Protein AF-A0A0N4UC33-F1 (afdb_monomer_lite)

Radius of gyration: 28.71 Å; chains: 1; bounding box: 70×60×81 Å

Structure (mmCIF, N/CA/C/O backbone):
data_AF-A0A0N4UC33-F1
#
_entry.id   AF-A0A0N4UC33-F1
#
loop_
_atom_site.group_PDB
_atom_site.id
_atom_site.type_symbol
_atom_site.label_atom_id
_atom_site.label_alt_id
_atom_site.label_comp_id
_atom_site.label_asym_id
_atom_site.label_entity_id
_atom_site.label_seq_id
_atom_site.pdbx_PDB_ins_code
_atom_site.Cartn_x
_atom_site.Cartn_y
_atom_site.Cartn_z
_atom_site.occupancy
_atom_site.B_iso_or_equiv
_atom_site.auth_seq_id
_atom_site.auth_comp_id
_atom_site.auth_asym_id
_atom_site.auth_atom_id
_atom_site.pdbx_PDB_model_num
ATOM 1 N N . MET A 1 1 ? -38.942 37.266 -32.341 1.00 30.28 1 MET A N 1
ATOM 2 C CA . MET A 1 1 ? -39.216 36.198 -33.318 1.00 30.28 1 MET A CA 1
ATOM 3 C C . MET A 1 1 ? -37.871 35.672 -33.765 1.00 30.28 1 MET A C 1
ATOM 5 O O . MET A 1 1 ? -37.295 36.245 -34.665 1.00 30.28 1 MET A O 1
ATOM 9 N N . ASP A 1 2 ? -37.328 34.702 -33.040 1.00 32.00 2 ASP A N 1
ATOM 10 C CA . ASP A 1 2 ? -36.123 33.956 -33.428 1.00 32.00 2 ASP A CA 1
ATOM 11 C C . ASP A 1 2 ? -36.145 32.655 -32.617 1.00 32.00 2 ASP A C 1
ATOM 13 O O . ASP A 1 2 ? -35.351 32.406 -31.709 1.00 32.00 2 ASP A O 1
ATOM 17 N N . GLU A 1 3 ? -37.182 31.856 -32.879 1.00 35.22 3 GLU A N 1
ATOM 18 C CA . GLU A 1 3 ? -37.244 30.472 -32.428 1.00 35.22 3 GLU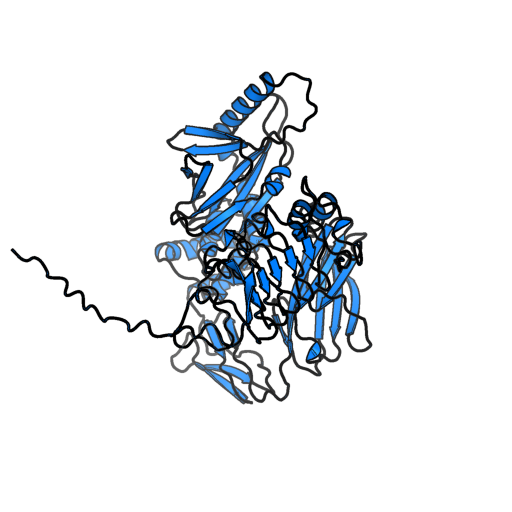 A CA 1
ATOM 19 C C . GLU A 1 3 ? -36.201 29.696 -33.229 1.00 35.22 3 GLU A C 1
ATOM 21 O O . GLU A 1 3 ? -36.374 29.398 -34.410 1.00 35.22 3 GLU A O 1
ATOM 26 N N . ARG A 1 4 ? -35.067 29.422 -32.580 1.00 33.91 4 ARG A N 1
ATOM 27 C CA . ARG A 1 4 ? -34.021 28.541 -33.091 1.00 33.91 4 ARG A CA 1
ATOM 28 C C . ARG A 1 4 ? -34.604 27.140 -33.234 1.00 33.91 4 ARG A C 1
ATOM 30 O O . ARG A 1 4 ? -34.630 26.365 -32.282 1.00 33.91 4 ARG A O 1
ATOM 37 N N . ILE A 1 5 ? -35.076 26.858 -34.442 1.00 31.56 5 ILE A N 1
ATOM 38 C CA . ILE A 1 5 ? -35.454 25.542 -34.944 1.00 31.56 5 ILE A CA 1
ATOM 39 C C . ILE A 1 5 ? -34.253 24.619 -34.731 1.00 31.56 5 ILE A C 1
ATOM 41 O O . ILE A 1 5 ? -33.260 24.658 -35.458 1.00 31.56 5 ILE A O 1
ATOM 45 N N . CYS A 1 6 ? -34.329 23.826 -33.667 1.00 27.86 6 CYS A N 1
ATOM 46 C CA . CYS A 1 6 ? -33.411 22.740 -33.395 1.00 27.86 6 CYS A CA 1
ATOM 47 C C . CYS A 1 6 ? -33.717 21.669 -34.444 1.00 27.86 6 CYS A C 1
ATOM 49 O O . CYS A 1 6 ? -34.699 20.937 -34.329 1.00 27.86 6 CYS A O 1
ATOM 51 N N . ILE A 1 7 ? -32.931 21.650 -35.520 1.00 28.36 7 ILE A N 1
ATOM 52 C CA . ILE A 1 7 ? -32.967 20.606 -36.541 1.00 28.36 7 ILE A CA 1
ATOM 53 C C . ILE A 1 7 ? -32.505 19.324 -35.845 1.00 28.36 7 ILE A C 1
ATOM 55 O O . ILE A 1 7 ? -31.316 19.022 -35.768 1.00 28.36 7 ILE A O 1
ATOM 59 N N . ILE A 1 8 ? -33.469 18.604 -35.274 1.00 28.91 8 ILE A N 1
ATOM 60 C CA . ILE A 1 8 ? -33.312 17.239 -34.792 1.00 28.91 8 ILE A CA 1
ATOM 61 C C . ILE A 1 8 ? -33.104 16.403 -36.050 1.00 28.91 8 ILE A C 1
ATOM 63 O O . ILE A 1 8 ? -34.045 15.951 -36.700 1.00 28.91 8 ILE A O 1
ATOM 67 N N . ILE A 1 9 ? -31.837 16.271 -36.429 1.00 28.67 9 ILE A N 1
ATOM 68 C CA . ILE A 1 9 ? -31.364 15.300 -37.401 1.00 28.67 9 ILE A CA 1
ATOM 69 C C . ILE A 1 9 ? -31.627 13.928 -36.770 1.00 28.67 9 ILE A C 1
ATOM 71 O O . ILE A 1 9 ? -30.809 13.369 -36.043 1.00 28.67 9 ILE A O 1
ATOM 75 N N . LEU A 1 10 ? -32.843 13.431 -37.009 1.00 26.27 10 LEU A N 1
ATOM 76 C CA . LEU A 1 10 ? -33.270 12.047 -36.864 1.00 26.27 10 LEU A CA 1
ATOM 77 C C . LEU A 1 10 ? -32.442 11.203 -37.842 1.00 26.27 10 LEU A C 1
ATOM 79 O O . LEU A 1 10 ? -32.924 10.764 -38.884 1.00 26.27 10 LEU A O 1
ATOM 83 N N . VAL A 1 11 ? -31.166 10.985 -37.518 1.00 28.31 11 VAL A N 1
ATOM 84 C CA . VAL A 1 11 ? -30.441 9.820 -38.024 1.00 28.31 11 VAL A CA 1
ATOM 85 C C . VAL A 1 11 ? -31.115 8.638 -37.352 1.00 28.31 11 VAL A C 1
ATOM 87 O O . VAL A 1 11 ? -30.827 8.289 -36.209 1.00 28.31 11 VAL A O 1
ATOM 90 N N . MET A 1 12 ? -32.103 8.105 -38.066 1.00 26.09 12 MET A N 1
ATOM 91 C CA . MET A 1 12 ? -32.690 6.795 -37.853 1.00 26.09 12 MET A CA 1
ATOM 92 C C . MET A 1 12 ? -31.531 5.803 -37.815 1.00 26.09 12 MET A C 1
ATOM 94 O O . MET A 1 12 ? -31.059 5.335 -38.851 1.00 26.09 12 MET A O 1
ATOM 98 N N . PHE A 1 13 ? -31.027 5.542 -36.609 1.00 28.25 13 PHE A N 1
ATOM 99 C CA . PHE A 1 13 ? -30.224 4.369 -36.334 1.00 28.25 13 PHE A CA 1
ATOM 100 C C . PHE A 1 13 ? -31.065 3.193 -36.816 1.00 28.25 13 PHE A C 1
ATOM 102 O O . PHE A 1 13 ? -32.099 2.875 -36.233 1.00 28.25 13 PHE A O 1
ATOM 109 N N . ASN A 1 14 ? -30.650 2.587 -37.924 1.00 24.41 14 ASN A N 1
ATOM 110 C CA . ASN A 1 14 ? -31.072 1.245 -38.269 1.00 24.41 14 ASN A CA 1
ATOM 111 C C . ASN A 1 14 ? -30.587 0.356 -37.122 1.00 24.41 14 ASN A C 1
ATOM 113 O O . ASN A 1 14 ? -29.428 -0.053 -37.088 1.00 24.41 14 ASN A O 1
ATOM 117 N N . ILE A 1 15 ? -31.471 0.112 -36.151 1.00 28.73 15 ILE A N 1
ATOM 118 C CA . ILE A 1 15 ? -31.302 -0.846 -35.054 1.00 28.73 15 ILE A CA 1
ATOM 119 C C . ILE A 1 15 ? -31.438 -2.256 -35.651 1.00 28.73 15 ILE A C 1
ATOM 121 O O . ILE A 1 15 ? -32.312 -3.037 -35.291 1.00 28.73 15 ILE A O 1
ATOM 125 N N . THR A 1 16 ? -30.603 -2.578 -36.634 1.00 25.62 16 THR A N 1
ATOM 126 C CA . THR A 1 16 ? -30.449 -3.938 -37.138 1.00 25.62 16 THR A CA 1
ATOM 127 C C . THR A 1 16 ? -29.181 -4.506 -36.525 1.00 25.62 16 THR A C 1
ATOM 129 O O . THR A 1 16 ? -28.085 -4.336 -37.049 1.00 25.62 16 THR A O 1
ATOM 132 N N . ASN A 1 17 ? -29.372 -5.179 -35.391 1.00 29.14 17 ASN A N 1
ATOM 133 C CA . ASN A 1 17 ? -28.536 -6.270 -34.894 1.00 29.14 17 ASN A CA 1
ATOM 134 C C . ASN A 1 17 ? -27.050 -5.991 -34.614 1.00 29.14 17 ASN A C 1
ATOM 136 O O . ASN A 1 17 ? -26.220 -6.874 -34.808 1.00 29.14 17 ASN A O 1
ATOM 140 N N . THR A 1 18 ? -26.698 -4.852 -34.016 1.00 28.92 18 THR A N 1
ATOM 141 C CA . THR A 1 18 ? -25.439 -4.759 -33.249 1.00 28.92 18 THR A CA 1
ATOM 142 C C . THR A 1 18 ? -25.619 -5.329 -31.836 1.00 28.92 18 THR A C 1
ATOM 144 O O . THR A 1 18 ? -25.243 -4.700 -30.852 1.00 28.92 18 THR A O 1
ATOM 147 N N . LEU A 1 19 ? -26.192 -6.531 -31.725 1.00 34.53 19 LEU A N 1
ATOM 148 C CA . LEU A 1 19 ? -25.984 -7.420 -30.579 1.00 34.53 19 LEU A CA 1
ATOM 149 C C . LEU A 1 19 ? -24.671 -8.177 -30.830 1.00 34.53 19 LEU A C 1
ATOM 151 O O . LEU A 1 19 ? -24.637 -9.396 -30.907 1.00 34.53 19 LEU A O 1
ATOM 155 N N . ASN A 1 20 ? -23.569 -7.437 -30.976 1.00 32.91 20 ASN A N 1
ATOM 156 C CA . ASN A 1 20 ? -22.247 -7.985 -30.677 1.00 32.91 20 ASN A CA 1
ATOM 157 C C . ASN A 1 20 ? -22.076 -7.917 -29.152 1.00 32.91 20 ASN A C 1
ATOM 159 O O . ASN A 1 20 ? -21.156 -7.271 -28.650 1.00 32.91 20 ASN A O 1
ATOM 163 N N . GLU A 1 21 ? -23.003 -8.542 -28.412 1.00 42.28 21 GLU A N 1
ATOM 164 C CA . GLU A 1 21 ? -22.701 -9.002 -27.058 1.00 42.28 21 GLU A CA 1
ATOM 165 C C . GLU A 1 21 ? -21.377 -9.747 -27.173 1.00 42.28 21 GLU A C 1
ATOM 167 O O . GLU A 1 21 ? -21.220 -10.574 -28.072 1.00 42.28 21 GLU A O 1
ATOM 172 N N . TYR A 1 22 ? -20.393 -9.347 -26.367 1.00 50.06 22 TYR A N 1
ATOM 173 C CA . TYR A 1 22 ? -19.052 -9.919 -26.338 1.00 50.06 22 TYR A CA 1
ATOM 174 C C . TYR A 1 22 ? -19.101 -11.415 -26.683 1.00 50.06 22 TYR A C 1
ATOM 176 O O . TYR A 1 22 ? -19.505 -12.217 -25.846 1.00 50.06 22 TYR A O 1
ATOM 184 N N . LEU A 1 23 ? -18.650 -11.795 -27.890 1.00 57.91 23 LEU A N 1
ATOM 185 C CA . LEU A 1 23 ? -18.674 -13.174 -28.424 1.00 57.91 23 LEU A CA 1
ATOM 186 C C . LEU A 1 23 ? -17.891 -14.192 -27.555 1.00 57.91 23 LEU A C 1
ATOM 188 O O . LEU A 1 23 ? -17.724 -15.349 -27.924 1.00 57.91 23 LEU A O 1
ATOM 192 N N . ARG A 1 24 ? -17.338 -13.720 -26.437 1.00 75.38 24 ARG A N 1
ATOM 193 C CA . ARG A 1 24 ? -16.495 -14.410 -25.470 1.00 75.38 24 ARG A CA 1
ATOM 194 C C . ARG A 1 24 ? -17.240 -14.856 -24.218 1.00 75.38 24 ARG A C 1
ATOM 196 O O . ARG A 1 24 ? -16.780 -15.789 -23.575 1.00 75.38 24 ARG A O 1
ATOM 203 N N . CYS A 1 25 ? -18.334 -14.190 -23.852 1.00 85.94 25 CYS A N 1
ATOM 204 C CA . CYS A 1 25 ? -19.088 -14.547 -22.658 1.00 85.94 25 CYS A CA 1
ATOM 205 C C . CYS A 1 25 ? -20.332 -15.344 -23.041 1.00 85.94 25 CYS A C 1
ATOM 207 O O . CYS A 1 25 ? -21.045 -14.982 -23.975 1.00 85.94 25 CYS A O 1
ATOM 209 N N . LEU A 1 26 ? -20.596 -16.422 -22.312 1.00 88.56 26 LEU A N 1
ATOM 210 C CA . LEU A 1 26 ? -21.802 -17.222 -22.474 1.00 88.56 26 LEU A CA 1
ATOM 211 C C . LEU A 1 26 ? -22.915 -16.611 -21.623 1.00 88.56 26 LEU A C 1
ATOM 213 O O . LEU A 1 26 ? -22.713 -16.341 -20.439 1.00 88.56 26 LEU A O 1
ATOM 217 N N . SER A 1 27 ? -24.087 -16.398 -22.216 1.00 87.88 27 SER A N 1
ATOM 218 C CA . SER A 1 27 ? -25.278 -15.915 -21.518 1.00 87.88 27 SER A CA 1
ATOM 219 C C . SER A 1 27 ? -26.363 -16.992 -21.518 1.00 87.88 27 SER A C 1
ATOM 221 O O . SER A 1 27 ? -26.687 -17.568 -22.553 1.00 87.88 27 SER A O 1
ATOM 223 N N . ASN A 1 28 ? -26.928 -17.270 -20.342 1.00 87.88 28 ASN A N 1
ATOM 224 C CA . ASN A 1 28 ? -28.058 -18.181 -20.165 1.00 87.88 28 ASN A CA 1
ATOM 225 C C . ASN A 1 28 ? -29.172 -17.474 -19.388 1.00 87.88 28 ASN A C 1
ATOM 227 O O . ASN A 1 28 ? -28.918 -16.872 -18.346 1.00 87.88 28 ASN A O 1
ATOM 231 N N . LEU A 1 29 ? -30.408 -17.561 -19.878 1.00 87.56 29 LEU A N 1
ATOM 232 C CA . LEU A 1 29 ? -31.595 -17.043 -19.196 1.00 87.56 29 LEU A CA 1
ATOM 233 C C . LEU A 1 29 ? -32.201 -18.133 -18.311 1.00 87.56 29 LEU A C 1
ATOM 235 O O . LEU A 1 29 ? -32.349 -19.270 -18.755 1.00 87.56 29 LEU A O 1
ATOM 239 N N . ASN A 1 30 ? -32.566 -17.785 -17.080 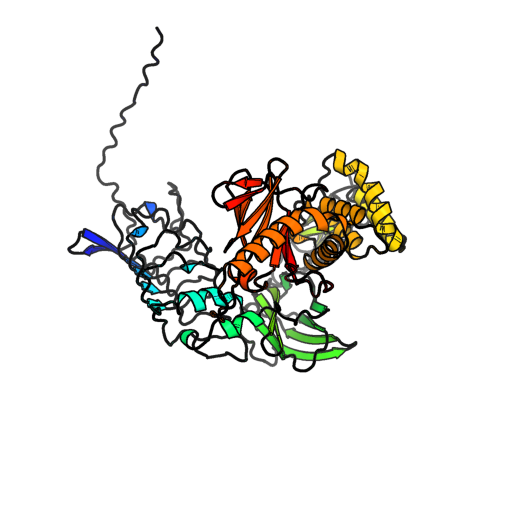1.00 83.69 30 ASN A N 1
ATOM 240 C CA . ASN A 1 30 ? -33.381 -18.656 -16.237 1.00 83.69 30 ASN A CA 1
ATOM 241 C C . ASN A 1 30 ? -34.886 -18.438 -16.483 1.00 83.69 30 ASN A C 1
ATOM 243 O O . ASN A 1 30 ? -35.282 -17.483 -17.153 1.00 83.69 30 ASN A O 1
ATOM 247 N N . ASP A 1 31 ? -35.730 -19.303 -15.909 1.00 82.06 31 ASP A N 1
ATOM 248 C CA . ASP A 1 31 ? -37.196 -19.266 -16.081 1.00 82.06 31 ASP A CA 1
ATOM 249 C C . ASP A 1 31 ? -37.837 -17.935 -15.640 1.00 82.06 31 ASP A C 1
ATOM 251 O O . ASP A 1 31 ? -38.908 -17.564 -16.118 1.00 82.06 31 ASP A O 1
ATOM 255 N N . ASN A 1 32 ? -37.162 -17.184 -14.763 1.00 84.19 32 ASN A N 1
ATOM 256 C CA . ASN A 1 32 ? -37.605 -15.879 -14.268 1.00 84.19 32 ASN A CA 1
ATOM 257 C C . ASN A 1 32 ? -37.126 -14.704 -15.145 1.00 84.19 32 ASN A C 1
ATOM 259 O O . ASN A 1 32 ? -37.418 -13.549 -14.837 1.00 84.19 32 ASN A O 1
ATOM 263 N N . GLY A 1 33 ? -36.383 -14.974 -16.224 1.00 83.81 33 GLY A N 1
ATOM 264 C CA . GLY A 1 33 ? -35.857 -13.963 -17.143 1.00 83.81 33 GLY A CA 1
ATOM 265 C C . GLY A 1 33 ? -34.578 -13.262 -16.672 1.00 83.81 33 GLY A C 1
ATOM 266 O O . GLY A 1 33 ? -34.175 -12.271 -17.284 1.00 83.81 33 GLY A O 1
ATOM 267 N N . TYR A 1 34 ? -33.925 -13.749 -15.614 1.00 88.81 34 TYR A N 1
ATOM 268 C CA . TYR A 1 34 ? -32.613 -13.251 -15.199 1.00 88.81 34 TYR A CA 1
ATOM 269 C C . TYR A 1 34 ? -31.482 -13.948 -15.954 1.00 88.81 34 TYR A C 1
ATOM 271 O O . TYR A 1 34 ? -31.596 -15.110 -16.347 1.00 88.81 34 TYR A O 1
ATOM 279 N N . ILE A 1 35 ? -30.371 -13.233 -16.130 1.00 90.25 35 ILE A N 1
ATOM 280 C CA . ILE A 1 35 ? -29.232 -13.687 -16.927 1.00 90.25 35 ILE A CA 1
ATOM 281 C C . ILE A 1 35 ? -28.116 -14.204 -16.018 1.00 90.25 35 ILE A C 1
ATOM 283 O O . ILE A 1 35 ? -27.661 -13.513 -15.103 1.00 90.25 35 ILE A O 1
ATOM 287 N N . HIS A 1 36 ? -27.645 -15.407 -16.321 1.00 92.69 36 HIS A N 1
ATOM 288 C CA . HIS A 1 36 ? -26.373 -15.949 -15.865 1.00 92.69 36 HIS A CA 1
ATOM 289 C C . HIS A 1 36 ? -25.322 -15.670 -16.939 1.00 92.69 36 HIS A C 1
ATOM 291 O O . HIS A 1 36 ? -25.512 -16.051 -18.096 1.00 92.69 36 HIS A O 1
ATOM 297 N N . ILE A 1 37 ? -24.236 -14.993 -16.569 1.00 93.19 37 ILE A N 1
ATOM 298 C CA . ILE A 1 37 ? -23.163 -14.613 -17.491 1.00 93.19 37 ILE A CA 1
ATOM 299 C C . ILE A 1 37 ? -21.878 -15.300 -17.072 1.00 93.19 37 ILE A C 1
ATOM 301 O O . ILE A 1 37 ? -21.381 -15.080 -15.968 1.00 93.19 37 ILE A O 1
ATOM 305 N N . ASP A 1 38 ? -21.325 -16.092 -17.981 1.00 94.38 38 ASP A N 1
ATOM 306 C CA . ASP A 1 38 ? -20.030 -16.727 -17.821 1.00 94.38 38 ASP A CA 1
ATOM 307 C C . ASP A 1 38 ? -19.000 -16.100 -18.758 1.00 94.38 38 ASP A C 1
ATOM 309 O O . ASP A 1 38 ? -19.014 -16.300 -19.971 1.00 94.38 38 ASP A O 1
ATOM 313 N N . CYS A 1 39 ? -18.105 -15.324 -18.164 1.00 94.19 39 CYS A N 1
ATOM 314 C CA . CYS A 1 39 ? -16.963 -14.683 -18.797 1.00 94.19 39 CYS A CA 1
ATOM 315 C C . CYS A 1 39 ? -15.642 -15.298 -18.301 1.00 94.19 39 CYS A C 1
ATOM 317 O O . CYS A 1 39 ? -14.603 -14.625 -18.293 1.00 94.19 39 CYS A O 1
ATOM 319 N N . SER A 1 40 ? -15.664 -16.548 -17.836 1.00 95.06 40 SER A N 1
ATOM 320 C CA . SER A 1 40 ? -14.467 -17.211 -17.337 1.00 95.06 40 SER A CA 1
ATOM 321 C C . SER A 1 40 ? -13.468 -17.531 -18.451 1.00 95.06 40 SER A C 1
ATOM 323 O O . SER A 1 40 ? -13.838 -17.760 -19.607 1.00 95.06 40 SER A O 1
ATOM 325 N N . ASN A 1 41 ? -12.175 -17.532 -18.110 1.00 94.12 41 ASN A N 1
ATOM 326 C CA . ASN A 1 41 ? -11.085 -17.909 -19.021 1.00 94.12 41 ASN A CA 1
ATOM 327 C C . ASN A 1 41 ? -11.008 -17.083 -20.326 1.00 94.12 41 ASN A C 1
ATOM 329 O O . ASN A 1 41 ? -10.635 -17.591 -21.384 1.00 94.12 41 ASN A O 1
ATOM 333 N N . GLN A 1 42 ? -11.339 -15.789 -20.258 1.00 91.62 42 GLN A N 1
ATOM 334 C CA . GLN A 1 42 ? -11.340 -14.880 -21.415 1.00 91.62 42 GLN A CA 1
ATOM 335 C C . GLN A 1 42 ? -10.118 -13.950 -21.479 1.00 91.62 42 GLN A C 1
ATOM 337 O O . GLN A 1 42 ? -10.014 -13.128 -22.398 1.00 91.62 42 GLN A O 1
ATOM 342 N N . ARG A 1 43 ? -9.173 -14.102 -20.537 1.00 90.12 43 ARG A N 1
ATOM 343 C CA . ARG A 1 43 ? -7.948 -13.291 -20.392 1.00 90.12 43 ARG A CA 1
ATOM 344 C C . ARG A 1 43 ? -8.224 -11.799 -20.190 1.00 90.12 43 ARG A C 1
ATOM 346 O O . ARG A 1 43 ? -7.478 -10.944 -20.675 1.00 90.12 43 ARG A O 1
ATOM 353 N N . PHE A 1 44 ? -9.310 -11.471 -19.492 1.00 92.06 44 PHE A N 1
ATOM 354 C CA . PHE A 1 44 ? -9.573 -10.090 -19.101 1.00 92.06 44 PHE A CA 1
ATOM 355 C C . PHE A 1 44 ? -8.564 -9.624 -18.048 1.00 92.06 44 PHE A C 1
ATOM 357 O O . PHE A 1 44 ? -8.250 -10.360 -17.121 1.00 92.06 44 PHE A O 1
ATOM 364 N N . LYS A 1 45 ? -8.062 -8.396 -18.184 1.00 88.50 45 LYS A N 1
ATOM 365 C CA . LYS A 1 45 ? -7.049 -7.791 -17.303 1.00 88.50 45 LYS A CA 1
ATOM 366 C C . LYS A 1 45 ? -7.612 -6.689 -16.415 1.00 88.50 45 LYS A C 1
ATOM 368 O O . LYS A 1 45 ? -7.071 -6.430 -15.342 1.00 88.50 45 LYS A O 1
ATOM 373 N N . GLN A 1 46 ? -8.687 -6.034 -16.851 1.00 85.25 46 GLN A N 1
ATOM 374 C CA . GLN A 1 46 ? -9.328 -4.953 -16.105 1.00 85.25 46 GLN A CA 1
ATOM 375 C C . GLN A 1 46 ? -10.821 -4.849 -16.407 1.00 85.25 46 GLN A C 1
ATOM 377 O O . GLN A 1 46 ? -11.280 -5.255 -17.474 1.00 85.25 46 GLN A O 1
ATOM 382 N N . ILE A 1 47 ? -11.568 -4.279 -15.463 1.00 85.75 47 ILE A N 1
ATOM 383 C CA . ILE A 1 47 ? -12.982 -3.954 -15.630 1.00 85.75 47 ILE A CA 1
ATOM 384 C C . ILE A 1 47 ? -13.081 -2.464 -15.957 1.00 85.75 47 ILE A C 1
ATOM 386 O O . ILE A 1 47 ? -12.737 -1.620 -15.128 1.00 85.75 47 ILE A O 1
ATOM 390 N N . SER A 1 48 ? -13.521 -2.137 -17.171 1.00 78.56 48 SER A N 1
ATOM 391 C CA . SER A 1 48 ? -13.709 -0.757 -17.610 1.00 78.56 48 SER A CA 1
ATOM 392 C C . SER A 1 48 ? -15.162 -0.340 -17.425 1.00 78.56 48 SER A C 1
ATOM 394 O O . SER A 1 48 ? -16.071 -0.914 -18.019 1.00 78.56 48 SER A O 1
ATOM 396 N N . SER A 1 49 ? -15.381 0.721 -16.650 1.00 68.50 49 SER A N 1
ATOM 397 C CA . SER A 1 49 ? -16.697 1.348 -16.502 1.00 68.50 49 SER A CA 1
ATOM 398 C C . SER A 1 49 ? -17.079 2.231 -17.699 1.00 68.50 49 SER A C 1
ATOM 400 O O . SER A 1 49 ? -18.170 2.792 -17.725 1.00 68.50 49 SER A O 1
ATOM 402 N N . VAL A 1 50 ? -16.171 2.451 -18.657 1.00 64.69 50 VAL A N 1
ATOM 403 C CA . VAL A 1 50 ? -16.395 3.355 -19.793 1.00 64.69 50 VAL A CA 1
ATOM 404 C C . VAL A 1 50 ? -16.213 2.587 -21.090 1.00 64.69 50 VAL A C 1
ATOM 406 O O . VAL A 1 50 ? -15.128 2.074 -21.369 1.00 64.69 50 VAL A O 1
ATOM 409 N N . ALA A 1 51 ? -17.263 2.560 -21.912 1.00 57.75 51 ALA A N 1
ATOM 410 C CA . ALA A 1 51 ? -17.148 2.039 -23.263 1.00 57.75 51 ALA A CA 1
ATOM 411 C C . ALA A 1 51 ? -16.306 2.960 -24.144 1.00 57.75 51 ALA A C 1
ATOM 413 O O . ALA A 1 51 ? -16.538 4.167 -24.206 1.00 57.75 51 ALA A O 1
ATOM 414 N N . ARG A 1 52 ? -15.330 2.375 -24.839 1.00 57.25 52 ARG A N 1
ATOM 415 C CA . ARG A 1 52 ? -14.522 3.039 -25.865 1.00 57.25 52 ARG A CA 1
ATOM 416 C C . ARG A 1 52 ? -14.694 2.265 -27.167 1.00 57.25 52 ARG A C 1
ATOM 418 O O . ARG A 1 52 ? -14.682 1.040 -27.131 1.00 57.25 52 ARG A O 1
ATOM 425 N N . LEU A 1 53 ? -14.849 2.967 -28.294 1.00 54.62 53 LEU A N 1
ATOM 426 C CA . LEU A 1 53 ? -14.957 2.319 -29.611 1.00 54.62 53 LEU A CA 1
ATOM 427 C C . LEU A 1 53 ? -13.730 1.442 -29.919 1.00 54.62 53 LEU A C 1
ATOM 429 O O . LEU A 1 53 ? -13.891 0.364 -30.477 1.00 54.62 53 LEU A O 1
ATOM 433 N N . ASP A 1 54 ? -12.549 1.859 -29.455 1.00 58.34 54 ASP A N 1
ATOM 434 C CA . ASP A 1 54 ? -11.286 1.120 -29.575 1.00 58.34 54 ASP A CA 1
ATOM 435 C C . ASP A 1 54 ? -10.851 0.511 -28.229 1.00 58.34 54 ASP A C 1
ATOM 437 O O . ASP A 1 54 ? -9.672 0.547 -27.862 1.00 58.34 54 ASP A O 1
ATOM 441 N N . ALA A 1 55 ? -11.806 0.032 -27.423 1.00 56.19 55 ALA A N 1
ATOM 442 C CA . ALA A 1 55 ? -11.475 -0.595 -26.147 1.00 56.19 55 ALA A CA 1
ATOM 443 C C . ALA A 1 55 ? -10.527 -1.794 -26.370 1.00 56.19 55 ALA A C 1
ATOM 445 O O . ALA A 1 55 ? -10.769 -2.614 -27.262 1.00 56.19 55 ALA A O 1
ATOM 446 N N . PRO A 1 56 ? -9.446 -1.924 -25.578 1.00 62.56 56 PRO A N 1
ATOM 447 C CA . PRO A 1 56 ? -8.557 -3.073 -25.656 1.00 62.56 56 PRO A CA 1
ATOM 448 C C . PRO A 1 56 ? -9.332 -4.383 -25.479 1.00 62.56 56 PRO A C 1
ATOM 450 O O . PRO A 1 56 ? -10.192 -4.497 -24.612 1.00 62.56 56 PRO A O 1
ATOM 453 N N . THR A 1 57 ? -8.952 -5.426 -26.217 1.00 69.88 57 THR A N 1
ATOM 454 C CA . THR A 1 57 ? -9.577 -6.766 -26.158 1.00 69.88 57 THR A CA 1
ATOM 455 C C . THR A 1 57 ? -9.418 -7.500 -24.816 1.00 69.88 57 THR A C 1
ATOM 457 O O . THR A 1 57 ? -9.773 -8.676 -24.714 1.00 69.88 57 THR A O 1
ATOM 460 N N . TYR A 1 58 ? -8.806 -6.850 -23.827 1.00 82.31 58 TYR A N 1
ATOM 461 C CA . TYR A 1 58 ? -8.536 -7.361 -22.484 1.00 82.31 58 TYR A CA 1
ATOM 462 C C . TYR A 1 58 ? -9.406 -6.670 -21.422 1.00 82.31 58 TYR A C 1
ATOM 464 O O . TYR A 1 58 ? -9.257 -6.966 -20.238 1.00 82.31 58 TYR A O 1
ATOM 472 N N . ASP A 1 59 ? -10.307 -5.772 -21.821 1.00 84.44 59 ASP A N 1
ATOM 473 C CA . ASP A 1 59 ? -11.176 -5.039 -20.907 1.00 84.44 59 ASP A CA 1
ATOM 474 C C . ASP A 1 59 ? -12.540 -5.727 -20.828 1.00 84.44 59 ASP A C 1
ATOM 476 O O . ASP A 1 59 ? -13.217 -5.905 -21.836 1.00 84.44 59 ASP A O 1
ATOM 480 N N . PHE A 1 60 ? -12.971 -6.092 -19.624 1.00 87.06 60 PHE A N 1
ATOM 481 C CA . PHE A 1 60 ? -14.360 -6.471 -19.390 1.00 87.06 60 PHE A CA 1
ATOM 482 C C . PHE A 1 60 ? -15.199 -5.202 -19.220 1.00 87.06 60 PHE A C 1
ATOM 484 O O . PHE A 1 60 ? -14.825 -4.305 -18.463 1.00 87.06 60 PHE A O 1
ATOM 491 N N . MET A 1 61 ? -16.326 -5.115 -19.924 1.00 85.75 61 MET A N 1
ATOM 492 C CA . MET A 1 61 ? -17.163 -3.914 -19.985 1.00 85.75 61 MET A CA 1
ATOM 493 C C . MET A 1 61 ? -18.600 -4.236 -19.551 1.00 85.75 61 MET A C 1
ATOM 495 O O . MET A 1 61 ? -19.420 -4.623 -20.390 1.00 85.75 61 MET A O 1
ATOM 499 N N . PRO A 1 62 ? -18.931 -4.076 -18.256 1.00 84.88 62 PRO A N 1
ATOM 500 C CA . PRO A 1 62 ? -20.227 -4.479 -17.713 1.00 84.88 62 PRO A CA 1
ATOM 501 C C . PRO A 1 62 ? -21.414 -3.742 -18.346 1.00 84.88 62 PRO A C 1
ATOM 503 O O . PRO A 1 62 ? -22.487 -4.317 -18.491 1.00 84.88 62 PRO A O 1
ATOM 506 N N . ASN A 1 63 ? -21.213 -2.498 -18.790 1.00 80.31 63 ASN A N 1
ATOM 507 C CA . ASN A 1 63 ? -22.241 -1.673 -19.431 1.00 80.31 63 ASN A CA 1
ATOM 508 C C . ASN A 1 63 ? -22.735 -2.198 -20.789 1.00 80.31 63 ASN A C 1
ATOM 510 O O . ASN A 1 63 ? -23.724 -1.693 -21.314 1.00 80.31 63 ASN A O 1
ATOM 514 N N . THR A 1 64 ? -22.038 -3.170 -21.382 1.00 77.44 64 THR A N 1
ATOM 515 C CA . THR A 1 64 ? -22.459 -3.811 -22.638 1.00 77.44 64 THR A CA 1
ATOM 516 C C . THR A 1 64 ? -23.512 -4.895 -22.424 1.00 77.44 64 THR A C 1
ATOM 518 O O . THR A 1 64 ? -24.164 -5.313 -23.379 1.00 77.44 64 THR A O 1
ATOM 521 N N . ILE A 1 65 ? -23.713 -5.328 -21.179 1.00 82.00 65 ILE A N 1
ATOM 522 C CA . ILE A 1 65 ? -24.703 -6.335 -20.824 1.00 82.00 65 ILE A CA 1
ATOM 523 C C . ILE A 1 65 ? -26.072 -5.661 -20.743 1.00 82.00 65 ILE A C 1
ATOM 525 O O . ILE A 1 65 ? -26.332 -4.831 -19.872 1.00 82.00 65 ILE A O 1
ATOM 529 N N . SER A 1 66 ? -26.958 -6.020 -21.669 1.00 77.38 66 SER A N 1
ATOM 530 C CA . SER A 1 66 ? -28.246 -5.344 -21.833 1.00 77.38 66 SER A CA 1
ATOM 531 C C . SER A 1 66 ? -29.318 -5.775 -20.821 1.00 77.38 66 SER A C 1
ATOM 533 O O . SER A 1 66 ? -30.331 -5.083 -20.683 1.00 77.38 66 SER A O 1
ATOM 535 N N . GLY A 1 67 ? -29.115 -6.873 -20.088 1.00 83.25 67 GLY A N 1
ATOM 536 C CA . GLY A 1 67 ? -30.121 -7.452 -19.197 1.00 83.25 67 GLY A CA 1
ATOM 537 C C . GLY A 1 67 ? -29.740 -7.528 -17.721 1.00 83.25 67 GLY A C 1
ATOM 538 O O . GLY A 1 67 ? -28.683 -7.079 -17.288 1.00 83.25 67 GLY A O 1
ATOM 539 N N . ASN A 1 68 ? -30.666 -8.095 -16.955 1.00 89.25 68 ASN A N 1
ATOM 540 C CA . ASN A 1 68 ? -30.633 -8.166 -15.502 1.00 89.25 68 ASN A CA 1
ATOM 541 C C . ASN A 1 68 ? -29.813 -9.381 -15.046 1.00 89.25 68 ASN A C 1
ATOM 543 O O . ASN A 1 68 ? -30.284 -10.518 -15.128 1.00 89.25 68 ASN A O 1
ATOM 547 N N . VAL A 1 69 ? -28.583 -9.142 -14.595 1.00 92.19 69 VAL A N 1
ATOM 548 C CA . VAL A 1 69 ? -27.628 -10.201 -14.241 1.00 92.19 69 VAL A CA 1
ATOM 549 C C . VAL A 1 69 ? -27.854 -10.672 -12.810 1.00 92.19 69 VAL A C 1
ATOM 551 O O . VAL A 1 69 ? -27.717 -9.886 -11.879 1.00 92.19 69 VAL A O 1
ATOM 554 N N . ILE A 1 70 ? -28.151 -11.960 -12.631 1.00 95.38 70 ILE A N 1
ATOM 555 C CA . ILE A 1 70 ? -28.292 -12.585 -11.303 1.00 95.38 70 ILE A CA 1
ATOM 556 C C . ILE A 1 70 ? -27.019 -13.318 -10.874 1.00 95.38 70 ILE A C 1
ATOM 558 O O . ILE A 1 70 ? -26.707 -13.397 -9.688 1.00 95.38 70 ILE A O 1
ATOM 562 N N . SER A 1 71 ? -26.243 -13.815 -11.839 1.00 96.69 71 SER A N 1
ATOM 563 C CA . SER A 1 71 ? -24.979 -14.507 -11.596 1.00 96.69 71 SER A CA 1
ATOM 564 C C . SER A 1 71 ? -23.940 -14.082 -12.623 1.00 96.69 71 SER A C 1
ATOM 566 O O . SER A 1 71 ? -24.209 -14.100 -13.826 1.00 96.69 71 SER A O 1
ATOM 568 N N . LEU A 1 72 ? -22.761 -13.702 -12.137 1.00 96.31 72 LEU A N 1
ATOM 569 C CA . LEU A 1 72 ? -21.643 -13.245 -12.948 1.00 96.31 72 LEU A CA 1
ATOM 570 C C . LEU A 1 72 ? -20.383 -14.041 -12.597 1.00 96.31 72 LEU A C 1
ATOM 572 O O . LEU A 1 72 ? -19.820 -13.893 -11.512 1.00 96.31 72 LEU A O 1
ATOM 576 N N . ASN A 1 73 ? -19.923 -14.863 -13.537 1.00 97.19 73 ASN A N 1
ATOM 577 C CA . ASN A 1 73 ? -18.675 -15.603 -13.426 1.00 97.19 73 ASN A CA 1
ATOM 578 C C . ASN A 1 73 ? -17.570 -14.887 -14.212 1.00 97.19 73 ASN A C 1
ATOM 580 O O . ASN A 1 73 ? -17.608 -14.784 -15.436 1.00 97.19 73 ASN A O 1
ATOM 584 N N . LEU A 1 74 ? -16.574 -14.394 -13.485 1.00 97.06 74 LEU A N 1
ATOM 585 C CA . LEU A 1 74 ? -15.378 -13.721 -13.987 1.00 97.06 74 LEU A CA 1
ATOM 586 C C . LEU A 1 74 ? -14.103 -14.491 -13.599 1.00 97.06 74 LEU A C 1
ATOM 588 O O . LEU A 1 74 ? -13.003 -13.925 -13.606 1.00 97.06 74 LEU A O 1
ATOM 592 N N . SER A 1 75 ? -14.233 -15.776 -13.262 1.00 97.81 75 SER A N 1
ATOM 593 C CA . SER A 1 75 ? -13.117 -16.603 -12.804 1.00 97.81 75 SER A CA 1
ATOM 594 C C . SER A 1 75 ? -12.098 -16.918 -13.906 1.00 97.81 75 SER A C 1
ATOM 596 O O . SER A 1 75 ? -12.363 -16.756 -15.098 1.00 97.81 75 SER A O 1
ATOM 598 N N . ALA A 1 76 ? -10.897 -17.350 -13.515 1.00 97.31 76 ALA A N 1
ATOM 599 C CA . ALA A 1 76 ? -9.824 -17.733 -14.442 1.00 97.31 76 ALA A CA 1
ATOM 600 C C . ALA A 1 76 ? -9.447 -16.631 -15.458 1.00 97.31 76 ALA A C 1
ATOM 602 O O . ALA A 1 76 ? -9.136 -16.912 -16.615 1.00 97.31 76 ALA A O 1
ATOM 603 N N . ASN A 1 77 ? -9.497 -15.365 -15.043 1.00 95.69 77 ASN A N 1
ATOM 604 C CA . ASN A 1 77 ? -9.031 -14.227 -15.833 1.00 95.69 77 ASN A CA 1
ATOM 605 C C . ASN A 1 77 ? -7.694 -13.701 -15.268 1.00 95.69 77 ASN A C 1
ATOM 607 O O . ASN A 1 77 ? -7.028 -14.349 -14.465 1.00 95.69 77 ASN A O 1
ATOM 611 N N . GLU A 1 78 ? -7.254 -12.533 -15.723 1.00 94.44 78 GLU A N 1
ATOM 612 C CA . GLU A 1 78 ? -5.983 -11.909 -15.344 1.00 94.44 78 GLU A CA 1
ATOM 613 C C . GLU A 1 78 ? -6.206 -10.603 -14.557 1.00 94.44 78 GLU A C 1
ATOM 615 O O . GLU A 1 78 ? -5.345 -9.718 -14.563 1.00 94.44 78 GLU A O 1
ATOM 620 N N . PHE A 1 79 ? -7.355 -10.448 -13.885 1.00 94.00 79 PHE A N 1
ATOM 621 C CA . PHE A 1 79 ? -7.642 -9.240 -13.108 1.00 94.00 79 PHE A CA 1
ATOM 622 C C . PHE A 1 79 ? -6.644 -9.080 -11.962 1.00 94.00 79 PHE A C 1
ATOM 624 O O . PHE A 1 79 ? -6.363 -10.033 -11.240 1.00 94.00 79 PHE A O 1
ATOM 631 N N . THR A 1 80 ? -6.142 -7.861 -11.760 1.00 84.00 80 THR A N 1
ATOM 632 C CA . THR A 1 80 ? -5.178 -7.546 -10.689 1.00 84.00 80 THR A CA 1
ATOM 633 C C . THR A 1 80 ? -5.760 -6.668 -9.580 1.00 84.00 80 THR A C 1
ATOM 635 O O . THR A 1 80 ? -5.360 -6.785 -8.419 1.00 84.00 80 THR A O 1
ATOM 638 N N . VAL A 1 81 ? -6.739 -5.822 -9.915 1.00 81.31 81 VAL A N 1
ATOM 639 C CA . VAL A 1 81 ? -7.399 -4.884 -8.998 1.00 81.31 81 VAL A CA 1
ATOM 640 C C . VAL A 1 81 ? -8.889 -4.793 -9.325 1.00 81.31 81 VAL A C 1
ATOM 642 O O . VAL A 1 81 ? -9.262 -4.771 -10.497 1.00 81.31 81 VAL A O 1
ATOM 645 N N . ILE A 1 82 ? -9.734 -4.669 -8.296 1.00 86.69 82 ILE A N 1
ATOM 646 C CA . ILE A 1 82 ? -11.138 -4.254 -8.446 1.00 86.69 82 ILE A CA 1
ATOM 647 C C . ILE A 1 82 ? -11.288 -2.802 -7.979 1.00 86.69 82 ILE A C 1
ATOM 649 O O . ILE A 1 82 ? -10.941 -2.456 -6.848 1.00 86.69 82 ILE A O 1
ATOM 653 N N . ASN A 1 83 ? -11.810 -1.949 -8.858 1.00 79.06 83 ASN A N 1
ATOM 654 C CA . ASN A 1 83 ? -12.045 -0.526 -8.611 1.00 79.06 83 ASN A CA 1
ATOM 655 C C . ASN A 1 83 ? -13.462 -0.254 -8.084 1.00 79.06 83 ASN A C 1
ATOM 657 O O . ASN A 1 83 ? -14.371 -1.066 -8.264 1.00 79.06 83 ASN A O 1
ATOM 661 N N . SER A 1 84 ? -13.673 0.936 -7.510 1.00 75.06 84 SER A N 1
ATOM 662 C CA . SER A 1 84 ? -14.946 1.358 -6.899 1.00 75.06 84 SER A CA 1
ATOM 663 C C . SER A 1 84 ? -16.149 1.337 -7.842 1.00 75.06 84 SER A C 1
ATOM 665 O O . SER A 1 84 ? -17.276 1.263 -7.384 1.00 75.06 84 SER A O 1
ATOM 667 N N . ASN A 1 85 ? -15.920 1.442 -9.149 1.00 73.88 85 ASN A N 1
ATOM 668 C CA . ASN A 1 85 ? -16.950 1.524 -10.183 1.00 73.88 85 ASN A CA 1
ATOM 669 C C . ASN A 1 85 ? -16.981 0.288 -11.095 1.00 73.88 85 ASN A C 1
ATOM 671 O O . ASN A 1 85 ? -17.613 0.332 -12.150 1.00 73.88 85 ASN A O 1
ATOM 675 N N . SER A 1 86 ? -16.301 -0.799 -10.711 1.00 79.38 86 SER A N 1
ATOM 676 C CA . SER A 1 86 ? -16.167 -1.994 -11.557 1.00 79.38 86 SER A CA 1
ATOM 677 C C . SER A 1 86 ? -17.523 -2.594 -11.915 1.00 79.38 86 SER A C 1
ATOM 679 O O . SER A 1 86 ? -17.741 -2.956 -13.061 1.00 79.38 86 SER A O 1
ATOM 681 N N . PHE A 1 87 ? -18.458 -2.650 -10.964 1.00 87.75 87 PHE A N 1
ATOM 682 C CA . PHE A 1 87 ? -19.786 -3.241 -11.176 1.00 87.75 87 PHE A CA 1
ATOM 683 C C . PHE A 1 87 ? -20.913 -2.207 -11.235 1.00 87.75 87 PHE A C 1
ATOM 685 O O . PHE A 1 87 ? -22.024 -2.546 -11.624 1.00 87.75 87 PHE A O 1
ATOM 692 N N . ALA A 1 88 ? -20.617 -0.935 -10.951 1.00 81.38 88 ALA A N 1
ATOM 693 C CA . ALA A 1 88 ? -21.595 0.157 -10.917 1.00 81.38 88 ALA A CA 1
ATOM 694 C C . ALA A 1 88 ? -22.286 0.419 -12.269 1.00 81.38 88 ALA A C 1
ATOM 696 O O . ALA A 1 88 ? -23.288 1.122 -12.335 1.00 81.38 88 ALA A O 1
ATOM 697 N N . THR A 1 89 ? -21.726 -0.110 -13.362 1.00 80.75 89 THR A N 1
ATOM 698 C CA . THR A 1 89 ? -22.257 0.069 -14.723 1.00 80.75 89 THR A CA 1
ATOM 699 C C . THR A 1 89 ? -23.040 -1.128 -15.248 1.00 80.75 89 THR A C 1
ATOM 701 O O . THR A 1 89 ? -23.523 -1.076 -16.378 1.00 80.75 89 THR A O 1
ATOM 704 N N . LEU A 1 90 ? -23.190 -2.191 -14.448 1.00 85.88 90 LEU A N 1
ATOM 705 C CA . LEU A 1 90 ? -24.175 -3.230 -14.736 1.00 85.88 90 LEU A CA 1
ATOM 706 C C . LEU A 1 90 ? -25.576 -2.613 -14.745 1.00 85.88 90 LEU A C 1
ATOM 708 O O . LEU A 1 90 ? -25.851 -1.630 -14.058 1.00 85.88 90 LEU A O 1
ATOM 712 N N . ARG A 1 91 ? -26.483 -3.200 -15.521 1.00 84.88 91 ARG A N 1
ATOM 713 C CA . ARG A 1 91 ? -27.894 -2.836 -15.457 1.00 84.88 91 ARG A CA 1
ATOM 714 C C . ARG A 1 91 ? -28.487 -3.450 -14.188 1.00 84.88 91 ARG A C 1
ATOM 716 O O . ARG A 1 91 ? -28.551 -4.670 -14.086 1.00 84.88 91 ARG A O 1
ATOM 723 N N . HIS A 1 92 ? -28.906 -2.601 -13.250 1.00 88.56 92 HIS A N 1
ATOM 724 C CA . HIS A 1 92 ? -29.419 -3.007 -11.936 1.00 88.56 92 HIS A CA 1
ATOM 725 C C . HIS A 1 92 ? -28.419 -3.859 -11.122 1.00 88.56 92 HIS A C 1
ATOM 727 O O . HIS A 1 92 ? -28.722 -5.008 -10.809 1.00 88.56 92 HIS A O 1
ATOM 733 N N . PRO A 1 93 ? -27.217 -3.346 -10.785 1.00 91.06 93 PRO A N 1
ATOM 734 C CA . PRO A 1 93 ? -26.207 -4.101 -10.028 1.00 91.06 93 PRO A CA 1
ATOM 735 C C . PRO A 1 93 ? -26.731 -4.637 -8.688 1.00 91.06 93 PRO A C 1
ATOM 737 O O . PRO A 1 93 ? -26.250 -5.660 -8.202 1.00 91.06 93 PRO A O 1
ATOM 740 N N . GLU A 1 94 ? -27.749 -3.985 -8.123 1.00 92.38 94 GLU A N 1
ATOM 741 C CA . GLU A 1 94 ? -28.384 -4.350 -6.867 1.00 92.38 94 GLU A CA 1
ATOM 742 C C . GLU A 1 94 ? -29.020 -5.736 -6.880 1.00 92.38 94 GLU A C 1
ATOM 744 O O . GLU A 1 94 ? -29.185 -6.305 -5.809 1.00 92.38 94 GLU A O 1
ATOM 749 N N . ILE A 1 95 ? -29.371 -6.302 -8.041 1.00 93.06 95 ILE A N 1
ATOM 750 C CA . ILE A 1 95 ? -30.027 -7.619 -8.140 1.00 93.06 95 ILE A CA 1
ATOM 751 C C . ILE A 1 95 ? -29.045 -8.794 -8.214 1.00 93.06 95 ILE A C 1
ATOM 753 O O . ILE A 1 95 ? -29.487 -9.937 -8.180 1.00 93.06 95 ILE A O 1
ATOM 757 N N . LEU A 1 96 ? -27.743 -8.535 -8.363 1.00 96.38 96 LEU A N 1
ATOM 758 C CA . LEU A 1 96 ? -26.746 -9.590 -8.519 1.00 96.38 96 LEU A CA 1
ATOM 759 C C . LEU A 1 96 ? -26.668 -10.433 -7.237 1.00 96.38 96 LEU A C 1
ATOM 761 O O . LEU A 1 96 ? -26.398 -9.896 -6.167 1.00 96.38 96 LEU A O 1
ATOM 765 N N . GLU A 1 97 ? -26.851 -11.750 -7.350 1.00 97.62 97 GLU A N 1
ATOM 766 C CA . GLU A 1 97 ? -26.856 -12.688 -6.215 1.00 97.62 97 GLU A CA 1
ATOM 767 C C . GLU A 1 97 ? -25.564 -13.509 -6.119 1.00 97.62 97 GLU A C 1
ATOM 769 O O . GLU A 1 97 ? -25.163 -13.927 -5.033 1.00 97.62 97 GLU A O 1
ATOM 774 N N . SER A 1 98 ? -24.875 -13.736 -7.238 1.00 98.06 98 SER A N 1
ATOM 775 C CA . SER A 1 98 ? -23.665 -14.558 -7.284 1.00 98.06 98 SER A CA 1
ATOM 776 C C . SER A 1 98 ? -22.562 -13.892 -8.101 1.00 98.06 98 SER A C 1
ATOM 778 O O . SER A 1 98 ? -22.773 -13.513 -9.254 1.00 98.06 98 SER A O 1
ATOM 780 N N . LEU A 1 99 ? -21.376 -13.769 -7.503 1.00 98.19 99 LEU A N 1
ATOM 781 C CA . LEU A 1 99 ? -20.184 -13.220 -8.143 1.00 98.19 99 LEU A CA 1
ATOM 782 C C . LEU A 1 99 ? -18.986 -14.143 -7.908 1.00 98.19 99 LEU A C 1
ATOM 784 O O . LEU A 1 99 ? -18.566 -14.358 -6.767 1.00 98.19 99 LEU A O 1
ATOM 788 N N . ASP A 1 100 ? -18.408 -14.644 -8.997 1.00 98.38 100 ASP A N 1
ATOM 789 C CA . ASP A 1 100 ? -17.179 -15.433 -8.961 1.00 98.38 100 ASP A CA 1
ATOM 790 C C . ASP A 1 100 ? -16.012 -14.650 -9.573 1.00 98.38 100 ASP A C 1
ATOM 792 O O . ASP A 1 100 ? -16.026 -14.296 -10.749 1.00 98.38 100 ASP A O 1
ATOM 796 N N . LEU A 1 101 ? -14.997 -14.373 -8.758 1.00 98.12 101 LEU A N 1
ATOM 797 C CA . LEU A 1 101 ? -13.744 -13.712 -9.128 1.00 98.12 101 LEU A CA 1
ATOM 798 C C . LEU A 1 101 ? -12.532 -14.615 -8.836 1.00 98.12 101 LEU A C 1
ATOM 800 O O . LEU A 1 101 ? -11.396 -14.139 -8.738 1.00 98.12 101 LEU A O 1
ATOM 804 N N . SER A 1 102 ? -12.753 -15.916 -8.661 1.00 97.81 102 SER A N 1
ATOM 805 C CA . SER A 1 102 ? -11.703 -16.864 -8.305 1.00 97.81 102 SER A CA 1
ATOM 806 C C . SER A 1 102 ? -10.675 -17.073 -9.417 1.00 97.81 102 SER A C 1
ATOM 808 O O . SER A 1 102 ? -10.931 -16.803 -10.592 1.00 97.81 102 SER A O 1
ATOM 810 N N . SER A 1 103 ? -9.482 -17.541 -9.045 1.00 97.38 103 SER A N 1
ATOM 811 C CA . SER A 1 103 ? -8.393 -17.850 -9.983 1.00 97.38 103 SER A CA 1
ATOM 812 C C . SER A 1 103 ? -8.016 -16.659 -10.871 1.00 97.38 103 SER A C 1
ATOM 814 O O . SER A 1 103 ? -7.844 -16.799 -12.078 1.00 97.38 103 SER A O 1
ATOM 816 N N . ASN A 1 104 ? -7.908 -15.481 -10.260 1.00 95.69 104 ASN A N 1
ATOM 817 C CA . ASN A 1 104 ? -7.390 -14.264 -10.878 1.00 95.69 104 ASN A CA 1
ATOM 818 C C . ASN A 1 104 ? -6.047 -13.881 -10.222 1.00 95.69 104 ASN A C 1
ATOM 820 O O . ASN A 1 104 ? -5.500 -14.614 -9.401 1.00 95.69 104 ASN A O 1
ATOM 824 N N . ASN A 1 105 ? -5.504 -12.713 -10.569 1.00 90.75 105 ASN A N 1
ATOM 825 C CA . ASN A 1 105 ? -4.285 -12.161 -9.969 1.00 90.75 105 ASN A CA 1
ATOM 826 C C . ASN A 1 105 ? -4.595 -11.028 -8.971 1.00 90.75 105 ASN A C 1
ATOM 828 O O . ASN A 1 105 ? -3.804 -10.087 -8.817 1.00 90.75 105 ASN A O 1
ATOM 832 N N . LEU A 1 106 ? -5.768 -11.066 -8.327 1.00 90.19 106 LEU A N 1
ATOM 833 C CA . LEU A 1 106 ? -6.239 -9.959 -7.502 1.00 90.19 106 LEU A CA 1
ATOM 834 C C . LEU A 1 106 ? -5.422 -9.851 -6.216 1.00 90.19 106 LEU A C 1
ATOM 836 O O . LEU A 1 106 ? -5.329 -10.805 -5.454 1.00 90.19 106 LEU A O 1
ATOM 840 N N . HIS A 1 107 ? -4.882 -8.669 -5.941 1.00 79.94 107 HIS A N 1
ATOM 841 C CA . HIS A 1 107 ? -4.178 -8.364 -4.686 1.00 79.94 107 HIS A CA 1
ATOM 842 C C . HIS A 1 107 ? -4.753 -7.127 -3.985 1.00 79.94 107 HIS A C 1
ATOM 844 O O . HIS A 1 107 ? -4.395 -6.816 -2.852 1.00 79.94 107 HIS A O 1
ATOM 850 N N . THR A 1 108 ? -5.647 -6.381 -4.641 1.00 76.69 108 THR A N 1
ATOM 851 C CA . THR A 1 108 ? -6.277 -5.183 -4.073 1.00 76.69 108 THR A CA 1
ATOM 852 C C . THR A 1 108 ? -7.729 -5.056 -4.527 1.00 76.69 108 THR A C 1
ATOM 854 O O . THR A 1 108 ? -8.046 -5.187 -5.708 1.00 76.69 108 THR A O 1
ATOM 857 N N . ILE A 1 109 ? -8.619 -4.763 -3.578 1.00 82.75 109 ILE A N 1
ATOM 858 C CA . ILE A 1 109 ? -10.014 -4.380 -3.823 1.00 82.75 109 ILE A CA 1
ATOM 859 C C . ILE A 1 109 ? -10.218 -2.984 -3.242 1.00 82.75 109 ILE A C 1
ATOM 861 O O . ILE A 1 109 ? -9.862 -2.720 -2.093 1.00 82.75 109 ILE A O 1
ATOM 865 N N . ASN A 1 110 ? -10.811 -2.080 -4.018 1.00 82.00 110 ASN A N 1
ATOM 866 C CA . ASN A 1 110 ? -11.229 -0.784 -3.508 1.00 82.00 110 ASN A CA 1
ATOM 867 C C . ASN A 1 110 ? -12.397 -0.958 -2.521 1.00 82.00 110 ASN A C 1
ATOM 869 O O . ASN A 1 110 ? -13.325 -1.722 -2.779 1.00 82.00 110 ASN A O 1
ATOM 873 N N . ARG A 1 111 ? -12.399 -0.193 -1.426 1.00 81.56 111 ARG A N 1
ATOM 874 C CA . ARG A 1 111 ? -13.443 -0.227 -0.388 1.00 81.56 111 ARG A CA 1
ATOM 875 C C . ARG A 1 111 ? -14.878 -0.111 -0.924 1.00 81.56 111 ARG A C 1
ATOM 877 O O . ARG A 1 111 ? -15.791 -0.636 -0.300 1.00 81.56 111 ARG A O 1
ATOM 884 N N . LEU A 1 112 ? -15.090 0.613 -2.022 1.00 80.31 112 LEU A N 1
ATOM 885 C CA . LEU A 1 112 ? -16.420 0.853 -2.592 1.00 80.31 112 LEU A CA 1
ATOM 886 C C . LEU A 1 112 ? -16.773 -0.104 -3.739 1.00 80.31 112 LEU A C 1
ATOM 888 O O . LEU A 1 112 ? -17.812 0.061 -4.356 1.00 80.31 112 LEU A O 1
ATOM 892 N N . SER A 1 113 ? -15.939 -1.106 -4.028 1.00 79.25 113 SER A N 1
ATOM 893 C CA . SER A 1 113 ? -16.110 -1.977 -5.204 1.00 79.25 113 SER A CA 1
ATOM 894 C C . SER A 1 113 ? -17.429 -2.746 -5.238 1.00 79.25 113 SER A C 1
ATOM 896 O O . SER A 1 113 ? -17.922 -3.046 -6.319 1.00 79.25 113 SER A O 1
ATOM 898 N N . PHE A 1 114 ? -17.980 -3.080 -4.070 1.00 90.31 114 PHE A N 1
ATOM 899 C CA . PHE A 1 114 ? -19.206 -3.870 -3.931 1.00 90.31 114 PHE A CA 1
ATOM 900 C C . PHE A 1 114 ? -20.361 -3.063 -3.325 1.00 90.31 114 PHE A C 1
ATOM 902 O O . PHE A 1 114 ? -21.313 -3.642 -2.802 1.00 90.31 114 PHE A O 1
ATOM 909 N N . VAL A 1 115 ? -20.260 -1.728 -3.326 1.00 85.94 115 VAL A N 1
ATOM 910 C CA . VAL A 1 115 ? -21.227 -0.861 -2.633 1.00 85.94 115 VAL A CA 1
ATOM 911 C C . VAL A 1 115 ? -22.650 -1.039 -3.168 1.00 85.94 115 VAL A C 1
ATOM 913 O O . VAL A 1 115 ? -23.579 -1.050 -2.370 1.00 85.94 115 VAL A O 1
ATOM 916 N N . ASP A 1 116 ? -22.787 -1.286 -4.472 1.00 86.25 116 ASP A N 1
ATOM 917 C CA . ASP A 1 116 ? -24.077 -1.412 -5.157 1.00 86.25 116 ASP A CA 1
ATOM 918 C C . ASP A 1 116 ? -24.618 -2.857 -5.211 1.00 86.25 116 ASP A C 1
ATOM 920 O O . ASP A 1 116 ? -25.706 -3.079 -5.724 1.00 86.25 116 ASP A O 1
ATOM 924 N N . LEU A 1 117 ? -23.887 -3.861 -4.704 1.00 94.00 117 LEU A N 1
ATOM 925 C CA . LEU A 1 117 ? -24.252 -5.287 -4.814 1.00 94.00 117 LEU A CA 1
ATOM 926 C C . LEU A 1 117 ? -25.068 -5.774 -3.602 1.00 94.00 117 LEU A C 1
ATOM 928 O O . LEU A 1 117 ? -24.704 -6.738 -2.929 1.00 94.00 117 LEU A O 1
ATOM 932 N N . GLU A 1 118 ? -26.151 -5.074 -3.269 1.00 92.62 118 GLU A N 1
ATOM 933 C CA . GLU A 1 118 ? -26.879 -5.273 -2.005 1.00 92.62 118 GLU A CA 1
ATOM 934 C C . GLU A 1 118 ? -27.516 -6.667 -1.848 1.00 92.62 118 GLU A C 1
ATOM 936 O O . GLU A 1 118 ? -27.621 -7.167 -0.721 1.00 92.62 118 GLU A O 1
ATOM 941 N N . ASN A 1 119 ? -27.921 -7.304 -2.956 1.00 96.44 119 ASN A N 1
ATOM 942 C CA . ASN A 1 119 ? -28.515 -8.645 -2.947 1.00 96.44 119 ASN A CA 1
ATOM 943 C C . ASN A 1 119 ? -27.509 -9.792 -3.116 1.00 96.44 119 ASN A C 1
ATOM 945 O O . ASN A 1 119 ? -27.935 -10.940 -3.213 1.00 96.44 119 ASN A O 1
ATOM 949 N N . LEU A 1 120 ? -26.200 -9.522 -3.102 1.00 97.81 120 LEU A N 1
ATOM 950 C CA . LEU A 1 120 ? -25.198 -10.570 -3.283 1.00 97.81 120 LEU A CA 1
ATOM 951 C C . LEU A 1 120 ? -25.268 -11.598 -2.145 1.00 97.81 120 LEU A C 1
ATOM 953 O O . LEU A 1 120 ? -25.121 -11.245 -0.976 1.00 97.81 120 LEU A O 1
ATOM 957 N N . GLU A 1 121 ? -25.449 -12.870 -2.494 1.00 97.81 121 GLU A N 1
ATOM 958 C CA . GLU A 1 121 ? -25.537 -14.004 -1.571 1.00 97.81 121 GLU A CA 1
ATOM 959 C C . GLU A 1 121 ? -24.260 -14.856 -1.567 1.00 97.81 121 GLU A C 1
ATOM 961 O O . GLU A 1 121 ? -23.854 -15.351 -0.510 1.00 97.81 121 GLU A O 1
ATOM 966 N N . PHE A 1 122 ? -23.602 -14.986 -2.724 1.00 97.94 122 PHE A N 1
ATOM 967 C CA . PHE A 1 122 ? -22.409 -15.811 -2.918 1.00 97.94 122 PHE A CA 1
ATOM 968 C C . PHE A 1 122 ? -21.265 -14.995 -3.517 1.00 97.94 122 PHE A C 1
ATOM 970 O O . PHE A 1 122 ? -21.396 -14.429 -4.604 1.00 97.94 122 PHE A O 1
ATOM 977 N N . LEU A 1 123 ? -20.120 -14.986 -2.830 1.00 97.94 123 LEU A N 1
ATOM 978 C CA . LEU A 1 123 ? -18.899 -14.339 -3.307 1.00 97.94 123 LEU A CA 1
ATOM 979 C C . LEU A 1 123 ? -17.710 -15.302 -3.251 1.00 97.94 123 LEU A C 1
ATOM 981 O O . LEU A 1 123 ? -17.290 -15.734 -2.175 1.00 97.94 123 LEU A O 1
ATOM 985 N N . ASN A 1 124 ? -17.134 -15.607 -4.412 1.00 97.81 124 ASN A N 1
ATOM 986 C CA . ASN A 1 124 ? -15.950 -16.454 -4.520 1.00 97.81 124 ASN A CA 1
ATOM 987 C C . ASN A 1 124 ? -14.714 -15.620 -4.894 1.00 97.81 124 ASN A C 1
ATOM 989 O O . ASN A 1 124 ? -14.641 -15.042 -5.976 1.00 97.81 124 ASN A O 1
ATOM 993 N N . LEU A 1 125 ? -13.736 -15.565 -3.988 1.00 97.12 125 LEU A N 1
ATOM 994 C CA . LEU A 1 125 ? -12.452 -14.869 -4.143 1.00 97.12 125 LEU A CA 1
ATOM 995 C C . LEU A 1 125 ? -11.262 -15.839 -4.060 1.00 97.12 125 LEU A C 1
ATOM 997 O O . LEU A 1 125 ? -10.124 -15.408 -3.858 1.00 97.12 125 LEU A O 1
ATOM 1001 N N . ASN A 1 126 ? -11.503 -17.146 -4.193 1.00 96.62 126 ASN A N 1
ATOM 1002 C CA . ASN A 1 126 ? -10.467 -18.169 -4.061 1.00 96.62 126 ASN A CA 1
ATOM 1003 C C . ASN A 1 126 ? -9.317 -17.981 -5.054 1.00 96.62 126 ASN A C 1
ATOM 1005 O O . ASN A 1 126 ? -9.526 -17.483 -6.156 1.00 96.62 126 ASN A O 1
ATOM 1009 N N . HIS A 1 127 ? -8.125 -18.467 -4.703 1.00 94.44 127 HIS A N 1
ATOM 1010 C CA . HIS A 1 127 ? -6.962 -18.481 -5.603 1.00 94.44 127 HIS A CA 1
ATOM 1011 C C . HIS A 1 127 ? -6.642 -17.089 -6.164 1.00 94.44 127 HIS A C 1
ATOM 1013 O O . HIS A 1 127 ? -6.565 -16.889 -7.373 1.00 94.44 127 HIS A O 1
ATOM 1019 N N . ASN A 1 128 ? -6.503 -16.129 -5.256 1.00 92.31 128 ASN A N 1
ATOM 1020 C CA . ASN A 1 128 ? -6.026 -14.778 -5.522 1.00 92.31 128 ASN A CA 1
ATOM 1021 C C . ASN A 1 128 ? -4.859 -14.478 -4.556 1.00 92.31 128 ASN A C 1
ATOM 1023 O O . ASN A 1 128 ? -4.375 -15.359 -3.843 1.00 92.31 128 ASN A O 1
ATOM 1027 N N . TYR A 1 129 ? -4.391 -13.236 -4.518 1.00 84.38 129 TYR A N 1
ATOM 1028 C CA . TYR A 1 129 ? -3.245 -12.789 -3.724 1.00 84.38 129 TYR A CA 1
ATOM 1029 C C . TYR A 1 129 ? -3.646 -11.770 -2.644 1.00 84.38 129 TYR A C 1
ATOM 1031 O O . TYR A 1 129 ? -2.887 -10.851 -2.339 1.00 84.38 129 TYR A O 1
ATOM 1039 N N . PHE A 1 130 ? -4.847 -11.884 -2.065 1.00 87.62 130 PHE A N 1
ATOM 1040 C CA . PHE A 1 130 ? -5.262 -10.975 -0.993 1.00 87.62 130 PHE A CA 1
ATOM 1041 C C . PHE A 1 130 ? -4.498 -11.243 0.302 1.00 87.62 130 PHE A C 1
ATOM 1043 O O . PHE A 1 130 ? -4.441 -12.382 0.769 1.00 87.62 130 PHE A O 1
ATOM 1050 N N . SER A 1 131 ? -3.983 -10.176 0.916 1.00 79.88 131 SER A N 1
ATOM 1051 C CA . SER A 1 131 ? -3.393 -10.213 2.257 1.00 79.88 131 SER A CA 1
ATOM 1052 C C . SER A 1 131 ? -4.283 -9.580 3.327 1.00 79.88 131 SER A C 1
ATOM 1054 O O . SER A 1 131 ? -4.323 -10.052 4.462 1.00 79.88 131 SER A O 1
ATOM 1056 N N . SER A 1 132 ? -5.065 -8.560 2.980 1.00 81.44 132 SER A N 1
ATOM 1057 C CA . SER A 1 132 ? -6.123 -7.998 3.823 1.00 81.44 132 SER A CA 1
ATOM 1058 C C . SER A 1 132 ? -7.179 -7.297 2.962 1.00 81.44 132 SER A C 1
ATOM 1060 O O . SER A 1 132 ? -7.065 -7.244 1.736 1.00 81.44 132 SER A O 1
ATOM 1062 N N . PHE A 1 133 ? -8.220 -6.755 3.597 1.00 85.12 133 PHE A N 1
ATOM 1063 C CA . PHE A 1 133 ? -9.247 -5.959 2.926 1.00 85.12 133 PHE A CA 1
ATOM 1064 C C . PHE A 1 133 ? -9.360 -4.589 3.592 1.00 85.12 133 PHE A C 1
ATOM 1066 O O . PHE A 1 133 ? -9.275 -4.509 4.820 1.00 85.12 133 PHE A O 1
ATOM 1073 N N . PRO A 1 134 ? -9.602 -3.507 2.832 1.00 78.94 134 PRO A N 1
ATOM 1074 C CA . PRO A 1 134 ? -9.941 -2.227 3.435 1.00 78.94 134 PRO A CA 1
ATOM 1075 C C . PRO A 1 134 ? -11.183 -2.339 4.328 1.00 78.94 134 PRO A C 1
ATOM 1077 O O . PRO A 1 134 ? -12.128 -3.069 4.010 1.00 78.94 134 PRO A O 1
ATOM 1080 N N . ASP A 1 135 ? -11.216 -1.561 5.410 1.00 78.56 135 ASP A N 1
ATOM 1081 C CA . ASP A 1 135 ? -12.378 -1.488 6.296 1.00 78.56 135 ASP A CA 1
ATOM 1082 C C . ASP A 1 135 ? -13.665 -1.241 5.492 1.00 78.56 135 ASP A C 1
ATOM 1084 O O . ASP A 1 135 ? -13.736 -0.322 4.670 1.00 78.56 135 ASP A O 1
ATOM 1088 N N . ARG A 1 136 ? -14.718 -2.005 5.798 1.00 80.75 136 ARG A N 1
ATOM 1089 C CA . ARG A 1 136 ? -16.080 -1.887 5.259 1.00 80.75 136 ARG A CA 1
ATOM 1090 C C . ARG A 1 136 ? -16.246 -2.256 3.792 1.00 80.75 136 ARG A C 1
ATOM 1092 O O . ARG A 1 136 ? -17.315 -1.986 3.248 1.00 80.75 136 ARG A O 1
ATOM 1099 N N . THR A 1 137 ? -15.255 -2.899 3.181 1.00 80.69 137 THR A N 1
ATOM 1100 C CA . THR A 1 137 ? -15.336 -3.379 1.789 1.00 80.69 137 THR A CA 1
ATOM 1101 C C . THR A 1 137 ? -16.594 -4.214 1.524 1.00 80.69 137 THR A C 1
ATOM 1103 O O . THR A 1 137 ? -17.211 -4.079 0.476 1.00 80.69 137 THR A O 1
ATOM 1106 N N . PHE A 1 138 ? -17.021 -5.016 2.503 1.00 91.62 138 PHE A N 1
ATOM 1107 C CA . PHE A 1 138 ? -18.188 -5.900 2.390 1.00 91.62 138 PHE A CA 1
ATOM 1108 C C . PHE A 1 138 ? -19.441 -5.353 3.092 1.00 91.62 138 PHE A C 1
ATOM 1110 O O . PHE A 1 138 ? -20.445 -6.043 3.211 1.00 91.62 138 PHE A O 1
ATOM 1117 N N . SER A 1 139 ? -19.400 -4.125 3.618 1.00 86.00 139 SER A N 1
ATOM 1118 C CA . SER A 1 139 ? -20.450 -3.634 4.525 1.00 86.00 139 SER A CA 1
ATOM 1119 C C . SER A 1 139 ? -21.836 -3.478 3.888 1.00 86.00 139 SER A C 1
ATOM 1121 O O . SER A 1 139 ? -22.816 -3.548 4.624 1.00 86.00 139 SER A O 1
ATOM 1123 N N . SER A 1 140 ? -21.911 -3.302 2.565 1.00 86.19 140 SER A N 1
ATOM 1124 C CA . SER A 1 140 ? -23.146 -3.240 1.767 1.00 86.19 140 SER A CA 1
ATOM 1125 C C . SER A 1 140 ? -23.775 -4.610 1.496 1.00 86.19 140 SER A C 1
ATOM 1127 O O . SER A 1 140 ? -24.959 -4.681 1.183 1.00 86.19 140 SER A O 1
ATOM 1129 N N . LEU A 1 141 ? -23.011 -5.699 1.635 1.00 93.50 141 LEU A N 1
ATOM 1130 C CA . LEU A 1 141 ? -23.437 -7.056 1.290 1.00 93.50 141 LEU A CA 1
ATOM 1131 C C . LEU A 1 141 ? -24.310 -7.650 2.405 1.00 93.50 141 LEU A C 1
ATOM 1133 O O . LEU A 1 141 ? -23.881 -8.499 3.188 1.00 93.50 141 LEU A O 1
ATOM 1137 N N . ASN A 1 142 ? -25.529 -7.133 2.537 1.00 90.56 142 ASN A N 1
ATOM 1138 C CA . ASN A 1 142 ? -26.435 -7.467 3.637 1.00 90.56 142 ASN A CA 1
ATOM 1139 C C . ASN A 1 142 ? -27.056 -8.862 3.506 1.00 90.56 142 ASN A C 1
ATOM 1141 O O . ASN A 1 142 ? -27.446 -9.437 4.520 1.00 90.56 142 ASN A O 1
ATOM 1145 N N . LYS A 1 143 ? -27.133 -9.399 2.282 1.00 95.62 143 LYS A N 1
ATOM 1146 C CA . LYS A 1 143 ? -27.676 -10.732 1.991 1.00 95.62 143 LYS A CA 1
ATOM 1147 C C . LYS A 1 143 ? -26.616 -11.819 1.819 1.00 95.62 143 LYS A C 1
ATOM 1149 O O . LYS A 1 143 ? -26.975 -12.952 1.513 1.00 95.62 143 LYS A O 1
ATOM 1154 N N . LEU A 1 144 ? -25.338 -11.504 2.038 1.00 96.69 144 LEU A N 1
ATOM 1155 C CA . LEU A 1 144 ? -24.260 -12.463 1.818 1.00 96.69 144 LEU A CA 1
ATOM 1156 C C . LEU A 1 144 ? -24.403 -13.653 2.770 1.00 96.69 144 LEU A C 1
ATOM 1158 O O . LEU A 1 144 ? -24.426 -13.477 3.987 1.00 96.69 144 LEU A O 1
ATOM 1162 N N . LYS A 1 145 ? -24.486 -14.857 2.206 1.00 96.12 145 LYS A N 1
ATOM 1163 C CA . LYS A 1 145 ? -24.616 -16.122 2.942 1.00 96.12 145 LYS A CA 1
ATOM 1164 C C . LYS A 1 145 ? -23.304 -16.887 2.962 1.00 96.12 145 LYS A C 1
ATOM 1166 O O . LYS A 1 145 ? -22.975 -17.487 3.980 1.00 96.12 145 LYS A O 1
ATOM 1171 N N . PHE A 1 146 ? -22.553 -16.829 1.864 1.00 96.12 146 PHE A N 1
ATOM 1172 C CA . PHE A 1 146 ? -21.314 -17.575 1.700 1.00 96.12 146 PHE A CA 1
ATOM 1173 C C . PHE A 1 146 ? -20.218 -16.709 1.086 1.00 96.12 146 PHE A C 1
ATOM 1175 O O . PHE A 1 146 ? -20.419 -16.031 0.072 1.00 96.12 146 PHE A O 1
ATOM 1182 N N . ILE A 1 147 ? -19.030 -16.777 1.682 1.00 95.69 147 ILE A N 1
ATOM 1183 C CA . ILE A 1 147 ? -17.819 -16.190 1.124 1.00 95.69 147 ILE A CA 1
ATOM 1184 C C . ILE A 1 147 ? -16.665 -17.186 1.177 1.00 95.69 147 ILE A C 1
ATOM 1186 O O . ILE A 1 147 ? -16.358 -17.770 2.215 1.00 95.69 147 ILE A O 1
ATOM 1190 N N . SER A 1 148 ? -15.974 -17.353 0.054 1.00 94.56 148 SER A N 1
ATOM 1191 C CA . SER A 1 148 ? -14.778 -18.190 -0.007 1.00 94.56 148 SER A CA 1
ATOM 1192 C C . SER A 1 148 ? -13.563 -17.355 -0.379 1.00 94.56 148 SER A C 1
ATOM 1194 O O . SER A 1 148 ? -13.585 -16.615 -1.361 1.00 94.56 148 SER A O 1
ATOM 1196 N N . ILE A 1 149 ? -12.510 -17.462 0.432 1.00 93.50 149 ILE A N 1
ATOM 1197 C CA . ILE A 1 149 ? -11.242 -16.726 0.281 1.00 93.50 149 ILE A CA 1
ATOM 1198 C C . ILE A 1 149 ? -10.067 -17.708 0.440 1.00 93.50 149 ILE A C 1
ATOM 1200 O O . ILE A 1 149 ? -8.972 -17.360 0.880 1.00 93.50 149 ILE A O 1
ATOM 1204 N N . ALA A 1 150 ? -10.299 -18.973 0.097 1.00 93.00 150 ALA A N 1
ATOM 1205 C CA . ALA A 1 150 ? -9.303 -20.029 0.141 1.00 93.00 150 ALA A CA 1
ATOM 1206 C C . ALA A 1 150 ? -8.130 -19.710 -0.795 1.00 93.00 150 ALA A C 1
ATOM 1208 O O . ALA A 1 150 ? -8.278 -18.991 -1.789 1.00 93.00 150 ALA A O 1
ATOM 1209 N N . SER A 1 151 ? -6.953 -20.248 -0.482 1.00 87.75 151 SER A N 1
ATOM 1210 C CA . SER A 1 151 ? -5.743 -20.068 -1.298 1.00 87.75 151 SER A CA 1
ATOM 1211 C C . SER A 1 151 ? -5.353 -18.597 -1.535 1.00 87.75 151 SER A C 1
ATOM 1213 O O . SER A 1 151 ? -4.832 -18.263 -2.594 1.00 87.75 151 SER A O 1
ATOM 1215 N N . ASN A 1 152 ? -5.617 -17.723 -0.559 1.00 89.06 152 ASN A N 1
ATOM 1216 C CA . ASN A 1 152 ? -5.106 -16.349 -0.492 1.00 89.06 152 ASN A CA 1
ATOM 1217 C C . ASN A 1 152 ? -4.015 -16.225 0.593 1.00 89.06 152 ASN A C 1
ATOM 1219 O O . ASN A 1 152 ? -3.756 -17.163 1.345 1.00 89.06 152 ASN A O 1
ATOM 1223 N N . GLN A 1 153 ? -3.378 -15.059 0.706 1.00 84.25 153 GLN A N 1
ATOM 1224 C CA . GLN A 1 153 ? -2.239 -14.798 1.599 1.00 84.25 153 GLN A CA 1
ATOM 1225 C C . GLN A 1 153 ? -2.656 -14.017 2.855 1.00 84.25 153 GLN A C 1
ATOM 1227 O O . GLN A 1 153 ? -2.014 -13.051 3.259 1.00 84.25 153 GLN A O 1
ATOM 1232 N N . MET A 1 154 ? -3.748 -14.442 3.493 1.00 87.31 154 MET A N 1
ATOM 1233 C CA . MET A 1 154 ? -4.419 -13.685 4.553 1.00 87.31 154 MET A CA 1
ATOM 1234 C C . MET A 1 154 ? -3.530 -13.406 5.781 1.00 87.31 154 MET A C 1
ATOM 1236 O O . MET A 1 154 ? -3.129 -14.315 6.518 1.00 87.31 154 MET A O 1
ATOM 1240 N N . ILE A 1 155 ? -3.288 -12.120 6.042 1.00 80.25 155 ILE A N 1
ATOM 1241 C CA . ILE A 1 155 ? -2.622 -11.589 7.232 1.00 80.25 155 ILE A CA 1
ATOM 1242 C C . ILE A 1 155 ? -3.695 -11.268 8.277 1.00 80.25 155 ILE A C 1
ATOM 1244 O O . ILE A 1 155 ? -4.447 -10.300 8.172 1.00 80.25 155 ILE A O 1
ATOM 1248 N N . CYS A 1 156 ? -3.753 -12.079 9.326 1.00 85.00 156 CYS A N 1
ATOM 1249 C CA . CYS A 1 156 ? -4.716 -11.959 10.413 1.00 85.00 156 CYS A CA 1
ATOM 1250 C C . CYS A 1 156 ? -4.206 -11.014 11.504 1.00 85.00 156 CYS A C 1
ATOM 1252 O O . CYS A 1 156 ? -3.992 -11.411 12.647 1.00 85.00 156 CYS A O 1
ATOM 1254 N N . ASP A 1 157 ? -4.003 -9.749 11.136 1.00 78.50 157 ASP A N 1
ATOM 1255 C CA . ASP A 1 157 ? -3.701 -8.648 12.051 1.00 78.50 157 ASP A CA 1
ATOM 1256 C C . ASP A 1 157 ? -4.929 -7.731 12.239 1.00 78.50 157 ASP A C 1
ATOM 1258 O O . ASP A 1 157 ? -6.064 -8.073 11.889 1.00 78.50 157 ASP A O 1
ATOM 1262 N N . CYS A 1 158 ? -4.738 -6.534 12.802 1.00 76.50 158 CYS A N 1
ATOM 1263 C CA . CYS A 1 158 ? -5.860 -5.631 13.043 1.00 76.50 158 CYS A CA 1
ATOM 1264 C C . CYS A 1 158 ? -6.585 -5.181 11.759 1.00 76.50 158 CYS A C 1
ATOM 1266 O O . CYS A 1 158 ? -7.742 -4.767 11.866 1.00 76.50 158 CYS A O 1
ATOM 1268 N N . GLN A 1 159 ? -5.953 -5.241 10.580 1.00 77.44 159 GLN A N 1
ATOM 1269 C CA . GLN A 1 159 ? -6.568 -4.862 9.304 1.00 77.44 159 GLN A CA 1
ATOM 1270 C C . GLN A 1 159 ? -7.695 -5.827 8.919 1.00 77.44 159 GLN A C 1
ATOM 1272 O O . GLN A 1 159 ? -8.630 -5.433 8.234 1.00 77.44 159 GLN A O 1
ATOM 1277 N N . LEU A 1 160 ? -7.676 -7.062 9.430 1.00 86.31 160 LEU A N 1
ATOM 1278 C CA . LEU A 1 160 ? -8.739 -8.040 9.198 1.00 86.31 160 LEU A CA 1
ATOM 1279 C C . LEU A 1 160 ? -9.931 -7.888 10.166 1.00 86.31 160 LEU A C 1
ATOM 1281 O O . LEU A 1 160 ? -10.940 -8.580 10.039 1.00 86.31 160 LEU A O 1
ATOM 1285 N N . THR A 1 161 ? -9.851 -6.981 11.148 1.00 84.06 161 THR A N 1
ATOM 1286 C CA . THR A 1 161 ? -10.869 -6.855 12.209 1.00 84.06 161 THR A CA 1
ATOM 1287 C C . THR A 1 161 ? -12.268 -6.586 11.652 1.00 84.06 161 THR A C 1
ATOM 1289 O O . THR A 1 161 ? -13.240 -7.137 12.168 1.00 84.06 161 THR A O 1
ATOM 1292 N N . ASP A 1 162 ? -12.393 -5.722 10.642 1.00 83.50 162 ASP A N 1
ATOM 1293 C CA . ASP A 1 162 ? -13.693 -5.379 10.057 1.00 83.50 162 ASP A CA 1
ATOM 1294 C C . ASP A 1 162 ? -14.297 -6.565 9.294 1.00 83.50 162 ASP A C 1
ATOM 1296 O O . ASP A 1 162 ? -15.465 -6.887 9.499 1.00 83.50 162 ASP A O 1
ATOM 1300 N N . PHE A 1 163 ? -13.474 -7.300 8.539 1.00 89.62 163 PHE A N 1
ATOM 1301 C CA . PHE A 1 163 ? -13.886 -8.539 7.880 1.00 89.62 163 PHE A CA 1
ATOM 1302 C C . PHE A 1 163 ? -14.369 -9.596 8.885 1.00 89.62 163 PHE A C 1
ATOM 1304 O O . PHE A 1 163 ? -15.455 -10.148 8.729 1.00 89.62 163 PHE A O 1
ATOM 1311 N N . LEU A 1 164 ? -13.624 -9.819 9.974 1.00 90.31 164 LEU A N 1
ATOM 1312 C CA . LEU A 1 164 ? -14.035 -10.753 11.028 1.00 90.31 164 LEU A CA 1
ATOM 1313 C C . LEU A 1 164 ? -15.351 -10.350 11.698 1.00 90.31 164 LEU A C 1
ATOM 1315 O O . LEU A 1 164 ? -16.143 -11.213 12.067 1.00 90.31 164 LEU A O 1
ATOM 1319 N N . LYS A 1 165 ? -15.589 -9.049 11.886 1.00 88.50 165 LYS A N 1
ATOM 1320 C CA . LYS A 1 165 ? -16.876 -8.551 12.388 1.00 88.50 165 LYS A CA 1
ATOM 1321 C C . LYS A 1 165 ? -17.994 -8.765 11.373 1.00 88.50 165 LYS A C 1
ATOM 1323 O O . LYS A 1 165 ? -19.112 -9.053 11.776 1.00 88.50 165 LYS A O 1
ATOM 1328 N N . PHE A 1 166 ? -17.694 -8.603 10.087 1.00 89.50 166 PHE A N 1
ATOM 1329 C CA . PHE A 1 166 ? -18.650 -8.782 9.004 1.00 89.50 166 PHE A CA 1
ATOM 1330 C C . PHE A 1 166 ? -19.129 -10.236 8.885 1.00 89.50 166 PHE A C 1
ATOM 1332 O O . PHE A 1 166 ? -20.332 -10.446 8.772 1.00 89.50 166 PHE A O 1
ATOM 1339 N N . ILE A 1 167 ? -18.233 -11.223 8.978 1.00 91.62 167 ILE A N 1
ATOM 1340 C CA . ILE A 1 167 ? -18.618 -12.646 8.908 1.00 91.62 167 ILE A CA 1
ATOM 1341 C C . ILE A 1 167 ? -19.288 -13.156 10.193 1.00 91.62 167 ILE A C 1
ATOM 1343 O O . ILE A 1 167 ? -20.095 -14.073 10.138 1.00 91.62 167 ILE A O 1
ATOM 1347 N N . ASN A 1 168 ? -18.994 -12.542 11.345 1.00 88.19 168 ASN A N 1
ATOM 1348 C CA . ASN A 1 168 ? -19.556 -12.906 12.653 1.00 88.19 168 ASN A CA 1
ATOM 1349 C C . ASN A 1 168 ? -20.689 -11.952 13.090 1.00 88.19 168 ASN A C 1
ATOM 1351 O O . ASN A 1 168 ? -20.768 -11.577 14.264 1.00 88.19 168 ASN A O 1
ATOM 1355 N N . LYS A 1 169 ? -21.526 -11.501 12.147 1.00 85.19 169 LYS A N 1
ATOM 1356 C CA . LYS A 1 169 ? -22.764 -10.749 12.434 1.00 85.19 169 LYS A CA 1
ATOM 1357 C C . LYS A 1 169 ? -23.790 -11.638 13.162 1.00 85.19 169 LYS A C 1
ATOM 1359 O O . LYS A 1 169 ? -23.532 -12.806 13.433 1.00 85.19 169 LYS A O 1
ATOM 1364 N N . GLU A 1 170 ? -24.963 -11.080 13.477 1.00 80.00 170 GLU A N 1
ATOM 1365 C CA . GLU A 1 170 ? -26.076 -11.814 14.111 1.00 80.00 170 GLU A CA 1
ATOM 1366 C C . GLU A 1 170 ? -26.455 -13.090 13.353 1.00 80.00 170 GLU A C 1
ATOM 1368 O O . GLU A 1 170 ? -26.699 -14.121 13.974 1.00 80.00 170 GLU A O 1
ATOM 1373 N N . ILE A 1 171 ? -26.449 -13.020 12.020 1.00 85.44 171 ILE A N 1
ATOM 1374 C CA . ILE A 1 171 ? -26.509 -14.179 11.133 1.00 85.44 171 ILE A CA 1
ATOM 1375 C C . ILE A 1 171 ? -25.088 -14.380 10.595 1.00 85.44 171 ILE A C 1
ATOM 1377 O O . ILE A 1 171 ? -24.632 -13.554 9.796 1.00 85.44 171 ILE A O 1
ATOM 1381 N N . PRO A 1 172 ? -24.356 -15.407 11.065 1.00 86.56 172 PRO A N 1
ATOM 1382 C CA . PRO A 1 172 ? -23.004 -15.665 10.601 1.00 86.56 172 PRO A CA 1
ATOM 1383 C C . PRO A 1 172 ? -22.985 -16.021 9.117 1.00 86.56 172 PRO A C 1
ATOM 1385 O O . PRO A 1 172 ? -23.833 -16.771 8.635 1.00 86.56 172 PRO A O 1
ATOM 1388 N N . ILE A 1 173 ? -21.987 -15.498 8.416 1.00 91.69 173 ILE A N 1
ATOM 1389 C CA . ILE A 1 173 ? -21.720 -15.817 7.015 1.00 91.69 173 ILE A CA 1
ATOM 1390 C C . ILE A 1 173 ? -20.845 -17.063 6.998 1.00 91.69 173 ILE A C 1
ATOM 1392 O O . ILE A 1 173 ? -19.843 -17.133 7.717 1.00 91.69 173 ILE A O 1
ATOM 1396 N N . GLU A 1 174 ? -21.204 -18.040 6.177 1.00 92.69 174 GLU A N 1
ATOM 1397 C CA . GLU A 1 174 ? -20.382 -19.223 5.990 1.00 92.69 174 GLU A CA 1
ATOM 1398 C C . GLU A 1 174 ? -19.084 -18.838 5.271 1.00 92.69 174 GLU A C 1
ATOM 1400 O O . GLU A 1 174 ? -19.091 -18.202 4.214 1.00 92.69 174 GLU A O 1
ATOM 1405 N N . VAL A 1 175 ? -17.956 -19.215 5.870 1.00 91.50 175 VAL A N 1
ATOM 1406 C CA . VAL A 1 175 ? -16.625 -19.014 5.299 1.00 91.50 175 VAL A CA 1
ATOM 1407 C C . VAL A 1 175 ? -16.023 -20.374 5.002 1.00 91.50 175 VAL A C 1
ATOM 1409 O O . VAL A 1 175 ? -16.008 -21.234 5.881 1.00 91.50 175 VAL A O 1
ATOM 1412 N N . SER A 1 176 ? -15.483 -20.555 3.795 1.00 89.06 176 SER A N 1
ATOM 1413 C CA . SER A 1 176 ? -14.794 -21.800 3.435 1.00 89.06 176 SER A CA 1
ATOM 1414 C C . SER A 1 176 ? -13.723 -22.173 4.469 1.00 89.06 176 SER A C 1
ATOM 1416 O O . SER A 1 176 ? -12.848 -21.363 4.797 1.00 89.06 176 SER A O 1
ATOM 1418 N N . ASN A 1 177 ? -13.758 -23.428 4.925 1.00 85.62 177 ASN A N 1
ATOM 1419 C CA . ASN A 1 177 ? -12.838 -24.004 5.913 1.00 85.62 177 ASN A CA 1
ATOM 1420 C C . ASN A 1 177 ? -11.369 -24.029 5.457 1.00 85.62 177 ASN A C 1
ATOM 1422 O O . ASN A 1 177 ? -10.473 -24.208 6.283 1.00 85.62 177 ASN A O 1
ATOM 1426 N N . GLU A 1 178 ? -11.120 -23.840 4.163 1.00 87.69 178 GLU A N 1
ATOM 1427 C CA . GLU A 1 178 ? -9.784 -23.739 3.567 1.00 87.69 178 GLU A CA 1
ATOM 1428 C C . GLU A 1 178 ? -9.180 -22.331 3.720 1.00 87.69 178 GLU A C 1
ATOM 1430 O O . GLU A 1 178 ? -8.011 -22.100 3.407 1.00 87.69 178 GLU A O 1
ATOM 1435 N N . THR A 1 179 ? -9.962 -21.372 4.223 1.00 88.94 179 THR A N 1
ATOM 1436 C CA . THR A 1 179 ? -9.509 -20.001 4.461 1.00 88.94 179 THR A CA 1
ATOM 1437 C C . THR A 1 179 ? -8.743 -19.917 5.785 1.00 88.94 179 THR A C 1
ATOM 1439 O O . THR A 1 179 ? -9.329 -19.763 6.863 1.00 88.94 179 THR A O 1
ATOM 1442 N N . VAL A 1 180 ? -7.414 -19.997 5.704 1.00 90.31 180 VAL A N 1
ATOM 1443 C CA . VAL A 1 180 ? -6.503 -19.954 6.858 1.00 90.31 180 VAL A CA 1
ATOM 1444 C C . VAL A 1 180 ? -5.618 -18.710 6.861 1.00 90.31 180 VAL A C 1
ATOM 1446 O O . VAL A 1 180 ? -5.315 -18.130 5.821 1.00 90.31 180 VAL A O 1
ATOM 1449 N N . CYS A 1 181 ? -5.168 -18.314 8.046 1.00 88.88 181 CYS A N 1
ATOM 1450 C CA . CYS A 1 181 ? -4.169 -17.268 8.208 1.00 88.88 181 CYS A CA 1
ATOM 1451 C C . CYS A 1 181 ? -2.780 -17.791 7.852 1.00 88.88 181 CYS A C 1
ATOM 1453 O O . CYS A 1 181 ? -2.347 -18.829 8.356 1.00 88.88 181 CYS A O 1
ATOM 1455 N N . ILE A 1 182 ? -2.029 -17.029 7.066 1.00 83.31 182 ILE A N 1
ATOM 1456 C CA . ILE A 1 182 ? -0.595 -17.279 6.868 1.00 83.31 182 ILE A CA 1
ATOM 1457 C C . ILE A 1 182 ? 0.254 -16.544 7.928 1.00 83.31 182 ILE A C 1
ATOM 1459 O O . ILE A 1 182 ? 1.348 -16.998 8.288 1.00 83.31 182 ILE A O 1
ATOM 1463 N N . PHE A 1 183 ? -0.299 -15.462 8.494 1.00 72.06 183 PHE A N 1
ATOM 1464 C CA . PHE A 1 183 ? 0.306 -14.613 9.526 1.00 72.06 183 PHE A CA 1
ATOM 1465 C C . PHE A 1 183 ? -0.734 -14.069 10.519 1.00 72.06 183 PHE A C 1
ATOM 1467 O O . PHE A 1 183 ? -1.907 -14.005 10.149 1.00 72.06 183 PHE A O 1
ATOM 1474 N N . PRO A 1 184 ? -0.345 -13.620 11.737 1.00 78.12 184 PRO A N 1
ATOM 1475 C CA . PRO A 1 184 ? 0.970 -13.730 12.397 1.00 78.12 184 PRO A CA 1
ATOM 1476 C C . PRO A 1 184 ? 1.436 -15.176 12.600 1.00 78.12 184 PRO A C 1
ATOM 1478 O O . PRO A 1 184 ? 0.668 -16.115 12.406 1.00 78.12 184 PRO A O 1
ATOM 1481 N N . LYS A 1 185 ? 2.686 -15.370 13.052 1.00 77.56 185 LYS A N 1
ATOM 1482 C CA . LYS A 1 185 ? 3.221 -16.708 13.363 1.00 77.56 185 LYS A CA 1
ATOM 1483 C C . LYS A 1 185 ? 2.362 -17.437 14.401 1.00 77.56 185 LYS A C 1
ATOM 1485 O O . LYS A 1 185 ? 2.192 -18.648 14.302 1.00 77.56 185 LYS A O 1
ATOM 1490 N N . SER A 1 186 ? 1.811 -16.699 15.362 1.00 80.75 186 SER A N 1
ATOM 1491 C CA . SER A 1 186 ? 0.912 -17.206 16.405 1.00 80.75 186 SER A CA 1
ATOM 1492 C C . SER A 1 186 ? -0.441 -17.713 15.887 1.00 80.75 186 SER A C 1
ATOM 1494 O O . SER A 1 186 ? -1.033 -18.572 16.532 1.00 80.75 186 SER A O 1
ATOM 1496 N N . LEU A 1 187 ? -0.911 -17.228 14.730 1.00 84.81 187 LEU A N 1
ATOM 1497 C CA . LEU A 1 187 ? -2.193 -17.609 14.117 1.00 84.81 187 LEU A CA 1
ATOM 1498 C C . LEU A 1 187 ? -2.010 -18.409 12.817 1.00 84.81 187 LEU A C 1
ATOM 1500 O O . LEU A 1 187 ? -2.977 -18.674 12.110 1.00 84.81 187 LEU A O 1
ATOM 1504 N N . ARG A 1 188 ? -0.779 -18.793 12.466 1.00 85.81 188 ARG A N 1
ATOM 1505 C CA . ARG A 1 188 ? -0.484 -19.483 11.205 1.00 85.81 188 ARG A CA 1
ATOM 1506 C C . ARG A 1 188 ? -1.246 -20.809 11.112 1.00 85.81 188 ARG A C 1
ATOM 1508 O O . ARG A 1 188 ? -1.243 -21.598 12.052 1.00 85.81 188 ARG A O 1
ATOM 1515 N N . ASN A 1 189 ? -1.856 -21.055 9.954 1.00 88.12 189 ASN A N 1
ATOM 1516 C CA . ASN A 1 189 ? -2.747 -22.179 9.649 1.00 88.12 189 ASN A CA 1
ATOM 1517 C C . ASN A 1 189 ? -4.040 -22.224 10.480 1.00 88.12 189 ASN A C 1
ATOM 1519 O O . ASN A 1 189 ? -4.784 -23.200 10.401 1.00 88.12 189 ASN A O 1
ATOM 1523 N N . GLN A 1 190 ? -4.337 -21.186 11.263 1.00 89.62 190 GLN A N 1
ATOM 1524 C CA . GLN A 1 190 ? -5.616 -21.083 11.948 1.00 89.62 190 GLN A CA 1
ATOM 1525 C C . GLN A 1 190 ? -6.691 -20.619 10.965 1.00 89.62 190 GLN A C 1
ATOM 1527 O O . GLN A 1 190 ? -6.476 -19.692 10.184 1.00 89.62 190 GLN A O 1
ATOM 1532 N N . GLN A 1 191 ? -7.859 -21.255 11.013 1.00 91.06 191 GLN A N 1
ATOM 1533 C CA . GLN A 1 191 ? -9.011 -20.849 10.212 1.00 91.06 191 GLN A CA 1
ATOM 1534 C C . GLN A 1 191 ? -9.495 -19.462 10.629 1.00 91.06 191 GLN A C 1
ATOM 1536 O O . GLN A 1 191 ? -9.650 -19.183 11.821 1.00 91.06 191 GLN A O 1
ATOM 1541 N N . ILE A 1 192 ? -9.787 -18.609 9.647 1.00 90.81 192 ILE A N 1
ATOM 1542 C CA . ILE A 1 192 ? -10.236 -17.233 9.898 1.00 90.81 192 ILE A CA 1
ATOM 1543 C C . ILE A 1 192 ? -11.555 -17.214 10.682 1.00 90.81 192 ILE A C 1
ATOM 1545 O O . ILE A 1 192 ? -11.714 -16.407 11.598 1.00 90.81 192 ILE A O 1
ATOM 1549 N N . SER A 1 193 ? -12.462 -18.152 10.395 1.00 87.19 193 SER A N 1
ATOM 1550 C CA . SER A 1 193 ? -13.739 -18.318 11.103 1.00 87.19 193 SER A CA 1
ATOM 1551 C C . SER A 1 193 ? -13.576 -18.598 12.604 1.00 87.19 193 SER A C 1
ATOM 1553 O O . SER A 1 193 ? -14.442 -18.236 13.396 1.00 87.19 193 SER A O 1
ATOM 1555 N N . ALA A 1 194 ? -12.447 -19.176 13.029 1.00 87.06 194 ALA A N 1
ATOM 1556 C CA . ALA A 1 194 ? -12.170 -19.477 14.432 1.00 87.06 194 ALA A CA 1
ATOM 1557 C C . ALA A 1 194 ? -11.581 -18.284 15.216 1.00 87.06 194 ALA A C 1
ATOM 1559 O O . ALA A 1 194 ? -11.419 -18.363 16.440 1.00 87.06 194 ALA A O 1
ATOM 1560 N N . ILE A 1 195 ? -11.227 -17.182 14.546 1.00 87.31 195 ILE A N 1
ATOM 1561 C CA . ILE A 1 195 ? -10.527 -16.049 15.162 1.00 87.31 195 ILE A CA 1
ATOM 1562 C C . ILE A 1 195 ? -11.524 -14.990 15.620 1.00 87.31 195 ILE A C 1
ATOM 1564 O O . ILE A 1 195 ? -12.347 -14.475 14.866 1.00 87.31 195 ILE A O 1
ATOM 1568 N N . LYS A 1 196 ? -11.409 -14.585 16.886 1.00 82.31 196 LYS A N 1
ATOM 1569 C CA . LYS A 1 196 ? -12.244 -13.521 17.449 1.00 82.31 196 LYS A CA 1
ATOM 1570 C C . LYS A 1 196 ? -11.685 -12.155 17.061 1.00 82.31 196 LYS A C 1
ATOM 1572 O O . LYS A 1 196 ? -10.580 -11.810 17.456 1.00 82.31 196 LYS A O 1
ATOM 1577 N N . ALA A 1 197 ? -12.493 -11.296 16.440 1.00 79.06 197 ALA A N 1
ATOM 1578 C CA . ALA A 1 197 ? -12.081 -9.938 16.046 1.00 79.06 197 ALA A CA 1
ATOM 1579 C C . ALA A 1 197 ? -11.431 -9.107 17.180 1.00 79.06 197 ALA A C 1
ATOM 1581 O O . ALA A 1 197 ? -10.603 -8.230 16.940 1.00 79.06 197 ALA A O 1
ATOM 1582 N N . LYS A 1 198 ? -11.796 -9.370 18.442 1.00 73.94 198 LYS A N 1
ATOM 1583 C CA . LYS A 1 198 ? -11.241 -8.674 19.612 1.00 73.94 198 LYS A CA 1
ATOM 1584 C C . LYS A 1 198 ? -9.762 -8.993 19.870 1.00 73.94 198 LYS A C 1
ATOM 1586 O O . LYS A 1 198 ? -9.078 -8.108 20.381 1.00 73.94 198 LYS A O 1
ATOM 1591 N N . SER A 1 199 ? -9.275 -10.194 19.539 1.00 72.19 199 SER A N 1
ATOM 1592 C CA . SER A 1 199 ? -7.855 -10.533 19.720 1.00 72.19 199 SER A CA 1
ATOM 1593 C C . SER A 1 199 ? -6.967 -9.778 18.729 1.00 72.19 199 SER A C 1
ATOM 1595 O O . SER A 1 199 ? -5.889 -9.338 19.109 1.00 72.19 199 SER A O 1
ATOM 1597 N N . LEU A 1 200 ? -7.459 -9.515 17.511 1.00 73.88 200 LEU A N 1
ATOM 1598 C CA . LEU A 1 200 ? -6.681 -8.850 16.457 1.00 73.88 200 LEU A CA 1
ATOM 1599 C C . LEU A 1 200 ? -6.506 -7.337 16.639 1.00 73.88 200 LEU A C 1
ATOM 1601 O O . LEU A 1 200 ? -5.572 -6.745 16.101 1.00 73.88 200 LEU A O 1
ATOM 1605 N N . LYS A 1 201 ? -7.377 -6.666 17.409 1.00 62.22 201 LYS A N 1
ATOM 1606 C CA . LYS A 1 201 ? -7.313 -5.197 17.586 1.00 62.22 201 LYS A CA 1
ATOM 1607 C C . LYS A 1 201 ? -5.952 -4.707 18.104 1.00 62.22 201 LYS A C 1
ATOM 1609 O O . LYS A 1 201 ? -5.575 -3.568 17.834 1.00 62.22 201 LYS A O 1
ATOM 1614 N N . ARG A 1 202 ? -5.230 -5.542 18.857 1.00 59.50 202 ARG A N 1
ATOM 1615 C CA . ARG A 1 202 ? -3.918 -5.210 19.435 1.00 59.50 202 ARG A CA 1
ATOM 1616 C C . ARG A 1 202 ? -2.769 -5.363 18.434 1.00 59.50 202 ARG A C 1
ATOM 1618 O O . ARG A 1 202 ? -1.719 -4.758 18.634 1.00 59.50 202 ARG A O 1
ATOM 1625 N N . THR A 1 203 ? -3.003 -6.053 17.319 1.00 59.88 203 THR A N 1
ATOM 1626 C CA . THR A 1 203 ? -1.966 -6.573 16.423 1.00 59.88 203 THR A CA 1
ATOM 1627 C C . THR A 1 203 ? -1.351 -5.541 15.485 1.00 59.88 203 THR A C 1
ATOM 1629 O O . THR A 1 203 ? -0.364 -5.870 14.871 1.00 59.88 203 THR A O 1
ATOM 1632 N N . CYS A 1 204 ? -1.792 -4.283 15.403 1.00 63.66 204 CYS A N 1
ATOM 1633 C CA . CYS A 1 204 ? -1.110 -3.270 14.558 1.00 63.66 204 CYS A CA 1
ATOM 1634 C C . CYS A 1 204 ? -0.360 -2.180 15.337 1.00 63.66 204 CYS A C 1
ATOM 1636 O O . CYS A 1 204 ? -0.353 -1.023 14.917 1.00 63.66 204 CYS A O 1
ATOM 1638 N N . GLY A 1 205 ? 0.157 -2.477 16.531 1.00 54.12 205 GLY A N 1
ATOM 1639 C CA . GLY A 1 205 ? 0.856 -1.471 17.344 1.00 54.12 205 GLY A CA 1
ATOM 1640 C C . GLY A 1 205 ? -0.025 -0.295 17.794 1.00 54.12 205 GLY A C 1
ATOM 1641 O O . GLY A 1 205 ? 0.478 0.692 18.310 1.00 54.12 205 GLY A O 1
ATOM 1642 N N . LYS A 1 206 ? -1.358 -0.392 17.649 1.00 48.84 206 LYS A N 1
ATOM 1643 C CA . LYS A 1 206 ? -2.317 0.583 18.207 1.00 48.84 206 LYS A CA 1
ATOM 1644 C C . LYS A 1 206 ? -2.463 0.475 19.739 1.00 48.84 206 LYS A C 1
ATOM 1646 O O . LYS A 1 206 ? -3.266 1.202 20.317 1.00 48.84 206 LYS A O 1
ATOM 1651 N N . GLY A 1 207 ? -1.723 -0.433 20.381 1.00 49.97 207 GLY A N 1
ATOM 1652 C CA . GLY A 1 207 ? -1.546 -0.505 21.836 1.00 49.97 207 GLY A CA 1
ATOM 1653 C C . GLY A 1 207 ? -0.232 0.137 22.293 1.00 49.97 207 GLY A C 1
ATOM 1654 O O . GLY A 1 207 ? 0.358 0.933 21.573 1.00 49.97 207 GLY A O 1
ATOM 1655 N N . ASP A 1 208 ? 0.269 -0.263 23.462 1.00 54.59 208 ASP A N 1
ATOM 1656 C CA . ASP A 1 208 ? 1.517 0.254 24.057 1.00 54.59 208 ASP A CA 1
ATOM 1657 C C . ASP A 1 208 ? 2.794 -0.113 23.266 1.00 54.59 208 ASP A C 1
ATOM 1659 O O . ASP A 1 208 ? 3.911 0.232 23.657 1.00 54.59 208 ASP A O 1
ATOM 1663 N N . PHE A 1 209 ? 2.652 -0.823 22.142 1.00 66.81 209 PHE A N 1
ATOM 1664 C CA . PHE A 1 209 ? 3.760 -1.256 21.303 1.00 66.81 209 PHE A CA 1
ATOM 1665 C C . PHE A 1 209 ? 4.093 -0.219 20.227 1.00 66.81 209 PHE A C 1
ATOM 1667 O O . PHE A 1 209 ? 3.685 -0.332 19.072 1.00 66.81 209 PHE A O 1
ATOM 1674 N N . ASN A 1 210 ? 4.870 0.785 20.629 1.00 69.12 210 ASN A N 1
ATOM 1675 C CA . ASN A 1 210 ? 5.451 1.787 19.742 1.00 69.12 210 ASN A CA 1
ATOM 1676 C C . ASN A 1 210 ? 6.975 1.858 19.967 1.00 69.12 210 ASN A C 1
ATOM 1678 O O . ASN A 1 210 ? 7.433 2.604 20.841 1.00 69.12 210 ASN A O 1
ATOM 1682 N N . PRO A 1 211 ? 7.778 1.032 19.269 1.00 76.56 211 PRO A N 1
ATOM 1683 C CA . PRO A 1 211 ? 9.225 1.033 19.446 1.00 76.56 211 PRO A CA 1
ATOM 1684 C C . PRO A 1 211 ? 9.818 2.370 18.982 1.00 76.56 211 PRO A C 1
ATOM 1686 O O . PRO A 1 211 ? 9.427 2.904 17.951 1.00 76.56 211 PRO A O 1
ATOM 1689 N N . LYS A 1 212 ? 10.818 2.892 19.707 1.00 76.12 212 LYS A N 1
ATOM 1690 C CA . LYS A 1 212 ? 11.491 4.163 19.357 1.00 76.12 212 LYS A CA 1
ATOM 1691 C C . LYS A 1 212 ? 12.191 4.124 17.996 1.00 76.12 212 LYS A C 1
ATOM 1693 O O . LYS A 1 212 ? 12.480 5.164 17.420 1.00 76.12 212 LYS A O 1
ATOM 1698 N N . ILE A 1 213 ? 12.556 2.927 17.551 1.00 83.94 213 ILE A N 1
ATOM 1699 C CA . ILE A 1 213 ? 13.235 2.661 16.287 1.00 83.94 213 ILE A CA 1
ATOM 1700 C C . ILE A 1 213 ? 12.507 1.488 15.648 1.00 83.94 213 ILE A C 1
ATOM 1702 O O . ILE A 1 213 ? 12.393 0.436 16.279 1.00 83.94 213 ILE A O 1
ATOM 1706 N N . PHE A 1 214 ? 12.056 1.670 14.410 1.00 87.00 214 PHE A N 1
ATOM 1707 C CA . PHE A 1 214 ? 11.641 0.600 13.510 1.00 87.00 214 PHE A CA 1
ATOM 1708 C C . PHE A 1 214 ? 11.927 1.031 12.066 1.00 87.00 214 PHE A C 1
ATOM 1710 O O . PHE A 1 214 ? 11.240 1.896 11.518 1.00 87.00 214 PHE A O 1
ATOM 1717 N N . SER A 1 215 ? 12.976 0.493 11.444 1.00 88.56 215 SER A N 1
ATOM 1718 C CA . SER A 1 215 ? 13.446 0.919 10.116 1.00 88.56 215 SER A CA 1
ATOM 1719 C C . SER A 1 215 ? 14.011 -0.233 9.286 1.00 88.56 215 SER A C 1
ATOM 1721 O O . SER A 1 215 ? 14.366 -1.284 9.817 1.00 88.56 215 SER A O 1
ATOM 1723 N N . ILE A 1 216 ? 14.081 -0.019 7.970 1.00 89.75 216 ILE A N 1
ATOM 1724 C CA . ILE A 1 216 ? 14.774 -0.891 7.018 1.00 89.75 216 ILE A CA 1
ATOM 1725 C C . ILE A 1 216 ? 15.944 -0.106 6.425 1.00 89.75 216 ILE A C 1
ATOM 1727 O O . ILE A 1 216 ? 15.818 1.084 6.133 1.00 89.75 216 ILE A O 1
ATOM 1731 N N . GLU A 1 217 ? 17.077 -0.781 6.270 1.00 89.44 217 GLU A N 1
ATOM 1732 C CA . GLU A 1 217 ? 18.251 -0.298 5.557 1.00 89.44 217 GLU A CA 1
ATOM 1733 C C . GLU A 1 217 ? 18.543 -1.218 4.359 1.00 89.44 217 GLU A C 1
ATOM 1735 O O . GLU A 1 217 ? 18.638 -2.437 4.550 1.00 89.44 217 GLU A O 1
ATOM 1740 N N . PRO A 1 218 ? 18.710 -0.665 3.142 1.00 85.62 218 PRO A N 1
ATOM 1741 C CA . PRO A 1 218 ? 18.714 0.768 2.816 1.00 85.62 218 PRO A CA 1
ATOM 1742 C C . PRO A 1 218 ? 17.305 1.409 2.887 1.00 85.62 218 PRO A C 1
ATOM 1744 O O . PRO A 1 218 ? 16.310 0.695 2.812 1.00 85.62 218 PRO A O 1
ATOM 1747 N N . PRO A 1 219 ? 17.203 2.748 3.034 1.00 70.38 219 PRO A N 1
ATOM 1748 C CA . PRO A 1 219 ? 15.934 3.435 3.289 1.00 70.38 219 PRO A CA 1
ATOM 1749 C C . PRO A 1 219 ? 14.934 3.596 2.123 1.00 70.38 219 PRO A C 1
ATOM 1751 O O . PRO A 1 219 ? 13.777 3.882 2.446 1.00 70.38 219 PRO A O 1
ATOM 1754 N N . PRO A 1 220 ? 15.265 3.496 0.812 1.00 62.28 220 PRO A N 1
ATOM 1755 C CA . PRO A 1 220 ? 14.228 3.661 -0.200 1.00 62.28 220 PRO A CA 1
ATOM 1756 C C . PRO A 1 220 ? 13.229 2.498 -0.128 1.00 62.28 220 PRO A C 1
ATOM 1758 O O . PRO A 1 220 ? 13.601 1.360 0.148 1.00 62.28 220 PRO A O 1
ATOM 1761 N N . GLN A 1 221 ? 11.954 2.779 -0.412 1.00 70.69 221 GLN A N 1
ATOM 1762 C CA . GLN A 1 221 ? 10.898 1.754 -0.441 1.00 70.69 221 GLN A CA 1
ATOM 1763 C C . GLN A 1 221 ? 11.058 0.776 -1.615 1.00 70.69 221 GLN A C 1
ATOM 1765 O O . GLN A 1 221 ? 10.403 -0.262 -1.650 1.00 70.69 221 GLN A O 1
ATOM 1770 N N . SER A 1 222 ? 11.932 1.084 -2.576 1.00 77.81 222 SER A N 1
ATOM 1771 C CA . SER A 1 222 ? 12.261 0.223 -3.709 1.00 77.81 222 SER A CA 1
ATOM 1772 C C . SER A 1 222 ? 13.767 0.242 -3.962 1.00 77.81 222 SER A C 1
ATOM 1774 O O . SER A 1 222 ? 14.399 1.296 -3.901 1.00 77.81 222 SER A O 1
ATOM 1776 N N . LEU A 1 223 ? 14.345 -0.923 -4.241 1.00 82.62 223 LEU A N 1
ATOM 1777 C CA . LEU A 1 223 ? 15.768 -1.118 -4.472 1.00 82.62 223 LEU A CA 1
ATOM 1778 C C . LEU A 1 223 ? 15.977 -1.818 -5.816 1.00 82.62 223 LEU A C 1
ATOM 1780 O O . LEU A 1 223 ? 15.579 -2.969 -6.005 1.00 82.62 223 LEU A O 1
ATOM 1784 N N . ILE A 1 224 ? 16.644 -1.118 -6.732 1.00 78.88 224 ILE A N 1
ATOM 1785 C CA . ILE A 1 224 ? 17.126 -1.703 -7.983 1.00 78.88 224 ILE A CA 1
ATOM 1786 C C . ILE A 1 224 ? 18.319 -2.603 -7.658 1.00 78.88 224 ILE A C 1
ATOM 1788 O O . ILE A 1 224 ? 19.300 -2.159 -7.054 1.00 78.88 224 ILE A O 1
ATOM 1792 N N . VAL A 1 225 ? 18.228 -3.870 -8.056 1.00 85.19 225 VAL A N 1
ATOM 1793 C CA . VAL A 1 225 ? 19.245 -4.892 -7.787 1.00 85.19 225 VAL A CA 1
ATOM 1794 C C . VAL A 1 225 ? 19.620 -5.644 -9.055 1.00 85.19 225 VAL A C 1
ATOM 1796 O O . VAL A 1 225 ? 18.915 -5.592 -10.057 1.00 85.19 225 VAL A O 1
ATOM 1799 N N . TYR A 1 226 ? 20.751 -6.342 -9.026 1.00 81.81 226 TYR A N 1
ATOM 1800 C CA . TYR A 1 226 ? 21.295 -7.018 -10.204 1.00 81.81 226 TYR A CA 1
ATOM 1801 C C . TYR A 1 226 ? 21.504 -8.504 -9.923 1.00 81.81 226 TYR A C 1
ATOM 1803 O O . TYR A 1 226 ? 22.216 -8.838 -8.972 1.00 81.81 226 TYR A O 1
ATOM 1811 N N . PRO A 1 227 ? 20.940 -9.411 -10.737 1.00 84.75 227 PRO A N 1
ATOM 1812 C CA . PRO A 1 227 ? 21.164 -10.841 -10.594 1.00 84.75 227 PRO A CA 1
ATOM 1813 C C . PRO A 1 227 ? 22.658 -11.178 -10.559 1.00 84.7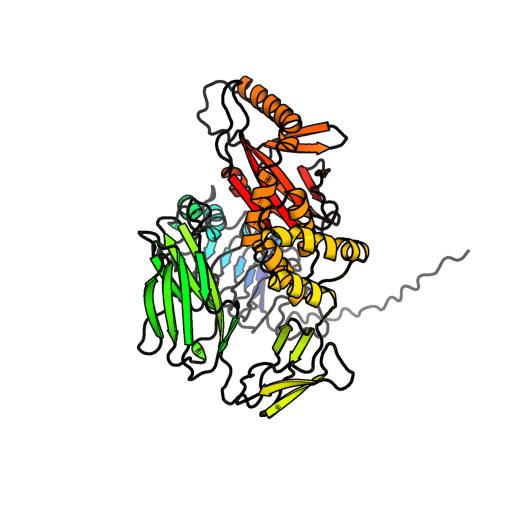5 227 PRO A C 1
ATOM 1815 O O . PRO A 1 227 ? 23.454 -10.620 -11.314 1.00 84.75 227 PRO A O 1
ATOM 1818 N N . GLY A 1 228 ? 23.045 -12.080 -9.659 1.00 84.38 228 GLY A N 1
ATOM 1819 C CA . GLY A 1 228 ? 24.445 -12.436 -9.412 1.00 84.38 228 GLY A CA 1
ATOM 1820 C C . GLY A 1 228 ? 25.132 -11.604 -8.322 1.00 84.38 228 GLY A C 1
ATOM 1821 O O . GLY A 1 228 ? 26.139 -12.048 -7.771 1.00 84.38 228 GLY A O 1
ATOM 1822 N N . GLU A 1 229 ? 24.605 -10.431 -7.958 1.00 85.06 229 GLU A N 1
ATOM 1823 C CA . GLU A 1 229 ? 25.192 -9.615 -6.893 1.00 85.06 229 GLU A CA 1
ATOM 1824 C C . GLU A 1 229 ? 24.795 -10.109 -5.493 1.00 85.06 229 GLU A C 1
ATOM 1826 O O . GLU A 1 229 ? 23.786 -10.795 -5.315 1.00 85.06 229 GLU A O 1
ATOM 1831 N N . LYS A 1 230 ? 25.587 -9.739 -4.481 1.00 91.44 230 LYS A N 1
ATOM 1832 C CA . LYS A 1 230 ? 25.242 -9.970 -3.074 1.00 91.44 230 LYS A CA 1
ATOM 1833 C C . LYS A 1 230 ? 24.560 -8.736 -2.506 1.00 91.44 230 LYS A C 1
ATOM 1835 O O . LYS A 1 230 ? 25.095 -7.631 -2.632 1.00 91.44 230 LYS A O 1
ATOM 1840 N N . ARG A 1 231 ? 23.429 -8.913 -1.826 1.00 92.12 231 ARG A N 1
ATOM 1841 C CA . ARG A 1 231 ? 22.766 -7.827 -1.091 1.00 92.12 231 ARG A CA 1
ATOM 1842 C C . ARG A 1 231 ? 22.419 -8.236 0.318 1.00 92.12 231 ARG A C 1
ATOM 1844 O O . ARG A 1 231 ? 22.095 -9.389 0.588 1.00 92.12 231 ARG A O 1
ATOM 1851 N N . GLN A 1 232 ? 22.491 -7.246 1.197 1.00 94.75 232 GLN A N 1
ATOM 1852 C CA . GLN A 1 232 ? 22.017 -7.342 2.561 1.00 94.75 232 GLN A CA 1
ATOM 1853 C C . GLN A 1 232 ? 20.974 -6.261 2.788 1.00 94.75 232 GLN A C 1
ATOM 1855 O O . GLN A 1 232 ? 21.189 -5.106 2.424 1.00 94.75 232 GLN A O 1
ATOM 1860 N N . ILE A 1 233 ? 19.858 -6.655 3.385 1.00 95.25 233 ILE A N 1
ATOM 1861 C CA . ILE A 1 233 ? 18.791 -5.759 3.807 1.00 95.25 233 ILE A CA 1
ATOM 1862 C C . ILE A 1 233 ? 18.627 -5.967 5.305 1.00 95.25 233 ILE A C 1
ATOM 1864 O O . ILE A 1 233 ? 18.416 -7.091 5.761 1.00 95.25 233 ILE A O 1
ATOM 1868 N N . THR A 1 234 ? 18.742 -4.896 6.082 1.00 95.56 234 THR A N 1
ATOM 1869 C CA . THR A 1 234 ? 18.703 -4.981 7.544 1.00 95.56 234 THR A CA 1
ATOM 1870 C C . THR A 1 234 ? 17.463 -4.305 8.083 1.00 95.56 234 THR A C 1
ATOM 1872 O O . THR A 1 234 ? 17.238 -3.123 7.847 1.00 95.56 234 THR A O 1
ATOM 1875 N N . CYS A 1 235 ? 16.677 -5.050 8.851 1.00 95.50 235 CYS A N 1
ATOM 1876 C CA . CYS A 1 235 ? 15.575 -4.500 9.620 1.00 95.50 235 CYS A CA 1
ATOM 1877 C C . CYS A 1 235 ? 16.027 -4.233 11.049 1.00 95.50 235 CYS A C 1
ATOM 1879 O O . CYS A 1 235 ? 16.534 -5.144 11.698 1.00 95.50 235 CYS A O 1
ATOM 1881 N N . LYS A 1 236 ? 15.841 -3.006 11.536 1.00 94.12 236 LYS A N 1
ATOM 1882 C CA . LYS A 1 236 ? 16.276 -2.559 12.862 1.00 94.12 236 LYS A CA 1
ATOM 1883 C C . LYS A 1 236 ? 15.080 -2.191 13.720 1.00 94.12 236 LYS A C 1
ATOM 1885 O O . LYS A 1 236 ? 14.185 -1.479 13.268 1.00 94.12 236 LYS A O 1
ATOM 1890 N N . VAL A 1 237 ? 15.095 -2.624 14.975 1.00 92.75 237 VAL A N 1
ATOM 1891 C CA . VAL A 1 237 ? 14.062 -2.320 15.966 1.00 92.75 237 VAL A CA 1
ATOM 1892 C C . VAL A 1 237 ? 14.679 -2.080 17.340 1.00 92.75 237 VAL A C 1
ATOM 1894 O O . VAL A 1 237 ? 15.730 -2.625 17.666 1.00 92.75 237 VAL A O 1
ATOM 1897 N N . SER A 1 238 ? 14.046 -1.248 18.168 1.00 90.38 238 SER A N 1
ATOM 1898 C CA . SER A 1 238 ? 14.429 -1.131 19.584 1.00 90.38 238 SER A CA 1
ATOM 1899 C C . SER A 1 238 ? 14.444 -2.509 20.257 1.00 90.38 238 SER A C 1
ATOM 1901 O O . SER A 1 238 ? 13.494 -3.274 20.115 1.00 90.38 238 SER A O 1
ATOM 1903 N N . ASN A 1 239 ? 15.508 -2.820 20.998 1.00 88.62 239 ASN A N 1
ATOM 1904 C CA . ASN A 1 239 ? 15.651 -4.098 21.692 1.00 88.62 239 ASN A CA 1
ATOM 1905 C C . ASN A 1 239 ? 14.589 -4.232 22.799 1.00 88.62 239 ASN A C 1
ATOM 1907 O O . ASN A 1 239 ? 14.609 -3.494 23.788 1.00 88.62 239 ASN A O 1
ATOM 1911 N N . ILE A 1 240 ? 13.650 -5.163 22.618 1.00 85.88 240 ILE A N 1
ATOM 1912 C CA . ILE A 1 240 ? 12.521 -5.407 23.522 1.00 85.88 240 ILE A CA 1
ATOM 1913 C C . ILE A 1 240 ? 12.444 -6.911 23.806 1.00 85.88 240 ILE A C 1
ATOM 1915 O O . ILE A 1 240 ? 12.462 -7.735 22.894 1.00 85.88 240 ILE A O 1
ATOM 1919 N N . LYS A 1 241 ? 12.352 -7.295 25.086 1.00 85.94 241 LYS A N 1
ATOM 1920 C CA . LYS A 1 241 ? 12.273 -8.711 25.482 1.00 85.94 241 LYS A CA 1
ATOM 1921 C C . LYS A 1 241 ? 10.990 -9.361 24.955 1.00 85.94 241 LYS A C 1
ATOM 1923 O O . LYS A 1 241 ? 9.909 -8.811 25.130 1.00 85.94 241 LYS A O 1
ATOM 1928 N N . GLY A 1 242 ? 11.118 -10.560 24.386 1.00 86.31 242 GLY A N 1
ATOM 1929 C CA . GLY A 1 242 ? 9.992 -11.324 23.834 1.00 86.31 242 GLY A CA 1
ATOM 1930 C C . GLY A 1 242 ? 9.591 -10.921 22.412 1.00 86.31 242 GLY A C 1
ATOM 1931 O O . GLY A 1 242 ? 8.618 -11.458 21.894 1.00 86.31 242 GLY A O 1
ATOM 1932 N N . LEU A 1 243 ? 10.330 -10.000 21.787 1.00 88.94 243 LEU A N 1
ATOM 1933 C CA . LEU A 1 243 ? 10.110 -9.601 20.404 1.00 88.94 243 LEU A CA 1
ATOM 1934 C C . LEU A 1 243 ? 10.509 -10.728 19.441 1.00 88.94 243 LEU A C 1
ATOM 1936 O O . LEU A 1 243 ? 11.628 -11.244 19.489 1.00 88.94 243 LEU A O 1
ATOM 1940 N N . SER A 1 244 ? 9.600 -11.081 18.538 1.00 89.25 244 SER A N 1
ATOM 1941 C CA . SER A 1 244 ? 9.856 -11.950 17.395 1.00 89.25 244 SER A CA 1
ATOM 1942 C C . SER A 1 244 ? 10.007 -11.109 16.132 1.00 89.25 244 SER A C 1
ATOM 1944 O O . SER A 1 244 ? 9.294 -10.125 15.960 1.00 89.25 244 SER A O 1
ATOM 1946 N N . MET A 1 245 ? 10.935 -11.484 15.252 1.00 91.50 245 MET A N 1
ATOM 1947 C CA . MET A 1 245 ? 11.153 -10.827 13.964 1.00 91.50 245 MET A CA 1
ATOM 1948 C C . MET A 1 245 ? 11.208 -11.886 12.860 1.00 91.50 245 MET A C 1
ATOM 1950 O O . MET A 1 245 ? 11.836 -12.933 13.041 1.00 91.50 245 MET A O 1
ATOM 1954 N N . GLU A 1 246 ? 10.596 -11.608 11.713 1.00 90.06 246 GLU A N 1
ATOM 1955 C CA . GLU A 1 246 ? 10.599 -12.483 10.538 1.00 90.06 246 GLU A CA 1
ATOM 1956 C C . GLU A 1 246 ? 10.660 -11.640 9.256 1.00 90.06 246 GLU A C 1
ATOM 1958 O O . GLU A 1 246 ? 10.184 -10.506 9.209 1.00 90.06 246 GLU A O 1
ATOM 1963 N N . TRP A 1 247 ? 11.278 -12.196 8.217 1.00 92.94 247 TRP A N 1
ATOM 1964 C CA . TRP A 1 247 ? 11.279 -11.627 6.873 1.00 92.94 247 TRP A CA 1
ATOM 1965 C C . TRP A 1 247 ? 10.313 -12.421 5.997 1.00 92.94 247 TRP A C 1
ATOM 1967 O O . TRP A 1 247 ? 10.298 -13.654 6.039 1.00 92.94 247 TRP A O 1
ATOM 1977 N N . LEU A 1 248 ? 9.540 -11.710 5.187 1.00 87.44 248 LEU A N 1
ATOM 1978 C CA . LEU A 1 248 ? 8.619 -12.273 4.213 1.00 87.44 248 LEU A CA 1
ATOM 1979 C C . LEU A 1 248 ? 9.004 -11.797 2.819 1.00 87.44 248 LEU A C 1
ATOM 1981 O O . LEU A 1 248 ? 9.562 -10.711 2.671 1.00 87.44 248 LEU A O 1
ATOM 1985 N N . LYS A 1 249 ? 8.647 -12.584 1.811 1.00 89.94 249 LYS A N 1
ATOM 1986 C CA . LYS A 1 249 ? 8.724 -12.206 0.403 1.00 89.94 249 LYS A CA 1
ATOM 1987 C C . LYS A 1 249 ? 7.336 -12.363 -0.206 1.00 89.94 249 LYS A C 1
ATOM 1989 O O . LYS A 1 249 ? 6.808 -13.471 -0.192 1.00 89.94 249 LYS A O 1
ATOM 1994 N N . ASN A 1 250 ? 6.763 -11.279 -0.724 1.00 80.50 250 ASN A N 1
ATOM 1995 C CA . ASN A 1 250 ? 5.389 -11.210 -1.231 1.00 80.50 250 ASN A CA 1
ATOM 1996 C C . ASN A 1 250 ? 4.399 -11.830 -0.232 1.00 80.50 250 ASN A C 1
ATOM 1998 O O . ASN A 1 250 ? 3.679 -12.760 -0.570 1.00 80.50 250 ASN A O 1
ATOM 2002 N N . ASP A 1 251 ? 4.484 -11.394 1.030 1.00 74.75 251 ASP A N 1
ATOM 2003 C CA . ASP A 1 251 ? 3.673 -11.877 2.157 1.00 74.75 251 ASP A CA 1
ATOM 2004 C C . ASP A 1 251 ? 3.752 -13.395 2.444 1.00 74.75 251 ASP A C 1
ATOM 2006 O O . ASP A 1 251 ? 2.935 -13.943 3.182 1.00 74.75 251 ASP A O 1
ATOM 2010 N N . ILE A 1 252 ? 4.789 -14.080 1.946 1.00 81.44 252 ILE A N 1
ATOM 2011 C CA . ILE A 1 252 ? 5.072 -15.498 2.216 1.00 81.44 252 ILE A CA 1
ATOM 2012 C C . ILE A 1 252 ? 6.332 -15.620 3.097 1.00 81.44 252 ILE A C 1
ATOM 2014 O O . ILE A 1 252 ? 7.338 -14.955 2.818 1.00 81.44 252 ILE A O 1
ATOM 2018 N N . PRO A 1 253 ? 6.339 -16.467 4.152 1.00 83.94 253 PRO A N 1
ATOM 2019 C CA . PRO A 1 253 ? 7.533 -16.689 4.962 1.00 83.94 253 PRO A CA 1
ATOM 2020 C C . PRO A 1 253 ? 8.663 -17.294 4.126 1.00 83.94 253 PRO A C 1
ATOM 2022 O O . PRO A 1 253 ? 8.461 -18.254 3.379 1.00 83.94 253 PRO A O 1
ATOM 2025 N N . ILE A 1 254 ? 9.873 -16.764 4.280 1.00 89.12 254 ILE A N 1
ATOM 2026 C CA . ILE A 1 254 ? 11.013 -17.222 3.486 1.00 89.12 254 ILE A CA 1
ATOM 2027 C C . ILE A 1 254 ? 11.580 -18.543 4.014 1.00 89.12 254 ILE A C 1
ATOM 2029 O O . ILE A 1 254 ? 11.763 -18.739 5.218 1.00 89.12 254 ILE A O 1
ATOM 2033 N N . GLN A 1 255 ? 11.927 -19.444 3.098 1.00 85.56 255 GLN A N 1
ATOM 2034 C CA . GLN A 1 255 ? 12.686 -20.646 3.427 1.00 85.56 255 GLN A CA 1
ATOM 2035 C C . GLN A 1 255 ? 14.181 -20.335 3.356 1.00 85.56 255 GLN A C 1
ATOM 2037 O O . GLN A 1 255 ? 14.683 -19.856 2.338 1.00 85.56 255 GLN A O 1
ATOM 2042 N N . ARG A 1 256 ? 14.902 -20.590 4.454 1.00 88.06 256 ARG A N 1
ATOM 2043 C CA . ARG A 1 256 ? 16.354 -20.386 4.502 1.00 88.06 256 ARG A CA 1
ATOM 2044 C C . ARG A 1 256 ? 17.041 -21.386 3.580 1.00 88.06 256 ARG A C 1
ATOM 2046 O O . ARG A 1 256 ? 16.780 -22.583 3.649 1.00 88.06 256 ARG A O 1
ATOM 2053 N N . THR A 1 257 ? 17.952 -20.890 2.762 1.00 90.44 257 THR A N 1
ATOM 2054 C CA . THR A 1 257 ? 18.788 -21.679 1.858 1.00 90.44 257 THR A CA 1
ATOM 2055 C C . THR A 1 257 ? 20.251 -21.269 2.033 1.00 90.44 257 THR A C 1
ATOM 2057 O O . THR A 1 257 ? 20.568 -20.336 2.769 1.00 90.44 257 THR A O 1
ATOM 2060 N N . SER A 1 258 ? 21.174 -21.945 1.349 1.00 88.19 258 SER A N 1
ATOM 2061 C CA . SER A 1 258 ? 22.576 -21.504 1.286 1.00 88.19 258 SER A CA 1
ATOM 2062 C C . SER A 1 258 ? 22.730 -20.119 0.638 1.00 88.19 258 SER A C 1
ATOM 2064 O O . SER A 1 258 ? 23.665 -19.387 0.960 1.00 88.19 258 SER A O 1
ATOM 2066 N N . ARG A 1 259 ? 21.798 -19.757 -0.254 1.00 92.81 259 ARG A N 1
ATOM 2067 C CA . ARG A 1 259 ? 21.746 -18.480 -0.977 1.00 92.81 259 ARG A CA 1
ATOM 2068 C C . ARG A 1 259 ? 21.098 -17.370 -0.156 1.00 92.81 259 ARG A C 1
ATOM 2070 O O . ARG A 1 259 ? 21.580 -16.239 -0.154 1.00 92.81 259 ARG A O 1
ATOM 2077 N N . LEU A 1 260 ? 19.995 -17.702 0.506 1.00 93.50 260 LEU A N 1
ATOM 2078 C CA . LEU A 1 260 ? 19.137 -16.791 1.248 1.00 93.50 260 LEU A CA 1
ATOM 2079 C C . LEU A 1 260 ? 19.191 -17.166 2.728 1.00 93.50 260 LEU A C 1
ATOM 2081 O O . LEU A 1 260 ? 18.609 -18.165 3.153 1.00 93.50 260 LEU A O 1
ATOM 2085 N N . PHE A 1 261 ? 19.877 -16.356 3.526 1.00 93.88 261 PHE A N 1
ATOM 2086 C CA . PHE A 1 261 ? 20.018 -16.590 4.961 1.00 93.88 261 PHE A CA 1
ATOM 2087 C C . PHE A 1 261 ? 19.748 -15.319 5.761 1.00 93.88 261 PHE A C 1
ATOM 2089 O O . PHE A 1 261 ? 19.810 -14.202 5.247 1.00 93.88 261 PHE A O 1
ATOM 2096 N N . ILE A 1 262 ? 19.410 -15.506 7.034 1.00 95.00 262 ILE A N 1
ATOM 2097 C CA . ILE A 1 262 ? 19.024 -14.429 7.941 1.00 95.00 262 ILE A CA 1
ATOM 2098 C C . ILE A 1 262 ? 19.922 -14.478 9.170 1.00 95.00 262 ILE A C 1
ATOM 2100 O O . ILE A 1 262 ? 19.987 -15.515 9.833 1.00 95.00 262 ILE A O 1
ATOM 2104 N N . ASN A 1 263 ? 20.529 -13.344 9.506 1.00 94.62 263 ASN A N 1
ATOM 2105 C CA . ASN A 1 263 ? 21.336 -13.177 10.708 1.00 94.62 263 ASN A CA 1
ATOM 2106 C C . ASN A 1 263 ? 20.659 -12.190 11.658 1.00 94.62 263 ASN A C 1
ATOM 2108 O O . ASN A 1 263 ? 20.266 -11.100 11.246 1.00 94.62 263 ASN A O 1
ATOM 2112 N N . ALA A 1 264 ? 20.527 -12.572 12.926 1.00 94.81 264 ALA A N 1
ATOM 2113 C CA . ALA A 1 264 ? 20.049 -11.686 13.978 1.00 94.81 264 ALA A CA 1
ATOM 2114 C C . ALA A 1 264 ? 21.240 -11.149 14.781 1.00 94.81 264 ALA A C 1
ATOM 2116 O O . ALA A 1 264 ? 22.130 -11.920 15.141 1.00 94.81 264 ALA A O 1
ATOM 2117 N N . SER A 1 265 ? 21.249 -9.854 15.084 1.00 94.88 265 SER A N 1
ATOM 2118 C CA . SER A 1 265 ? 22.248 -9.225 15.955 1.00 94.88 265 SER A CA 1
ATOM 2119 C C . SER A 1 265 ? 21.592 -8.240 16.918 1.00 94.88 265 SER A C 1
ATOM 2121 O O . SER A 1 265 ? 20.473 -7.778 16.694 1.00 94.88 265 SER A O 1
ATOM 2123 N N . ILE A 1 266 ? 22.270 -7.940 18.026 1.00 91.88 266 ILE A N 1
ATOM 2124 C CA . ILE A 1 266 ? 21.843 -6.920 18.985 1.00 91.88 266 ILE A CA 1
ATOM 2125 C C . ILE A 1 266 ? 23.045 -6.025 19.262 1.00 91.88 266 ILE A C 1
ATOM 2127 O O . ILE A 1 266 ? 24.031 -6.474 19.837 1.00 91.88 266 ILE A O 1
ATOM 2131 N N . GLU A 1 267 ? 22.951 -4.758 18.875 1.00 90.19 267 GLU A N 1
ATOM 2132 C CA . GLU A 1 267 ? 23.996 -3.752 19.075 1.00 90.19 267 GLU A CA 1
ATOM 2133 C C . GLU A 1 267 ? 23.356 -2.445 19.539 1.00 90.19 267 GLU A C 1
ATOM 2135 O O . GLU A 1 267 ? 22.304 -2.059 19.040 1.00 90.19 267 GLU A O 1
ATOM 2140 N N . ASN A 1 268 ? 23.963 -1.748 20.503 1.00 88.50 268 ASN A N 1
ATOM 2141 C CA . ASN A 1 268 ? 23.496 -0.432 20.969 1.00 88.50 268 ASN A CA 1
ATOM 2142 C C . ASN A 1 268 ? 21.999 -0.374 21.339 1.00 88.50 268 ASN A C 1
ATOM 2144 O O . ASN A 1 268 ? 21.318 0.612 21.066 1.00 88.50 268 ASN A O 1
ATOM 2148 N N . ASN A 1 269 ? 21.479 -1.435 21.970 1.00 89.81 269 ASN A N 1
ATOM 2149 C CA . ASN A 1 269 ? 20.058 -1.575 22.316 1.00 89.81 269 ASN A CA 1
ATOM 2150 C C . ASN A 1 269 ? 19.108 -1.580 21.096 1.00 89.81 269 ASN A C 1
ATOM 2152 O O . ASN A 1 269 ? 17.925 -1.251 21.210 1.00 89.81 269 ASN A O 1
ATOM 2156 N N . ILE A 1 270 ? 19.626 -1.975 19.935 1.00 92.06 270 ILE A N 1
ATOM 2157 C CA . ILE A 1 270 ? 18.895 -2.175 18.689 1.00 92.06 270 ILE A CA 1
ATOM 2158 C C . ILE A 1 270 ? 19.039 -3.643 18.307 1.00 92.06 270 ILE A C 1
ATOM 2160 O O . ILE A 1 270 ? 20.147 -4.157 18.167 1.00 92.06 270 ILE A O 1
ATOM 2164 N N . GLN A 1 271 ? 17.911 -4.318 18.139 1.00 94.06 271 GLN A N 1
ATOM 2165 C CA . GLN A 1 271 ? 17.856 -5.646 17.555 1.00 94.06 271 GLN A CA 1
ATOM 2166 C C . GLN A 1 271 ? 17.763 -5.503 16.035 1.00 94.06 271 GLN A C 1
ATOM 2168 O O . GLN A 1 271 ? 16.967 -4.715 15.522 1.00 94.06 271 GLN A O 1
ATOM 2173 N N . SER A 1 272 ? 18.598 -6.244 15.319 1.00 95.81 272 SER A N 1
ATOM 2174 C CA . SER A 1 272 ? 18.667 -6.223 13.863 1.00 95.81 272 SER A CA 1
ATOM 2175 C C . SER A 1 272 ? 18.416 -7.615 13.299 1.00 95.81 272 SER A C 1
ATOM 2177 O O . SER A 1 272 ? 18.923 -8.603 13.828 1.00 95.81 272 SER A O 1
ATOM 2179 N N . LEU A 1 273 ? 17.652 -7.689 12.212 1.00 96.19 273 LEU A N 1
ATOM 2180 C CA . LEU A 1 273 ? 17.434 -8.898 11.426 1.00 96.19 273 LEU A CA 1
ATOM 2181 C C . LEU A 1 273 ? 17.889 -8.635 9.988 1.00 96.19 273 LEU A C 1
ATOM 2183 O O . LEU A 1 273 ? 17.193 -7.973 9.216 1.00 96.19 273 LEU A O 1
ATOM 2187 N N . THR A 1 274 ? 19.066 -9.139 9.632 1.00 96.62 274 THR A N 1
ATOM 2188 C CA . THR A 1 274 ? 19.685 -8.936 8.320 1.00 96.62 274 THR A CA 1
ATOM 2189 C C . THR A 1 274 ? 19.377 -10.104 7.397 1.00 96.62 274 THR A C 1
ATOM 2191 O O . THR A 1 274 ? 19.853 -11.219 7.612 1.00 96.62 274 THR A O 1
ATOM 2194 N N . LEU A 1 275 ? 18.606 -9.835 6.349 1.00 96.06 275 LEU A N 1
ATOM 2195 C CA . LEU A 1 275 ? 18.417 -10.712 5.203 1.00 96.06 275 LEU A CA 1
ATOM 2196 C C . LEU A 1 275 ? 19.633 -10.596 4.281 1.00 96.06 275 LEU A C 1
ATOM 2198 O O . LEU A 1 275 ? 19.983 -9.494 3.868 1.00 96.06 275 LEU A O 1
ATOM 2202 N N . SER A 1 276 ? 20.253 -11.720 3.933 1.00 95.81 276 SER A N 1
ATOM 2203 C CA . SER A 1 276 ? 21.356 -11.793 2.971 1.00 95.81 276 SER A CA 1
ATOM 2204 C C . SER A 1 276 ? 20.956 -12.630 1.758 1.00 95.81 276 SER A C 1
ATOM 2206 O O . SER A 1 276 ? 20.577 -13.789 1.911 1.00 95.81 276 SER A O 1
ATOM 2208 N N . LEU A 1 277 ? 21.083 -12.051 0.562 1.00 94.69 277 LEU A N 1
ATOM 2209 C CA . LEU A 1 277 ? 20.861 -12.690 -0.738 1.00 94.69 277 LEU A CA 1
ATOM 2210 C C . LEU A 1 277 ? 22.212 -12.842 -1.443 1.00 94.69 277 LEU A C 1
ATOM 2212 O O . LEU A 1 277 ? 22.857 -11.845 -1.770 1.00 94.69 277 LEU A O 1
ATOM 2216 N N . ASN A 1 278 ? 22.671 -14.079 -1.636 1.00 93.00 278 ASN A N 1
ATOM 2217 C CA . ASN A 1 278 ? 24.002 -14.387 -2.158 1.00 93.00 278 ASN A CA 1
ATOM 2218 C C . ASN A 1 278 ? 23.993 -15.621 -3.089 1.00 93.00 278 ASN A C 1
ATOM 2220 O O . ASN A 1 278 ? 24.236 -16.731 -2.610 1.00 93.00 278 ASN A O 1
ATOM 2224 N N . PRO A 1 279 ? 23.770 -15.456 -4.408 1.00 93.06 279 PRO A N 1
ATOM 2225 C CA . PRO A 1 279 ? 23.459 -14.208 -5.114 1.00 93.06 279 PRO A CA 1
ATOM 2226 C C . PRO A 1 279 ? 21.959 -13.875 -5.151 1.00 93.06 279 PRO A C 1
ATOM 2228 O O . PRO A 1 279 ? 21.111 -14.699 -4.806 1.00 93.06 279 PRO A O 1
ATOM 2231 N N . ILE A 1 280 ? 21.637 -12.673 -5.624 1.00 91.06 280 ILE A N 1
ATOM 2232 C CA . ILE A 1 280 ? 20.287 -12.304 -6.068 1.00 91.06 280 ILE A CA 1
ATOM 2233 C C . ILE A 1 280 ? 19.940 -13.024 -7.366 1.00 91.06 280 ILE A C 1
ATOM 2235 O O . ILE A 1 280 ? 20.780 -13.152 -8.260 1.00 91.06 280 ILE A O 1
ATOM 2239 N N . LEU A 1 281 ? 18.687 -13.449 -7.475 1.00 90.06 281 LEU A N 1
ATOM 2240 C CA . LEU A 1 281 ? 18.093 -14.048 -8.661 1.00 90.06 281 LEU A CA 1
ATOM 2241 C C . LEU A 1 281 ? 16.911 -13.206 -9.153 1.00 90.06 281 LEU A C 1
ATOM 2243 O O . LEU A 1 281 ? 16.353 -12.398 -8.418 1.00 90.06 281 LEU A O 1
ATOM 2247 N N . TRP A 1 282 ? 16.501 -13.428 -10.400 1.00 86.94 282 TRP A N 1
ATOM 2248 C CA . TRP A 1 282 ? 15.302 -12.809 -10.975 1.00 86.94 282 TRP A CA 1
ATOM 2249 C C . TRP A 1 282 ? 14.040 -13.112 -10.175 1.00 86.94 282 TRP A C 1
ATOM 2251 O O . TRP A 1 282 ? 13.217 -12.234 -9.953 1.00 86.94 282 TRP A O 1
ATOM 2261 N N . GLU A 1 283 ? 13.933 -14.343 -9.678 1.00 89.25 283 GLU A N 1
ATOM 2262 C CA . GLU A 1 283 ? 12.826 -14.759 -8.825 1.00 89.25 283 GLU A CA 1
ATOM 2263 C C . GLU A 1 283 ? 12.734 -13.951 -7.527 1.00 89.25 283 GLU A C 1
ATOM 2265 O O . GLU A 1 283 ? 11.666 -13.951 -6.936 1.00 89.25 283 GLU A O 1
ATOM 2270 N N . ASP A 1 284 ? 13.791 -13.264 -7.069 1.00 91.81 284 ASP A N 1
ATOM 2271 C CA . ASP A 1 284 ? 13.765 -12.458 -5.837 1.00 91.81 284 ASP A CA 1
ATOM 2272 C C . ASP A 1 284 ? 12.983 -11.142 -5.978 1.00 91.81 284 ASP A C 1
ATOM 2274 O O . ASP A 1 284 ? 12.848 -10.414 -4.991 1.00 91.81 284 ASP A O 1
ATOM 2278 N N . GLU A 1 285 ? 12.468 -10.836 -7.174 1.00 88.94 285 GLU A N 1
ATOM 2279 C CA . GLU A 1 285 ? 11.583 -9.697 -7.406 1.00 88.94 285 GLU A CA 1
ATOM 2280 C C . GLU A 1 285 ? 10.364 -9.723 -6.475 1.00 88.94 285 GLU A C 1
ATOM 2282 O O . GLU A 1 285 ? 9.752 -10.768 -6.215 1.00 88.94 285 GLU A O 1
ATOM 2287 N N . GLY A 1 286 ? 10.007 -8.535 -5.992 1.00 88.50 286 GLY A N 1
ATOM 2288 C CA . GLY A 1 286 ? 8.799 -8.312 -5.217 1.00 88.50 286 GLY A CA 1
ATOM 2289 C C . GLY A 1 286 ? 9.064 -7.641 -3.882 1.00 88.50 286 GLY A C 1
ATOM 2290 O O . GLY A 1 286 ? 10.127 -7.066 -3.640 1.00 88.50 286 GLY A O 1
ATOM 2291 N N . ASP A 1 287 ? 8.064 -7.700 -3.021 1.00 88.19 287 ASP A N 1
ATOM 2292 C CA . ASP A 1 287 ? 8.012 -6.975 -1.766 1.00 88.19 287 ASP A CA 1
ATOM 2293 C C . ASP A 1 287 ? 8.604 -7.818 -0.637 1.00 88.19 287 ASP A C 1
ATOM 2295 O O . ASP A 1 287 ? 8.129 -8.907 -0.319 1.00 88.19 287 ASP A O 1
ATOM 2299 N N . TRP A 1 288 ? 9.660 -7.306 -0.015 1.00 92.25 288 TRP A N 1
ATOM 2300 C CA . TRP A 1 288 ? 10.302 -7.918 1.137 1.00 92.25 288 TRP A CA 1
ATOM 2301 C C . TRP A 1 288 ? 9.853 -7.205 2.402 1.00 92.25 288 TRP A C 1
ATOM 2303 O O . TRP A 1 288 ? 10.178 -6.039 2.634 1.00 92.25 288 TRP A O 1
ATOM 2313 N N . THR A 1 289 ? 9.102 -7.913 3.235 1.00 88.31 289 THR A N 1
ATOM 2314 C CA . THR A 1 289 ? 8.482 -7.344 4.429 1.00 88.31 289 THR A CA 1
ATOM 2315 C C . THR A 1 289 ? 9.261 -7.769 5.664 1.00 88.31 289 THR A C 1
ATOM 2317 O O . THR A 1 289 ? 9.356 -8.959 5.959 1.00 88.31 289 THR A O 1
ATOM 2320 N N . CYS A 1 290 ? 9.793 -6.808 6.418 1.00 91.75 290 CYS A N 1
ATOM 2321 C CA . CYS A 1 290 ? 10.219 -7.060 7.787 1.00 91.75 290 CYS A CA 1
ATOM 2322 C C . CYS A 1 290 ? 9.012 -6.956 8.708 1.00 91.75 290 CYS A C 1
ATOM 2324 O O . CYS A 1 290 ? 8.399 -5.890 8.818 1.00 91.75 290 CYS A O 1
ATOM 2326 N N . TYR A 1 291 ? 8.708 -8.050 9.389 1.00 86.31 291 TYR A N 1
ATOM 2327 C CA . TYR A 1 291 ? 7.611 -8.161 10.329 1.00 86.31 291 TYR A CA 1
ATOM 2328 C C . TYR A 1 291 ? 8.143 -8.376 11.741 1.00 86.31 291 TYR A C 1
ATOM 2330 O O . TYR A 1 291 ? 9.083 -9.146 11.950 1.00 86.31 291 TYR A O 1
ATOM 2338 N N . ILE A 1 292 ? 7.530 -7.706 12.713 1.00 86.44 292 ILE A N 1
ATOM 2339 C CA . ILE A 1 292 ? 7.859 -7.852 14.128 1.00 86.44 292 ILE A CA 1
ATOM 2340 C C . ILE A 1 292 ? 6.593 -8.096 14.947 1.00 86.44 292 ILE A C 1
ATOM 2342 O O . ILE A 1 292 ? 5.568 -7.468 14.701 1.00 86.44 292 ILE A O 1
ATOM 2346 N N . GLU A 1 293 ? 6.674 -8.991 15.929 1.00 83.75 293 GLU A N 1
ATOM 2347 C CA . GLU A 1 293 ? 5.567 -9.400 16.800 1.00 83.75 293 GLU A CA 1
ATOM 2348 C C . GLU A 1 293 ? 6.013 -9.371 18.264 1.00 83.75 293 GLU A C 1
ATOM 2350 O O . GLU A 1 293 ? 7.061 -9.910 18.618 1.00 83.75 293 GLU A O 1
ATOM 2355 N N . LEU A 1 294 ? 5.214 -8.747 19.125 1.00 82.06 294 LEU A N 1
ATOM 2356 C CA . LEU A 1 294 ? 5.389 -8.725 20.570 1.00 82.06 294 LEU A CA 1
ATOM 2357 C C . LEU A 1 294 ? 4.038 -8.986 21.235 1.00 82.06 294 LEU A C 1
ATOM 2359 O O . LEU A 1 294 ? 3.172 -8.111 21.245 1.00 82.06 294 LEU A O 1
ATOM 2363 N N . GLN A 1 295 ? 3.890 -10.161 21.850 1.00 76.19 295 GLN A N 1
ATOM 2364 C CA . GLN A 1 295 ? 2.633 -10.587 22.479 1.00 76.19 295 GLN A CA 1
ATOM 2365 C C . GLN A 1 295 ? 1.462 -10.490 21.482 1.00 76.19 295 GLN A C 1
ATOM 2367 O O . GLN A 1 295 ? 1.472 -11.180 20.472 1.00 76.19 295 GLN A O 1
ATOM 2372 N N . ASP A 1 296 ? 0.493 -9.608 21.743 1.00 69.50 296 ASP A N 1
ATOM 2373 C CA . ASP A 1 296 ? -0.682 -9.397 20.896 1.00 69.50 296 ASP A CA 1
ATOM 2374 C C . ASP A 1 296 ? -0.459 -8.327 19.807 1.00 69.50 296 ASP A C 1
ATOM 2376 O O . ASP A 1 296 ? -1.393 -8.020 19.066 1.00 69.50 296 ASP A O 1
ATOM 2380 N N . ALA A 1 297 ? 0.721 -7.695 19.748 1.00 72.69 297 ALA A N 1
ATOM 2381 C CA . ALA A 1 297 ? 1.026 -6.563 18.876 1.00 72.69 297 ALA A CA 1
ATOM 2382 C C . ALA A 1 297 ? 1.991 -6.929 17.746 1.00 72.69 297 ALA A C 1
ATOM 2384 O O . ALA A 1 297 ? 2.932 -7.686 17.948 1.00 72.69 297 ALA A O 1
ATOM 2385 N N . SER A 1 298 ? 1.803 -6.340 16.566 1.00 76.75 298 SER A N 1
ATOM 2386 C CA . SER A 1 298 ? 2.718 -6.495 15.438 1.00 76.75 298 SER A CA 1
ATOM 2387 C C . SER A 1 298 ? 2.890 -5.213 14.628 1.00 76.75 298 SER A C 1
ATOM 2389 O O . SER A 1 298 ? 2.047 -4.313 14.671 1.00 76.75 298 SER A O 1
ATOM 2391 N N . LEU A 1 299 ? 4.010 -5.116 13.916 1.00 77.81 299 LEU A N 1
ATOM 2392 C CA . LEU A 1 299 ? 4.345 -4.019 13.010 1.00 77.81 299 LEU A CA 1
ATOM 2393 C C . LEU A 1 299 ? 5.072 -4.573 11.780 1.00 77.81 299 LEU A C 1
ATOM 2395 O O . LEU A 1 299 ? 5.739 -5.605 11.860 1.00 77.81 299 LEU A O 1
ATOM 2399 N N . ARG A 1 300 ? 4.983 -3.868 10.645 1.00 82.75 300 ARG A N 1
ATOM 2400 C CA . ARG A 1 300 ? 5.685 -4.247 9.411 1.00 82.75 300 ARG A CA 1
ATOM 2401 C C . ARG A 1 300 ? 6.253 -3.061 8.634 1.00 82.75 300 ARG A C 1
ATOM 2403 O O . ARG A 1 300 ? 5.686 -1.971 8.673 1.00 82.75 300 ARG A O 1
ATOM 2410 N N . LYS A 1 301 ? 7.347 -3.289 7.907 1.00 83.50 301 LYS A N 1
ATOM 2411 C CA . LYS A 1 301 ? 7.901 -2.387 6.882 1.00 83.50 301 LYS A CA 1
ATOM 2412 C C . LYS A 1 301 ? 8.250 -3.188 5.636 1.00 83.50 301 LYS A C 1
ATOM 2414 O O . LYS A 1 301 ? 8.668 -4.332 5.760 1.00 83.50 301 LYS A O 1
ATOM 2419 N N . VAL A 1 302 ? 8.086 -2.582 4.466 1.00 83.31 302 VAL A N 1
ATOM 2420 C CA . VAL A 1 302 ? 8.249 -3.243 3.165 1.00 83.31 302 VAL A CA 1
ATOM 2421 C C . VAL A 1 302 ? 9.345 -2.547 2.365 1.00 83.31 302 VAL A C 1
ATOM 2423 O O . VAL A 1 302 ? 9.440 -1.319 2.397 1.00 83.31 302 VAL A O 1
ATOM 2426 N N . ILE A 1 303 ? 10.156 -3.329 1.656 1.00 88.31 303 ILE A N 1
ATOM 2427 C CA . ILE A 1 303 ? 11.087 -2.863 0.628 1.00 88.31 303 ILE A CA 1
ATOM 2428 C C . ILE A 1 303 ? 10.916 -3.712 -0.632 1.00 88.31 303 ILE A C 1
ATOM 2430 O O . ILE A 1 303 ? 11.007 -4.935 -0.581 1.00 88.31 303 ILE A O 1
ATOM 2434 N N . ARG A 1 304 ? 10.676 -3.075 -1.776 1.00 86.06 304 ARG A N 1
ATOM 2435 C CA . ARG A 1 304 ? 10.512 -3.766 -3.056 1.00 86.06 304 ARG A CA 1
ATOM 2436 C C . ARG A 1 304 ? 11.856 -3.990 -3.731 1.00 86.06 304 ARG A C 1
ATOM 2438 O O . ARG A 1 304 ? 12.561 -3.025 -4.013 1.00 86.06 304 ARG A O 1
ATOM 2445 N N . LEU A 1 305 ? 12.208 -5.233 -4.034 1.00 90.75 305 LEU A N 1
ATOM 2446 C CA . LEU A 1 305 ? 13.353 -5.551 -4.883 1.00 90.75 305 LEU A CA 1
ATOM 2447 C C . LEU A 1 305 ? 12.936 -5.579 -6.350 1.00 90.75 305 LEU A C 1
ATOM 2449 O O . LEU A 1 305 ? 11.946 -6.215 -6.707 1.00 90.75 305 LEU A O 1
ATOM 2453 N N . MET A 1 306 ? 13.726 -4.919 -7.196 1.00 83.44 306 MET A N 1
ATOM 2454 C CA . MET A 1 306 ? 13.535 -4.878 -8.646 1.00 83.44 306 MET A CA 1
ATOM 2455 C C . MET A 1 306 ? 14.820 -5.355 -9.338 1.00 83.44 306 MET A C 1
ATOM 2457 O O . MET A 1 306 ? 15.721 -4.543 -9.577 1.00 83.44 306 MET A O 1
ATOM 2461 N N . PRO A 1 307 ? 14.962 -6.669 -9.594 1.00 86.50 307 PRO A N 1
ATOM 2462 C CA . PRO A 1 307 ? 16.078 -7.218 -10.350 1.00 86.50 307 PRO A CA 1
ATOM 2463 C C . PRO A 1 307 ? 16.085 -6.704 -11.794 1.00 86.50 307 PRO A C 1
ATOM 2465 O O . PRO A 1 307 ? 15.063 -6.730 -12.474 1.00 86.50 307 PRO A O 1
ATOM 2468 N N . ILE A 1 308 ? 17.243 -6.252 -12.274 1.00 76.38 308 ILE A N 1
ATOM 2469 C CA . ILE A 1 308 ? 17.465 -5.781 -13.649 1.00 76.38 308 ILE A CA 1
ATOM 2470 C C . ILE A 1 308 ? 18.685 -6.504 -14.231 1.00 76.38 308 ILE A C 1
ATOM 2472 O O . ILE A 1 308 ? 19.647 -6.788 -13.520 1.00 76.38 308 ILE A O 1
ATOM 2476 N N . SER A 1 309 ? 18.667 -6.820 -15.528 1.00 72.88 309 SER A N 1
ATOM 2477 C CA . SER A 1 309 ? 19.685 -7.678 -16.151 1.00 72.88 309 SER A CA 1
ATOM 2478 C C . SER A 1 309 ? 21.058 -7.012 -16.104 1.00 72.88 309 SER A C 1
ATOM 2480 O O . SER A 1 309 ? 21.188 -5.817 -16.354 1.00 72.88 309 SER A O 1
ATOM 2482 N N . ILE A 1 310 ? 22.121 -7.781 -15.868 1.00 64.19 310 ILE A N 1
ATOM 2483 C CA . ILE A 1 310 ? 23.493 -7.281 -16.070 1.00 64.19 310 ILE A CA 1
ATOM 2484 C C . ILE A 1 310 ? 23.816 -7.086 -17.560 1.00 64.19 310 ILE A C 1
ATOM 2486 O O . ILE A 1 310 ? 24.688 -6.295 -17.909 1.00 64.19 310 ILE A O 1
ATOM 2490 N N . HIS A 1 311 ? 23.091 -7.798 -18.432 1.00 63.16 311 HIS A N 1
ATOM 2491 C CA . HIS A 1 311 ? 23.095 -7.597 -19.880 1.00 63.16 311 HIS A CA 1
ATOM 2492 C C . HIS A 1 311 ? 22.136 -6.489 -20.297 1.00 63.16 311 HIS A C 1
ATOM 2494 O O . HIS A 1 311 ? 21.932 -6.294 -21.491 1.00 63.16 311 HIS A O 1
ATOM 2500 N N . THR A 1 312 ? 21.526 -5.769 -19.348 1.00 62.12 312 THR A N 1
ATOM 2501 C CA . THR A 1 312 ? 20.915 -4.495 -19.706 1.00 62.12 312 THR A CA 1
ATOM 2502 C C . THR A 1 312 ? 22.075 -3.606 -20.127 1.00 62.12 312 THR A C 1
ATOM 2504 O O . THR A 1 312 ? 22.782 -3.026 -19.309 1.00 62.12 312 THR A O 1
ATOM 2507 N N . GLU A 1 313 ? 22.332 -3.565 -21.431 1.00 66.25 313 GLU A N 1
ATOM 2508 C CA . GLU A 1 313 ? 23.354 -2.701 -22.022 1.00 66.25 313 GLU A CA 1
ATOM 2509 C C . GLU A 1 313 ? 23.058 -1.233 -21.709 1.00 66.25 313 GLU A C 1
ATOM 2511 O O . GLU A 1 313 ? 23.957 -0.391 -21.701 1.00 66.25 313 GLU A O 1
ATOM 2516 N N . LYS A 1 314 ? 21.786 -0.962 -21.399 1.00 79.94 314 LYS A N 1
ATOM 2517 C CA . LYS A 1 314 ? 21.230 0.340 -21.098 1.00 79.94 314 LYS A CA 1
ATOM 2518 C C . LYS A 1 314 ? 20.964 0.482 -19.606 1.00 79.94 314 LYS A C 1
ATOM 2520 O O . LYS A 1 314 ? 20.297 -0.352 -19.003 1.00 79.94 314 LYS A O 1
ATOM 2525 N N . CYS A 1 315 ? 21.437 1.562 -19.010 1.00 83.25 315 CYS A N 1
ATOM 2526 C CA . CYS A 1 315 ? 20.926 2.006 -17.728 1.00 83.25 315 CYS A CA 1
ATOM 2527 C C . CYS A 1 315 ? 19.486 2.494 -17.910 1.00 83.25 315 CYS A C 1
ATOM 2529 O O . CYS A 1 315 ? 19.184 3.188 -18.883 1.00 83.25 315 CYS A O 1
ATOM 2531 N N . VAL A 1 316 ? 18.591 2.097 -17.003 1.00 78.81 316 VAL A N 1
ATOM 2532 C CA . VAL A 1 316 ? 17.178 2.501 -17.045 1.00 78.81 316 VAL A CA 1
ATOM 2533 C C . VAL A 1 316 ? 17.022 3.979 -16.712 1.00 78.81 316 VAL A C 1
ATOM 2535 O O . VAL A 1 316 ? 17.906 4.596 -16.116 1.00 78.81 316 VAL A O 1
ATOM 2538 N N . GLN A 1 317 ? 15.884 4.551 -17.092 1.00 83.62 317 GLN A N 1
ATOM 2539 C CA . GLN A 1 317 ? 15.590 5.930 -16.749 1.00 83.62 317 GLN A CA 1
ATOM 2540 C C . GLN A 1 317 ? 15.474 6.084 -15.228 1.00 83.62 317 GLN A C 1
ATOM 2542 O O . GLN A 1 317 ? 14.690 5.385 -14.590 1.00 83.62 317 GLN A O 1
ATOM 2547 N N . GLU A 1 318 ? 16.227 7.021 -14.657 1.00 82.38 318 GLU A N 1
ATOM 2548 C CA . GLU A 1 318 ? 16.164 7.357 -13.233 1.00 82.38 318 GLU A CA 1
ATOM 2549 C C . GLU A 1 318 ? 15.901 8.849 -13.062 1.00 82.38 318 GLU A C 1
ATOM 2551 O O . GLU A 1 318 ? 16.615 9.682 -13.620 1.00 82.38 318 GLU A O 1
ATOM 2556 N N . TRP A 1 319 ? 14.907 9.195 -12.251 1.00 83.75 319 TRP A N 1
ATOM 2557 C CA . TRP A 1 319 ? 14.712 10.561 -11.779 1.00 83.75 319 TRP A CA 1
ATOM 2558 C C . TRP A 1 319 ? 15.387 10.723 -10.419 1.00 83.75 319 TRP A C 1
ATOM 2560 O O . TRP A 1 319 ? 15.231 9.875 -9.539 1.00 83.75 319 TRP A O 1
ATOM 2570 N N . GLN A 1 320 ? 16.147 11.803 -10.246 1.00 80.69 320 GLN A N 1
ATOM 2571 C CA . GLN A 1 320 ? 16.763 12.148 -8.969 1.00 80.69 320 GLN A CA 1
ATOM 2572 C C . GLN A 1 320 ? 16.650 13.645 -8.695 1.00 80.69 320 GLN A C 1
ATOM 2574 O O . GLN A 1 320 ? 16.870 14.470 -9.582 1.00 80.69 320 GLN A O 1
ATOM 2579 N N . ALA A 1 321 ? 16.362 13.979 -7.437 1.00 82.69 321 ALA A N 1
ATOM 2580 C CA . ALA A 1 321 ? 16.332 15.342 -6.923 1.00 82.69 321 ALA A CA 1
ATOM 2581 C C . ALA A 1 321 ? 17.409 15.524 -5.844 1.00 82.69 321 ALA A C 1
ATOM 2583 O O . ALA A 1 321 ? 17.401 14.835 -4.813 1.00 82.69 321 ALA A O 1
ATOM 2584 N N . ASN A 1 322 ? 18.328 16.460 -6.081 1.00 86.06 322 ASN A N 1
ATOM 2585 C CA . ASN A 1 322 ? 19.403 16.832 -5.161 1.00 86.06 322 ASN A CA 1
ATOM 2586 C C . ASN A 1 322 ? 19.482 18.362 -4.984 1.00 86.06 322 ASN A C 1
ATOM 2588 O O . ASN A 1 322 ? 18.638 19.108 -5.480 1.00 86.06 322 ASN A O 1
ATOM 2592 N N . GLU A 1 323 ? 20.511 18.853 -4.293 1.00 87.00 323 GLU A N 1
ATOM 2593 C CA . GLU A 1 323 ? 20.710 20.283 -4.039 1.00 87.00 323 GLU A CA 1
ATOM 2594 C C . GLU A 1 323 ? 20.992 21.128 -5.290 1.00 87.00 323 GLU A C 1
ATOM 2596 O O . GLU A 1 323 ? 20.957 22.361 -5.231 1.00 87.00 323 GLU A O 1
ATOM 2601 N N . LYS A 1 324 ? 21.301 20.487 -6.419 1.00 89.06 324 LYS A N 1
ATOM 2602 C CA . LYS A 1 324 ? 21.596 21.123 -7.710 1.00 89.06 324 LYS A CA 1
ATOM 2603 C C . LYS A 1 324 ? 20.388 21.139 -8.650 1.00 89.06 324 LYS A C 1
ATOM 2605 O O . LYS A 1 324 ? 20.384 21.882 -9.631 1.00 89.06 324 LYS A O 1
ATOM 2610 N N . GLY A 1 325 ? 19.346 20.379 -8.324 1.00 86.81 325 GLY A N 1
ATOM 2611 C CA . GLY A 1 325 ? 18.066 20.373 -9.018 1.00 86.81 325 GLY A CA 1
ATOM 2612 C C . GLY A 1 325 ? 17.568 18.963 -9.289 1.00 86.81 325 GLY A C 1
ATOM 2613 O O . GLY A 1 325 ? 18.003 17.991 -8.670 1.00 86.81 325 GLY A O 1
ATOM 2614 N N . GLU A 1 326 ? 16.635 18.871 -10.229 1.00 87.12 326 GLU A N 1
ATOM 2615 C CA . GLU A 1 326 ? 16.048 17.609 -10.661 1.00 87.12 326 GLU A CA 1
ATOM 2616 C C . GLU A 1 326 ? 16.653 17.194 -11.999 1.00 87.12 326 GLU A C 1
ATOM 2618 O O . GLU A 1 326 ? 16.661 17.966 -12.959 1.00 87.12 326 GLU A O 1
ATOM 2623 N N . VAL A 1 327 ? 17.175 15.971 -12.059 1.00 87.75 327 VAL A N 1
ATOM 2624 C CA 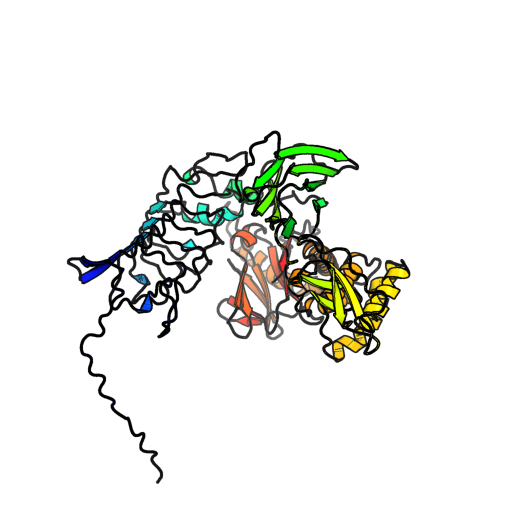. VAL A 1 327 ? 17.755 15.396 -13.273 1.00 87.75 327 VAL A CA 1
ATOM 2625 C C . VAL A 1 327 ? 17.060 14.074 -13.550 1.00 87.75 327 VAL A C 1
ATOM 2627 O O . VAL A 1 327 ? 17.058 13.168 -12.716 1.00 87.75 327 VAL A O 1
ATOM 2630 N N . THR A 1 328 ? 16.478 13.963 -14.742 1.00 89.25 328 THR A N 1
ATOM 2631 C CA . THR A 1 328 ? 15.997 12.686 -15.272 1.00 89.25 328 THR A CA 1
ATOM 2632 C C . THR A 1 328 ? 17.063 12.132 -16.200 1.00 89.25 328 THR A C 1
ATOM 2634 O O . THR A 1 328 ? 17.297 12.673 -17.279 1.00 89.25 328 THR A O 1
ATOM 2637 N N . TRP A 1 329 ? 17.732 11.073 -15.762 1.00 88.00 329 TRP A N 1
ATOM 2638 C CA . TRP A 1 329 ? 18.724 10.357 -16.550 1.00 88.00 329 TRP A CA 1
ATOM 2639 C C . TRP A 1 329 ? 17.996 9.507 -17.585 1.00 88.00 329 TRP A C 1
ATOM 2641 O O . TRP A 1 329 ? 17.235 8.630 -17.179 1.00 88.00 329 TRP A O 1
ATOM 2651 N N . PRO A 1 330 ? 18.170 9.756 -18.892 1.00 86.00 330 PRO A N 1
ATOM 2652 C CA . PRO A 1 330 ? 17.476 8.992 -19.917 1.00 86.00 330 PRO A CA 1
ATOM 2653 C C . PRO A 1 330 ? 18.016 7.566 -19.978 1.00 86.00 330 PRO A C 1
ATOM 2655 O O . PRO A 1 330 ? 19.141 7.297 -19.549 1.00 86.00 330 PRO A O 1
ATOM 2658 N N . VAL A 1 331 ? 17.250 6.660 -20.585 1.00 85.81 331 VAL A N 1
ATOM 2659 C CA . VAL A 1 331 ? 17.763 5.329 -20.922 1.00 85.81 331 VAL A CA 1
ATOM 2660 C C . VAL A 1 331 ? 19.028 5.488 -21.768 1.00 85.81 331 VAL A C 1
ATOM 2662 O O . VAL A 1 331 ? 18.975 6.063 -22.853 1.00 85.81 331 VAL A O 1
ATOM 2665 N N . SER A 1 332 ? 20.165 5.020 -21.257 1.00 86.06 332 SER A N 1
ATOM 2666 C CA . SER A 1 332 ? 21.482 5.312 -21.838 1.00 86.06 332 SER A CA 1
ATOM 2667 C C . SER A 1 332 ? 22.350 4.072 -21.891 1.00 86.06 332 SER A C 1
ATOM 2669 O O . SER A 1 332 ? 22.353 3.291 -20.949 1.00 86.06 332 SER A O 1
ATOM 2671 N N . GLU A 1 333 ? 23.097 3.899 -22.975 1.00 81.25 333 GLU A N 1
ATOM 2672 C CA . GLU A 1 333 ? 24.075 2.817 -23.128 1.00 81.25 333 GLU A CA 1
ATOM 2673 C C . GLU A 1 333 ? 25.349 3.075 -22.303 1.00 81.25 333 GLU A C 1
ATOM 2675 O O . GLU A 1 333 ? 25.478 4.082 -21.603 1.00 81.25 333 GLU A O 1
ATOM 2680 N N . ARG A 1 334 ? 26.302 2.141 -22.366 1.00 82.31 334 ARG A N 1
ATOM 2681 C CA . ARG A 1 334 ? 27.567 2.203 -21.626 1.00 82.31 334 ARG A CA 1
ATOM 2682 C C . ARG A 1 334 ? 28.346 3.496 -21.910 1.00 82.31 334 ARG A C 1
ATOM 2684 O O . ARG A 1 334 ? 28.585 3.837 -23.063 1.00 82.31 334 ARG A O 1
ATOM 2691 N N . GLY A 1 335 ? 28.857 4.133 -20.858 1.00 88.06 335 GLY A N 1
ATOM 2692 C CA . GLY A 1 335 ? 29.745 5.293 -20.943 1.00 88.06 335 GLY A CA 1
ATOM 2693 C C . GLY A 1 335 ? 29.354 6.422 -19.996 1.00 88.06 335 GLY A C 1
ATOM 2694 O O . GLY A 1 335 ? 28.473 6.278 -19.152 1.00 88.06 335 GLY A O 1
ATOM 2695 N N . ILE A 1 336 ? 30.031 7.562 -20.129 1.00 90.75 336 ILE A N 1
ATOM 2696 C CA . ILE A 1 336 ? 29.690 8.775 -19.383 1.00 90.75 336 ILE A CA 1
ATOM 2697 C C . ILE A 1 336 ? 28.531 9.459 -20.099 1.00 90.75 336 ILE A C 1
ATOM 2699 O O . ILE A 1 336 ? 28.644 9.853 -21.258 1.00 90.75 336 ILE A O 1
ATOM 2703 N N . VAL A 1 337 ? 27.431 9.630 -19.382 1.00 91.44 337 VAL A N 1
ATOM 2704 C CA . VAL A 1 337 ? 26.248 10.345 -19.845 1.00 91.44 337 VAL A CA 1
ATOM 2705 C C . VAL A 1 337 ? 26.312 11.749 -19.271 1.00 91.44 337 VAL A C 1
ATOM 2707 O O . VAL A 1 337 ? 26.515 11.926 -18.069 1.00 91.44 337 VAL A O 1
ATOM 2710 N N . SER A 1 338 ? 26.170 12.751 -20.137 1.00 92.75 338 SER A N 1
ATOM 2711 C CA . SER A 1 338 ? 26.145 14.156 -19.735 1.00 92.75 338 SER A CA 1
ATOM 2712 C C . SER A 1 338 ? 24.767 14.748 -19.983 1.00 92.75 338 SER A C 1
ATOM 2714 O O . SER A 1 338 ? 24.254 14.631 -21.097 1.00 92.75 338 SER A O 1
ATOM 2716 N N . MET A 1 339 ? 24.220 15.441 -18.994 1.00 91.25 339 MET A N 1
ATOM 2717 C CA . MET A 1 339 ? 23.008 16.246 -19.130 1.00 91.25 339 MET A CA 1
ATOM 2718 C C . MET A 1 339 ? 23.351 17.713 -18.882 1.00 91.25 339 MET A C 1
ATOM 2720 O O . MET A 1 339 ? 24.349 18.026 -18.229 1.00 91.25 339 MET A O 1
ATOM 2724 N N . ASN A 1 340 ? 22.525 18.624 -19.389 1.00 91.56 340 ASN A N 1
ATOM 2725 C CA . ASN A 1 340 ? 22.647 20.028 -19.011 1.00 91.56 340 ASN A CA 1
ATOM 2726 C C . ASN A 1 340 ? 22.334 20.167 -17.520 1.00 91.56 340 ASN A C 1
ATOM 2728 O O . ASN A 1 340 ? 21.400 19.532 -17.020 1.00 91.56 340 ASN A O 1
ATOM 2732 N N . CYS A 1 341 ? 23.109 20.986 -16.811 1.00 90.38 341 CYS A N 1
ATOM 2733 C CA . CYS A 1 341 ? 22.782 21.306 -15.430 1.00 90.38 341 CYS A CA 1
ATOM 2734 C C . CYS A 1 341 ? 21.374 21.928 -15.366 1.00 90.38 341 CYS A C 1
ATOM 2736 O O . CYS A 1 341 ? 21.079 22.819 -16.164 1.00 90.38 341 CYS A O 1
ATOM 2738 N N . PRO A 1 342 ? 20.523 21.526 -14.403 1.00 86.94 342 PRO A N 1
ATOM 2739 C CA . PRO A 1 342 ? 19.223 22.167 -14.201 1.00 86.94 342 PRO A CA 1
ATOM 2740 C C . PRO A 1 342 ? 19.363 23.667 -13.927 1.00 86.94 342 PRO A C 1
ATOM 2742 O O . PRO A 1 342 ? 18.531 24.462 -14.349 1.00 86.94 342 PRO A O 1
ATOM 2745 N N . ASN A 1 343 ? 20.437 24.041 -13.222 1.00 86.06 343 ASN A N 1
ATOM 2746 C CA . ASN A 1 343 ? 20.775 25.413 -12.873 1.00 86.06 343 ASN A CA 1
ATOM 2747 C C . ASN A 1 343 ? 22.290 25.630 -12.976 1.00 86.06 343 ASN A C 1
ATOM 2749 O O . ASN A 1 343 ? 23.080 24.787 -12.540 1.00 86.06 343 ASN A O 1
ATOM 2753 N N . GLY A 1 344 ? 22.705 26.780 -13.508 1.00 85.00 344 GLY A N 1
ATOM 2754 C CA . GLY A 1 344 ? 24.115 27.139 -13.662 1.00 85.00 344 GLY A CA 1
ATOM 2755 C C . GLY A 1 344 ? 24.407 27.902 -14.958 1.00 85.00 344 GLY A C 1
ATOM 2756 O O . GLY A 1 344 ? 23.478 28.367 -15.619 1.00 85.00 344 GLY A O 1
ATOM 2757 N N . PRO A 1 345 ? 25.695 28.057 -15.310 1.00 86.12 345 PRO A N 1
ATOM 2758 C CA . PRO A 1 345 ? 26.116 28.595 -16.603 1.00 86.12 345 PRO A CA 1
ATOM 2759 C C . PRO A 1 345 ? 25.513 27.793 -17.763 1.00 86.12 345 PRO A C 1
ATOM 2761 O O . PRO A 1 345 ? 25.374 26.576 -17.660 1.00 86.12 345 PRO A O 1
ATOM 2764 N N . SER A 1 346 ? 25.219 28.445 -18.892 1.00 84.00 346 SER A N 1
ATOM 2765 C CA . SER A 1 346 ? 24.522 27.825 -20.034 1.00 84.00 346 SER A CA 1
ATOM 2766 C C . SER A 1 346 ? 25.218 26.588 -20.623 1.00 84.00 346 SER A C 1
ATOM 2768 O O . SER A 1 346 ? 24.582 25.799 -21.313 1.00 84.00 346 SER A O 1
ATOM 2770 N N . ASN A 1 347 ? 26.520 26.424 -20.382 1.00 89.31 347 ASN A N 1
ATOM 2771 C CA . ASN A 1 347 ? 27.347 25.317 -20.862 1.00 89.31 347 ASN A CA 1
ATOM 2772 C C . ASN A 1 347 ? 27.722 24.294 -19.774 1.00 89.31 347 ASN A C 1
ATOM 2774 O O . ASN A 1 347 ? 28.437 23.342 -20.084 1.00 89.31 347 ASN A O 1
ATOM 2778 N N . ALA A 1 348 ? 27.277 24.486 -18.530 1.00 92.25 348 ALA A N 1
ATOM 2779 C CA . ALA A 1 348 ? 27.591 23.585 -17.430 1.00 92.25 348 ALA A CA 1
ATOM 2780 C C . ALA A 1 348 ? 26.838 22.260 -17.565 1.00 92.25 348 ALA A C 1
ATOM 2782 O O . ALA A 1 348 ? 25.643 22.229 -17.894 1.00 92.25 348 ALA A O 1
ATOM 2783 N N . LYS A 1 349 ? 27.533 21.159 -17.276 1.00 92.69 349 LYS A N 1
ATOM 2784 C CA . LYS A 1 349 ? 26.976 19.814 -17.399 1.00 92.69 349 LYS A CA 1
ATOM 2785 C C . LYS A 1 349 ? 27.078 19.021 -16.106 1.00 92.69 349 LYS A C 1
ATOM 2787 O O . LYS A 1 349 ? 27.984 19.187 -15.295 1.00 92.69 349 LYS A O 1
ATOM 2792 N N . VAL A 1 350 ? 26.122 18.116 -15.943 1.00 93.38 350 VAL A N 1
ATOM 2793 C CA . VAL A 1 350 ? 26.146 17.069 -14.925 1.00 93.38 350 VAL A CA 1
ATOM 2794 C C . VAL A 1 350 ? 26.485 15.748 -15.594 1.00 93.38 350 VAL A C 1
ATOM 2796 O O . VAL A 1 350 ? 25.981 15.449 -16.679 1.00 93.38 350 VAL A O 1
ATOM 2799 N N . TYR A 1 351 ? 27.330 14.955 -14.944 1.00 93.44 351 TYR A N 1
ATOM 2800 C CA . TYR A 1 351 ? 27.836 13.703 -15.492 1.00 93.44 351 TYR A CA 1
ATOM 2801 C C . TYR A 1 351 ? 27.495 12.531 -14.586 1.00 93.44 351 TYR A C 1
ATOM 2803 O O . TYR A 1 351 ? 27.528 12.641 -13.358 1.00 93.44 351 TYR A O 1
ATOM 2811 N N . ARG A 1 352 ? 27.210 11.390 -15.204 1.00 92.31 352 ARG A N 1
ATOM 2812 C CA . ARG A 1 352 ? 27.031 10.112 -14.517 1.00 92.31 352 ARG A CA 1
ATOM 2813 C C . ARG A 1 352 ? 27.503 8.993 -15.430 1.00 92.31 352 ARG A C 1
ATOM 2815 O O . ARG A 1 352 ? 27.250 9.025 -16.632 1.00 92.31 352 ARG A O 1
ATOM 2822 N N . GLU A 1 353 ? 28.210 8.014 -14.883 1.00 91.25 353 GLU A N 1
ATOM 2823 C CA . GLU A 1 353 ? 28.675 6.866 -15.666 1.00 91.25 353 GLU A CA 1
ATOM 2824 C C . GLU A 1 353 ? 27.601 5.775 -15.685 1.00 91.25 353 GLU A C 1
ATOM 2826 O O . GLU A 1 353 ? 27.140 5.339 -14.633 1.00 91.25 353 GLU A O 1
ATOM 2831 N N . CYS A 1 354 ? 27.210 5.323 -16.873 1.00 86.81 354 CYS A N 1
ATOM 2832 C CA . CYS A 1 354 ? 26.464 4.090 -17.065 1.00 86.81 354 CYS A CA 1
ATOM 2833 C C . CYS A 1 354 ? 27.439 2.943 -17.356 1.00 86.81 354 CYS A C 1
ATOM 2835 O O . CYS A 1 354 ? 28.148 2.942 -18.366 1.00 86.81 354 CYS A O 1
ATOM 2837 N N . LYS A 1 355 ? 27.465 1.925 -16.495 1.00 82.69 355 LYS A N 1
ATOM 2838 C CA . LYS A 1 355 ? 28.320 0.747 -16.654 1.00 82.69 355 LYS A CA 1
ATOM 2839 C C . LYS A 1 355 ? 27.511 -0.523 -16.425 1.00 82.69 355 LYS A C 1
ATOM 2841 O O . LYS A 1 355 ? 27.128 -0.812 -15.300 1.00 82.69 355 LYS A O 1
ATOM 2846 N N . GLN A 1 356 ? 27.296 -1.305 -17.488 1.00 75.69 356 GLN A N 1
ATOM 2847 C CA . GLN A 1 356 ? 26.573 -2.591 -17.426 1.00 75.69 356 GLN A CA 1
ATOM 2848 C C . GLN A 1 356 ? 25.176 -2.449 -16.790 1.00 75.69 356 GLN A C 1
ATOM 2850 O O . GLN A 1 356 ? 24.850 -3.136 -15.823 1.00 75.69 356 GLN A O 1
ATOM 2855 N N . GLY A 1 357 ? 24.397 -1.468 -17.258 1.00 74.94 357 GLY A N 1
ATOM 2856 C CA . GLY A 1 357 ? 23.056 -1.185 -16.738 1.00 74.94 357 GLY A CA 1
ATOM 2857 C C . GLY A 1 357 ? 23.022 -0.487 -15.375 1.00 74.94 357 GLY A C 1
ATOM 2858 O O . GLY A 1 357 ? 21.948 -0.076 -14.944 1.00 74.94 357 GLY A O 1
ATOM 2859 N N . LYS A 1 358 ? 24.179 -0.303 -14.715 1.00 75.38 358 LYS A N 1
ATOM 2860 C CA . LYS A 1 358 ? 24.314 0.429 -13.450 1.00 75.38 358 LYS A CA 1
ATOM 2861 C C . LYS A 1 358 ? 24.702 1.867 -13.674 1.00 75.38 358 LYS A C 1
ATOM 2863 O O . LYS A 1 358 ? 25.737 2.155 -14.274 1.00 75.38 358 LYS A O 1
ATOM 2868 N N . TRP A 1 359 ? 23.939 2.752 -13.063 1.00 83.31 359 TRP A N 1
ATOM 2869 C CA . TRP A 1 359 ? 24.373 4.116 -12.885 1.00 83.31 359 TRP A CA 1
ATOM 2870 C C . TRP A 1 359 ? 25.370 4.254 -11.727 1.00 83.31 359 TRP A C 1
ATOM 2872 O O . TRP A 1 359 ? 25.127 3.767 -10.623 1.00 83.31 359 TRP A O 1
ATOM 2882 N N . GLY A 1 360 ? 26.471 4.959 -11.971 1.00 85.94 360 GLY A N 1
ATOM 2883 C CA . GLY A 1 360 ? 27.437 5.382 -10.961 1.00 85.94 360 GLY A CA 1
ATOM 2884 C C . GLY A 1 360 ? 26.988 6.613 -10.168 1.00 85.94 360 GLY A C 1
ATOM 2885 O O . GLY A 1 360 ? 25.844 7.074 -10.271 1.00 85.94 360 GLY A O 1
ATOM 2886 N N . GLU A 1 361 ? 27.914 7.154 -9.376 1.00 86.38 361 GLU A N 1
ATOM 2887 C CA . GLU A 1 361 ? 27.714 8.405 -8.640 1.00 86.38 361 GLU A CA 1
ATOM 2888 C C . GLU A 1 361 ? 27.576 9.605 -9.587 1.00 86.38 361 GLU A C 1
ATOM 2890 O O . GLU A 1 361 ? 28.108 9.618 -10.700 1.00 86.38 361 GLU A O 1
ATOM 2895 N N . ILE A 1 362 ? 26.836 10.620 -9.139 1.00 89.06 362 ILE A N 1
ATOM 2896 C CA . ILE A 1 362 ? 26.618 11.850 -9.900 1.00 89.06 362 ILE A CA 1
ATOM 2897 C C . ILE A 1 362 ? 27.768 12.817 -9.640 1.00 89.06 362 ILE A C 1
ATOM 2899 O O . ILE A 1 362 ? 28.019 13.207 -8.503 1.00 89.06 362 ILE A O 1
ATOM 2903 N N . ASN A 1 363 ? 28.404 13.276 -10.715 1.00 90.81 363 ASN A N 1
ATOM 2904 C CA . ASN A 1 363 ? 29.306 14.416 -10.683 1.00 90.81 363 ASN A CA 1
ATOM 2905 C C . ASN A 1 363 ? 28.555 15.671 -11.150 1.00 90.81 363 ASN A C 1
ATOM 2907 O O . ASN A 1 363 ? 28.347 15.883 -12.346 1.00 90.81 363 ASN A O 1
ATOM 2911 N N . SER A 1 364 ? 28.158 16.505 -10.191 1.00 89.75 364 SER A N 1
ATOM 2912 C CA . SER A 1 364 ? 27.443 17.770 -10.408 1.00 89.75 364 SER A CA 1
ATOM 2913 C C . SER A 1 364 ? 28.269 18.996 -10.004 1.00 89.75 364 SER A C 1
ATOM 2915 O O . SER A 1 364 ? 27.706 20.018 -9.605 1.00 89.75 364 SER A O 1
ATOM 2917 N N . ASN A 1 365 ? 29.601 18.902 -10.076 1.00 89.75 365 ASN A N 1
ATOM 2918 C CA . ASN A 1 365 ? 30.511 19.961 -9.625 1.00 89.75 365 ASN A CA 1
ATOM 2919 C C . ASN A 1 365 ? 30.368 21.267 -10.422 1.00 89.75 365 ASN A C 1
ATOM 2921 O O . ASN A 1 365 ? 30.562 22.344 -9.863 1.00 89.75 365 ASN A O 1
ATOM 2925 N N . GLU A 1 366 ? 29.992 21.185 -11.700 1.00 91.12 366 GLU A N 1
ATOM 2926 C CA . GLU A 1 366 ? 29.760 22.359 -12.554 1.00 91.12 366 GLU A CA 1
ATOM 2927 C C . GLU A 1 366 ? 28.389 23.017 -12.312 1.00 91.12 366 GLU A C 1
ATOM 2929 O O . GLU A 1 366 ? 28.165 24.157 -12.721 1.00 91.12 366 GLU A O 1
ATOM 2934 N N . CYS A 1 367 ? 27.461 22.325 -11.642 1.00 91.56 367 CYS A N 1
ATOM 2935 C CA . CYS A 1 367 ? 26.099 22.813 -11.468 1.00 91.56 367 CYS A CA 1
ATOM 2936 C C . CYS A 1 367 ? 25.969 23.779 -10.284 1.00 91.56 367 CYS A C 1
ATOM 2938 O O . CYS A 1 367 ? 26.524 23.587 -9.189 1.00 91.56 367 CYS A O 1
ATOM 2940 N N . ALA A 1 368 ? 25.145 24.807 -10.478 1.00 91.38 368 ALA A N 1
ATOM 2941 C CA . ALA A 1 368 ? 24.739 25.705 -9.409 1.00 91.38 368 ALA A CA 1
ATOM 2942 C C . ALA A 1 368 ? 23.675 25.049 -8.514 1.00 91.38 368 ALA A C 1
ATOM 2944 O O . ALA A 1 368 ? 23.089 24.024 -8.855 1.00 91.38 368 ALA A O 1
ATOM 2945 N N . PHE A 1 369 ? 23.441 25.634 -7.337 1.00 90.88 369 PHE A N 1
ATOM 2946 C CA . PHE A 1 369 ? 22.323 25.216 -6.490 1.00 90.88 369 PHE A CA 1
ATOM 2947 C C . PHE A 1 369 ? 20.992 25.402 -7.221 1.00 90.88 369 PHE A C 1
ATOM 2949 O O . PHE A 1 369 ? 20.833 26.370 -7.965 1.00 90.88 369 PHE A O 1
ATOM 2956 N N . ALA A 1 370 ? 20.048 24.497 -6.957 1.00 87.31 370 ALA A N 1
ATOM 2957 C CA . ALA A 1 370 ? 18.742 24.464 -7.609 1.00 87.31 370 ALA A CA 1
ATOM 2958 C C . ALA A 1 370 ? 17.981 25.790 -7.482 1.00 87.31 370 ALA A C 1
ATOM 2960 O O . ALA A 1 370 ? 17.292 26.235 -8.394 1.00 87.31 370 ALA A O 1
ATOM 2961 N N . SER A 1 371 ? 18.109 26.418 -6.317 1.00 88.88 371 SER A N 1
ATOM 2962 C CA . SER A 1 371 ? 17.457 27.675 -5.998 1.00 88.88 371 SER A CA 1
ATOM 2963 C C . SER A 1 371 ? 18.250 28.433 -4.933 1.00 88.88 371 SER A C 1
ATOM 2965 O O . SER A 1 371 ? 19.079 27.873 -4.202 1.00 88.88 371 SER A O 1
ATOM 2967 N N . SER A 1 372 ? 17.958 29.729 -4.806 1.00 87.31 372 SER A N 1
ATOM 2968 C CA . SER A 1 372 ? 18.462 30.540 -3.692 1.00 87.31 372 SER A CA 1
ATOM 2969 C C . SER A 1 372 ? 18.000 29.980 -2.338 1.00 87.31 372 SER A C 1
ATOM 2971 O O . SER A 1 372 ? 18.788 29.927 -1.393 1.00 87.31 372 SER A O 1
ATOM 2973 N N . LEU A 1 373 ? 16.759 29.476 -2.267 1.00 90.31 373 LEU A N 1
ATOM 2974 C CA . LEU A 1 373 ? 16.205 28.841 -1.072 1.00 90.31 373 LEU A CA 1
ATOM 2975 C C . LEU A 1 373 ? 17.025 27.611 -0.665 1.00 90.31 373 LEU A C 1
ATOM 2977 O O . LEU A 1 373 ? 17.457 27.523 0.480 1.00 90.31 373 LEU A O 1
ATOM 2981 N N . THR A 1 374 ? 17.314 26.705 -1.603 1.00 91.31 374 THR A N 1
ATOM 2982 C CA . THR A 1 374 ? 18.123 25.502 -1.351 1.00 91.31 374 THR A CA 1
ATOM 2983 C C . THR A 1 374 ? 19.475 25.868 -0.738 1.00 91.31 374 THR A C 1
ATOM 2985 O O . THR A 1 374 ? 19.887 25.290 0.269 1.00 91.31 374 THR A O 1
ATOM 2988 N N . LYS A 1 375 ? 20.142 26.892 -1.286 1.00 90.81 375 LYS A N 1
ATOM 2989 C CA . LYS A 1 375 ? 21.410 27.394 -0.746 1.00 90.81 375 LYS A CA 1
ATOM 2990 C C . LYS A 1 375 ? 21.254 27.926 0.684 1.00 90.81 375 LYS A C 1
ATOM 2992 O O . LYS A 1 375 ? 22.060 27.583 1.547 1.00 90.81 375 LYS A O 1
ATOM 2997 N N . GLN A 1 376 ? 20.229 28.739 0.951 1.00 90.38 376 GLN A N 1
ATOM 2998 C CA . GLN A 1 376 ? 19.974 29.297 2.285 1.00 90.38 376 GLN A CA 1
ATOM 2999 C C . GLN A 1 376 ? 19.668 28.209 3.324 1.00 90.38 376 GLN A C 1
ATOM 3001 O O . GLN A 1 376 ? 20.201 28.256 4.433 1.00 90.38 376 GLN A O 1
ATOM 3006 N N . LEU A 1 377 ? 18.867 27.203 2.963 1.00 91.69 377 LEU A N 1
ATOM 3007 C CA . LEU A 1 377 ? 18.542 26.076 3.839 1.00 91.69 377 LEU A CA 1
ATOM 3008 C C . LEU A 1 377 ? 19.778 25.216 4.144 1.00 91.69 377 LEU A C 1
ATOM 3010 O O . LEU A 1 377 ? 19.993 24.841 5.295 1.00 91.69 377 LEU A O 1
ATOM 3014 N N . LEU A 1 378 ? 20.641 24.957 3.157 1.00 91.19 378 LEU A N 1
ATOM 3015 C CA . LEU A 1 378 ? 21.894 24.227 3.386 1.00 91.19 378 LEU A CA 1
ATOM 3016 C C . LEU A 1 378 ? 22.873 25.004 4.276 1.00 91.19 378 LEU A C 1
ATOM 3018 O O . LEU A 1 378 ? 23.477 24.416 5.173 1.00 91.19 378 LEU A O 1
ATOM 3022 N N . MET A 1 379 ? 22.981 26.323 4.091 1.00 88.44 379 MET A N 1
ATOM 3023 C CA . MET A 1 379 ? 23.777 27.188 4.973 1.00 88.44 379 MET A CA 1
ATOM 3024 C C . MET A 1 379 ? 23.237 27.208 6.413 1.00 88.44 379 MET A C 1
ATOM 3026 O O . MET A 1 379 ? 24.000 27.265 7.377 1.00 88.44 379 MET A O 1
ATOM 3030 N N . LEU A 1 380 ? 21.914 27.144 6.585 1.00 88.38 380 LEU A N 1
ATOM 3031 C CA . LEU A 1 380 ? 21.286 27.034 7.901 1.00 88.38 380 LEU A CA 1
ATOM 3032 C C . LEU A 1 380 ? 21.688 25.728 8.599 1.00 88.38 380 LEU A C 1
ATOM 3034 O O . LEU A 1 380 ? 22.016 25.743 9.788 1.00 88.38 380 LEU A O 1
ATOM 3038 N N . ILE A 1 381 ? 21.719 24.615 7.862 1.00 88.81 381 ILE A N 1
ATOM 3039 C CA . ILE A 1 381 ? 22.096 23.301 8.398 1.00 88.81 381 ILE A CA 1
ATOM 3040 C C . ILE A 1 381 ? 23.585 23.258 8.760 1.00 88.81 381 ILE A C 1
ATOM 3042 O O . ILE A 1 381 ? 23.926 22.779 9.847 1.00 88.81 381 ILE A O 1
ATOM 3046 N N . SER A 1 382 ? 24.464 23.814 7.915 1.00 87.31 382 SER A N 1
ATOM 3047 C CA . SER A 1 382 ? 25.919 23.806 8.138 1.00 87.31 382 SER A CA 1
ATOM 3048 C C . SER A 1 382 ? 26.347 24.537 9.411 1.00 87.31 382 SER A C 1
ATOM 3050 O O . SER A 1 382 ? 27.360 24.186 10.005 1.00 87.31 382 SER A O 1
ATOM 3052 N N . ASN A 1 383 ? 25.561 25.511 9.879 1.00 79.69 383 ASN A N 1
ATOM 3053 C CA . ASN A 1 383 ? 25.846 26.251 11.111 1.00 79.69 383 ASN A CA 1
ATOM 3054 C C . ASN A 1 383 ? 25.630 25.426 12.399 1.00 79.69 383 ASN A C 1
ATOM 3056 O O . ASN A 1 383 ? 25.933 25.917 13.484 1.00 79.69 383 ASN A O 1
ATOM 3060 N N . GLN A 1 384 ? 25.076 24.206 12.304 1.00 74.88 384 GLN A N 1
ATOM 3061 C CA . GLN A 1 384 ? 24.884 23.207 13.377 1.00 74.88 384 GLN A CA 1
ATOM 3062 C C . GLN A 1 384 ? 24.151 23.661 14.664 1.00 74.88 384 GLN A C 1
ATOM 3064 O O . GLN A 1 384 ? 23.975 22.872 15.593 1.00 74.88 384 GLN A O 1
ATOM 3069 N N . LYS A 1 385 ? 23.632 24.892 14.738 1.00 85.12 385 LYS A N 1
ATOM 3070 C CA . LYS A 1 385 ? 22.853 25.390 15.885 1.00 85.12 385 LYS A CA 1
ATOM 3071 C C . LYS A 1 385 ? 21.368 25.041 15.756 1.00 85.12 385 LYS A C 1
ATOM 3073 O O . LYS A 1 385 ? 20.557 25.891 15.379 1.00 85.12 385 LYS A O 1
ATOM 3078 N N . ARG A 1 386 ? 21.006 23.809 16.134 1.00 87.00 386 ARG A N 1
ATOM 3079 C CA . ARG A 1 386 ? 19.622 23.280 16.087 1.00 87.00 386 ARG A CA 1
ATOM 3080 C C . ARG A 1 386 ? 18.575 24.166 16.778 1.00 87.00 386 ARG A C 1
ATOM 3082 O O . ARG A 1 386 ? 17.437 24.219 16.321 1.00 87.00 386 ARG A O 1
ATOM 3089 N N . SER A 1 387 ? 18.967 24.913 17.813 1.00 86.38 387 SER A N 1
ATOM 3090 C CA . SER A 1 387 ? 18.093 25.857 18.530 1.00 86.38 387 SER A CA 1
ATOM 3091 C C . SER A 1 387 ? 17.632 27.052 17.687 1.00 86.38 387 SER A C 1
ATOM 3093 O O . SER A 1 387 ? 16.648 27.703 18.016 1.00 86.38 387 SER A O 1
ATOM 3095 N N . THR A 1 388 ? 18.340 27.359 16.598 1.00 86.62 388 THR A N 1
ATOM 3096 C CA . THR A 1 388 ? 18.042 28.504 15.718 1.00 86.62 388 THR A CA 1
ATOM 3097 C C . THR A 1 388 ? 17.370 28.099 14.410 1.00 86.62 388 THR A C 1
ATOM 3099 O O . THR A 1 388 ? 16.926 28.965 13.659 1.00 86.62 388 THR A O 1
ATOM 3102 N N . TYR A 1 389 ? 17.274 26.792 14.137 1.00 90.50 389 TYR A N 1
ATOM 3103 C CA . TYR A 1 389 ? 16.787 26.258 12.866 1.00 90.50 389 TYR A CA 1
ATOM 3104 C C . TYR A 1 389 ? 15.412 26.798 12.508 1.00 90.50 389 TYR A C 1
ATOM 3106 O O . TYR A 1 389 ? 15.232 27.323 11.415 1.00 90.50 389 TYR A O 1
ATOM 3114 N N . LEU A 1 390 ? 14.467 26.741 13.444 1.00 87.94 390 LEU A N 1
ATOM 3115 C CA . LEU A 1 390 ? 13.093 27.118 13.151 1.00 87.94 390 LEU A CA 1
ATOM 3116 C C . LEU A 1 390 ? 12.921 28.625 12.933 1.00 87.94 390 LEU A C 1
ATOM 3118 O O . LEU A 1 390 ? 12.240 29.032 12.000 1.00 87.94 390 LEU A O 1
ATOM 3122 N N . LEU A 1 391 ? 13.553 29.456 13.767 1.00 87.38 391 LEU A N 1
ATOM 3123 C CA . LEU A 1 391 ? 13.473 30.915 13.637 1.00 87.38 391 LEU A CA 1
ATOM 3124 C C . LEU A 1 391 ? 14.093 31.391 12.320 1.00 87.38 391 LEU A C 1
ATOM 3126 O O . LEU A 1 391 ? 13.484 32.179 11.601 1.00 87.38 391 LEU A O 1
ATOM 3130 N N . ASN A 1 392 ? 15.274 30.871 11.977 1.00 88.69 392 ASN A N 1
ATOM 3131 C CA . ASN A 1 392 ? 15.948 31.223 10.731 1.00 88.69 392 ASN A CA 1
ATOM 3132 C C . ASN A 1 392 ? 15.172 30.711 9.511 1.00 88.69 392 ASN A C 1
ATOM 3134 O O . ASN A 1 392 ? 15.028 31.436 8.531 1.00 88.69 392 ASN A O 1
ATOM 3138 N N . PHE A 1 393 ? 14.630 29.494 9.586 1.00 90.19 393 PHE A N 1
ATOM 3139 C CA . PHE A 1 393 ? 13.778 28.928 8.544 1.00 90.19 393 PHE A CA 1
ATOM 3140 C C . PHE A 1 393 ? 12.522 29.775 8.305 1.00 90.19 393 PHE A C 1
ATOM 3142 O O . PHE A 1 393 ? 12.199 30.085 7.159 1.00 90.19 393 PHE A O 1
ATOM 3149 N N . LEU A 1 394 ? 11.828 30.185 9.370 1.00 87.06 394 LEU A N 1
ATOM 3150 C CA . LEU A 1 394 ? 10.642 31.029 9.245 1.00 87.06 394 LEU A CA 1
ATOM 3151 C C . LEU A 1 394 ? 10.988 32.376 8.627 1.00 87.06 394 LEU A C 1
ATOM 3153 O O . LEU A 1 394 ? 10.292 32.790 7.715 1.00 87.06 394 LEU A O 1
ATOM 3157 N N . ASN A 1 395 ? 12.096 33.000 9.036 1.00 88.25 395 ASN A N 1
ATOM 3158 C CA . ASN A 1 395 ? 12.557 34.251 8.436 1.00 88.25 395 ASN A CA 1
ATOM 3159 C C . ASN A 1 395 ? 12.799 34.113 6.919 1.00 88.25 395 ASN A C 1
ATOM 3161 O O . ASN A 1 395 ? 12.336 34.942 6.137 1.00 88.25 395 ASN A O 1
ATOM 3165 N N . ILE A 1 396 ? 13.453 33.023 6.496 1.00 86.56 396 ILE A N 1
ATOM 3166 C CA . ILE A 1 396 ? 13.691 32.703 5.077 1.00 86.56 396 ILE A CA 1
ATOM 3167 C C . ILE A 1 396 ? 12.370 32.523 4.312 1.00 86.56 396 ILE A C 1
ATOM 3169 O O . ILE A 1 396 ? 12.250 32.948 3.166 1.00 86.56 396 ILE A O 1
ATOM 3173 N N . THR A 1 397 ? 11.372 31.896 4.937 1.00 84.38 397 THR A N 1
ATOM 3174 C CA . THR A 1 397 ? 10.129 31.485 4.268 1.00 84.38 397 THR A CA 1
ATOM 3175 C C . THR A 1 397 ? 8.991 32.496 4.359 1.00 84.38 397 THR A C 1
ATOM 3177 O O . THR A 1 397 ? 8.078 32.429 3.536 1.00 84.38 397 THR A O 1
ATOM 3180 N N . THR A 1 398 ? 9.045 33.475 5.269 1.00 80.06 398 THR A N 1
ATOM 3181 C CA . THR A 1 398 ? 8.003 34.511 5.414 1.00 80.06 398 THR A CA 1
ATOM 3182 C C . THR A 1 398 ? 7.728 35.276 4.120 1.00 80.06 398 THR A C 1
ATOM 3184 O O . THR A 1 398 ? 6.585 35.622 3.846 1.00 80.06 398 THR A O 1
ATOM 3187 N N . SER A 1 399 ? 8.761 35.539 3.315 1.00 75.44 399 SER A N 1
ATOM 3188 C CA . SER A 1 399 ? 8.622 36.211 2.017 1.00 75.44 399 SER A CA 1
ATOM 3189 C C . SER A 1 399 ? 8.191 35.268 0.889 1.00 75.44 399 SER A C 1
ATOM 3191 O O . SER A 1 399 ? 7.692 35.724 -0.134 1.00 75.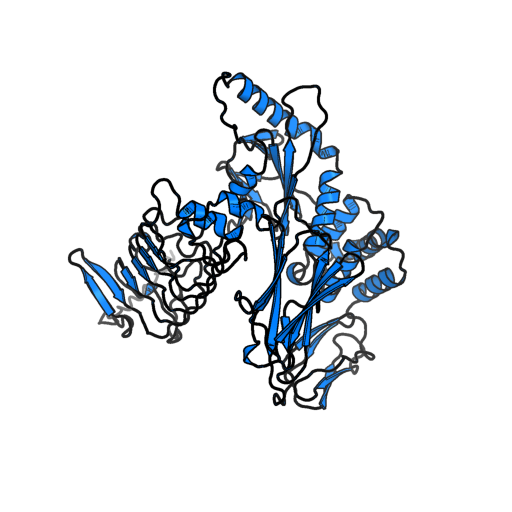44 399 SER A O 1
ATOM 3193 N N . LEU A 1 400 ? 8.377 33.957 1.054 1.00 76.44 400 LEU A N 1
ATOM 3194 C CA . LEU A 1 400 ? 8.073 32.948 0.038 1.00 76.44 400 LEU A CA 1
ATOM 3195 C C . LEU A 1 400 ? 6.624 32.469 0.114 1.00 76.44 400 LEU A C 1
ATOM 3197 O O . LEU A 1 400 ? 6.019 32.171 -0.917 1.00 76.44 400 LEU A O 1
ATOM 3201 N N . SER A 1 401 ? 6.054 32.426 1.320 1.00 68.75 401 SER A N 1
ATOM 3202 C CA . SER A 1 401 ? 4.648 32.075 1.529 1.00 68.75 401 SER A CA 1
ATOM 3203 C C . SER A 1 401 ? 3.703 33.075 0.853 1.00 68.75 401 SER A C 1
ATOM 3205 O O . SER A 1 401 ? 2.726 32.665 0.228 1.00 68.75 401 SER A O 1
ATOM 3207 N N . SER A 1 402 ? 4.026 34.374 0.877 1.00 68.62 402 SER A N 1
ATOM 3208 C CA . SER A 1 402 ? 3.249 35.409 0.177 1.00 68.62 402 SER A CA 1
ATOM 3209 C C . SER A 1 402 ? 3.303 35.272 -1.350 1.00 68.62 402 SER A C 1
ATOM 3211 O O . SER A 1 402 ? 2.355 35.651 -2.035 1.00 68.62 402 SER A O 1
ATOM 3213 N N . LEU A 1 403 ? 4.374 34.674 -1.880 1.00 74.81 403 LEU A N 1
ATOM 3214 C CA . LEU A 1 403 ? 4.578 34.433 -3.309 1.00 74.81 403 LEU A CA 1
ATOM 3215 C C . LEU A 1 403 ? 4.026 33.083 -3.793 1.00 74.81 403 LEU A C 1
ATOM 3217 O O . LEU A 1 403 ? 4.140 32.788 -4.982 1.00 74.81 403 LEU A O 1
ATOM 3221 N N . LYS A 1 404 ? 3.437 32.261 -2.909 1.00 74.88 404 LYS A N 1
ATOM 3222 C CA . LYS A 1 404 ? 3.013 30.879 -3.217 1.00 74.88 404 LYS A CA 1
ATOM 3223 C C . LYS A 1 404 ? 4.133 30.059 -3.876 1.00 74.88 404 LYS A C 1
ATOM 3225 O O . LYS A 1 404 ? 3.923 29.385 -4.887 1.00 74.88 404 LYS A O 1
ATOM 3230 N N . TYR A 1 405 ? 5.343 30.162 -3.326 1.00 83.88 405 TYR A N 1
ATOM 3231 C CA . TYR A 1 405 ? 6.496 29.423 -3.829 1.00 83.88 405 TYR A CA 1
ATOM 3232 C C . TYR A 1 405 ? 6.267 27.907 -3.725 1.00 83.88 405 TYR A C 1
ATOM 3234 O O . TYR A 1 405 ? 5.972 27.398 -2.646 1.00 83.88 405 TYR A O 1
ATOM 3242 N N . LYS A 1 406 ? 6.435 27.180 -4.835 1.00 86.56 406 LYS A N 1
ATOM 3243 C CA . LYS A 1 406 ? 6.304 25.717 -4.868 1.00 86.56 406 LYS A CA 1
ATOM 3244 C C . LYS A 1 406 ? 7.650 25.063 -4.579 1.00 86.56 406 LYS A C 1
ATOM 3246 O O . LYS A 1 406 ? 8.586 25.238 -5.355 1.00 86.56 406 LYS A O 1
ATOM 3251 N N . LEU A 1 407 ? 7.728 24.302 -3.490 1.00 89.06 407 LEU A N 1
ATOM 3252 C CA . LEU A 1 407 ? 8.928 23.545 -3.137 1.00 89.06 407 LEU A CA 1
ATOM 3253 C C . LEU A 1 407 ? 9.168 22.399 -4.128 1.00 89.06 407 LEU A C 1
ATOM 3255 O O . LEU A 1 407 ? 8.240 21.679 -4.496 1.00 89.06 407 LEU A O 1
ATOM 3259 N N . SER A 1 408 ? 10.430 22.191 -4.496 1.00 89.50 408 SER A N 1
ATOM 3260 C CA . SER A 1 408 ? 10.884 20.956 -5.149 1.00 89.50 408 SER A CA 1
ATOM 3261 C C . SER A 1 408 ? 10.845 19.764 -4.184 1.00 89.50 408 SER A C 1
ATOM 3263 O O . SER A 1 408 ? 10.729 19.929 -2.961 1.00 89.50 408 SER A O 1
ATOM 3265 N N . ALA A 1 409 ? 10.992 18.545 -4.708 1.00 86.25 409 ALA A N 1
ATOM 3266 C CA . ALA A 1 409 ? 11.070 17.349 -3.868 1.00 86.25 409 ALA A CA 1
ATOM 3267 C C . ALA A 1 409 ? 12.251 17.425 -2.881 1.00 86.25 409 ALA A C 1
ATOM 3269 O O . ALA A 1 409 ? 12.097 17.172 -1.684 1.00 86.25 409 ALA A O 1
ATOM 3270 N N . TYR A 1 410 ? 13.419 17.873 -3.357 1.00 90.00 410 TYR A N 1
ATOM 3271 C CA . TYR A 1 410 ? 14.604 18.024 -2.512 1.00 90.00 410 TYR A CA 1
ATOM 3272 C C . TYR A 1 410 ? 14.406 19.065 -1.405 1.00 90.00 410 TYR A C 1
ATOM 3274 O O . TYR A 1 410 ? 14.712 18.794 -0.244 1.00 90.00 410 TYR A O 1
ATOM 3282 N N . GLU A 1 411 ? 13.866 20.241 -1.735 1.00 92.50 411 GLU A N 1
ATOM 3283 C CA . GLU A 1 411 ? 13.589 21.279 -0.736 1.00 92.50 411 GLU A CA 1
ATOM 3284 C C . GLU A 1 411 ? 12.560 20.810 0.284 1.00 92.50 411 GLU A C 1
ATOM 3286 O O . GLU A 1 411 ? 12.739 21.046 1.474 1.00 92.50 411 GLU A O 1
ATOM 3291 N N . THR A 1 412 ? 11.527 20.091 -0.154 1.00 90.75 412 THR A N 1
ATOM 3292 C CA . THR A 1 412 ? 10.527 19.500 0.741 1.00 90.75 412 THR A CA 1
ATOM 3293 C C . THR A 1 412 ? 11.206 18.575 1.748 1.00 90.75 412 THR A C 1
ATOM 3295 O O . THR A 1 412 ? 11.074 18.779 2.956 1.00 90.75 412 THR A O 1
ATOM 3298 N N . ARG A 1 413 ? 12.035 17.635 1.276 1.00 90.50 413 ARG A N 1
ATOM 3299 C CA . ARG A 1 413 ? 12.821 16.745 2.142 1.00 90.50 413 ARG A CA 1
ATOM 3300 C C . ARG A 1 413 ? 13.717 17.518 3.112 1.00 90.50 413 ARG A C 1
ATOM 3302 O O . ARG A 1 413 ? 13.778 17.189 4.298 1.00 90.50 413 ARG A O 1
ATOM 3309 N N . LEU A 1 414 ? 14.398 18.553 2.624 1.00 91.50 414 LEU A N 1
ATOM 3310 C CA . LEU A 1 414 ? 15.310 19.374 3.418 1.00 91.50 414 LEU A CA 1
ATOM 3311 C C . LEU A 1 414 ? 14.573 20.148 4.518 1.00 91.50 414 LEU A C 1
ATOM 3313 O O . LEU A 1 414 ? 15.008 20.154 5.668 1.00 91.50 414 LEU A O 1
ATOM 3317 N N . VAL A 1 415 ? 13.432 20.754 4.188 1.00 92.06 415 VAL A N 1
ATOM 3318 C CA . VAL A 1 415 ? 12.559 21.437 5.150 1.00 92.06 415 VAL A CA 1
ATOM 3319 C C . VAL A 1 415 ? 12.036 20.447 6.188 1.00 92.06 415 VAL A C 1
ATOM 3321 O O . VAL A 1 415 ? 12.096 20.738 7.381 1.00 92.06 415 VAL A O 1
ATOM 3324 N N . GLY A 1 416 ? 11.612 19.252 5.770 1.00 90.00 416 GLY A N 1
ATOM 3325 C CA . GLY A 1 416 ? 11.234 18.176 6.686 1.00 90.00 416 GLY A CA 1
ATOM 3326 C C . GLY A 1 416 ? 12.347 17.824 7.671 1.00 90.00 416 GLY A C 1
ATOM 3327 O O . GLY A 1 416 ? 12.108 17.730 8.873 1.00 90.00 416 GLY A O 1
ATOM 3328 N N . TRP A 1 417 ? 13.581 17.700 7.183 1.00 89.81 417 TRP A N 1
ATOM 3329 C CA . TRP A 1 417 ? 14.747 17.439 8.027 1.00 89.81 417 TRP A CA 1
ATOM 3330 C C . TRP A 1 417 ? 15.016 18.576 9.025 1.00 89.81 417 TRP A C 1
ATOM 3332 O O . TRP A 1 417 ? 15.301 18.313 10.194 1.00 89.81 417 TRP A O 1
ATOM 3342 N N . ILE A 1 418 ? 14.896 19.836 8.590 1.00 91.88 418 ILE A N 1
ATOM 3343 C CA . ILE A 1 418 ? 15.074 21.019 9.447 1.00 91.88 418 ILE A CA 1
ATOM 3344 C C . ILE A 1 418 ? 14.018 21.047 10.552 1.00 91.88 418 ILE A C 1
ATOM 3346 O O . ILE A 1 418 ? 14.375 21.211 11.717 1.00 91.88 418 ILE A O 1
ATOM 3350 N N . ILE A 1 419 ? 12.742 20.859 10.199 1.00 89.69 419 ILE A N 1
ATOM 3351 C CA . ILE A 1 419 ? 11.620 20.807 11.146 1.00 89.69 419 ILE A CA 1
ATOM 3352 C C . ILE A 1 419 ? 11.861 19.700 12.177 1.00 89.69 419 ILE A C 1
ATOM 3354 O O . ILE A 1 419 ? 11.815 19.969 13.376 1.00 89.69 419 ILE A O 1
ATOM 3358 N N . GLY A 1 420 ? 12.204 18.495 11.712 1.00 87.12 420 GLY A N 1
ATOM 3359 C CA . GLY A 1 420 ? 12.410 17.329 12.570 1.00 87.12 420 GLY A CA 1
ATOM 3360 C C . GLY A 1 420 ? 13.598 17.431 13.528 1.00 87.12 420 GLY A C 1
ATOM 3361 O O . GLY A 1 420 ? 13.576 16.830 14.598 1.00 87.12 420 GLY A O 1
ATOM 3362 N N . ASN A 1 421 ? 14.637 18.192 13.169 1.00 88.38 421 ASN A N 1
ATOM 3363 C CA . ASN A 1 421 ? 15.834 18.371 13.998 1.00 88.38 421 ASN A CA 1
ATOM 3364 C C . ASN A 1 421 ? 15.880 19.699 14.761 1.00 88.38 421 ASN A C 1
ATOM 3366 O O . ASN A 1 421 ? 16.831 19.929 15.517 1.00 88.38 421 ASN A O 1
ATOM 3370 N N . ALA A 1 422 ? 14.899 20.580 14.569 1.00 88.56 422 ALA A N 1
ATOM 3371 C CA . ALA A 1 422 ? 14.824 21.836 15.296 1.00 88.56 422 ALA A CA 1
ATOM 3372 C C . ALA A 1 422 ? 14.605 21.579 16.794 1.00 88.56 422 ALA A C 1
ATOM 3374 O O . ALA A 1 422 ? 13.808 20.735 17.199 1.00 88.56 422 ALA A O 1
ATOM 3375 N N . THR A 1 423 ? 15.293 22.348 17.635 1.00 85.88 423 THR A N 1
ATOM 3376 C CA . THR A 1 423 ? 15.101 22.339 19.093 1.00 85.88 423 THR A CA 1
ATOM 3377 C C . THR A 1 423 ? 14.716 23.738 19.577 1.00 85.88 423 THR A C 1
ATOM 3379 O O . THR A 1 423 ? 14.904 24.711 18.853 1.00 85.88 423 THR A O 1
ATOM 3382 N N . HIS A 1 424 ? 14.158 23.858 20.788 1.00 81.81 424 HIS A N 1
ATOM 3383 C CA . HIS A 1 424 ? 13.811 25.148 21.417 1.00 81.81 424 HIS A CA 1
ATOM 3384 C C . HIS A 1 424 ? 12.910 26.070 20.571 1.00 81.81 424 HIS A C 1
ATOM 3386 O O . HIS A 1 424 ? 13.260 27.209 20.272 1.00 81.81 424 HIS A O 1
ATOM 3392 N N . PHE A 1 425 ? 11.719 25.593 20.212 1.00 81.25 425 PHE A N 1
ATOM 3393 C CA . PHE A 1 425 ? 10.746 26.344 19.418 1.00 81.25 425 PHE A CA 1
ATOM 3394 C C . PHE A 1 425 ? 9.460 26.663 20.186 1.00 81.25 425 PHE A C 1
ATOM 3396 O O . PHE A 1 425 ? 9.084 25.952 21.116 1.00 81.25 425 PHE A O 1
ATOM 3403 N N . SER A 1 426 ? 8.753 27.713 19.758 1.00 81.94 426 SER A N 1
ATOM 3404 C CA . SER A 1 426 ? 7.366 27.945 20.164 1.00 81.94 426 SER A CA 1
ATOM 3405 C C . SER A 1 426 ? 6.408 27.106 19.311 1.00 81.94 426 SER A C 1
ATOM 3407 O O . SER A 1 426 ? 6.684 26.814 18.144 1.00 81.94 426 SER A O 1
ATOM 3409 N N . ASN A 1 427 ? 5.254 26.754 19.879 1.00 75.62 427 ASN A N 1
ATOM 3410 C CA . ASN A 1 427 ? 4.211 26.005 19.173 1.00 75.62 427 ASN A CA 1
ATOM 3411 C C . ASN A 1 427 ? 3.738 26.708 17.900 1.00 75.62 427 ASN A C 1
ATOM 3413 O O . ASN A 1 427 ? 3.611 26.067 16.862 1.00 75.62 427 ASN A O 1
ATOM 3417 N N . ALA A 1 428 ? 3.536 28.027 17.970 1.00 75.25 428 ALA A N 1
ATOM 3418 C CA . ALA A 1 428 ? 3.112 28.836 16.831 1.00 75.25 428 ALA A CA 1
ATOM 3419 C C . ALA A 1 428 ? 4.126 28.770 15.679 1.00 75.25 428 ALA A C 1
ATOM 3421 O O . ALA A 1 428 ? 3.757 28.533 14.532 1.00 75.25 428 ALA A O 1
ATOM 3422 N N . ASN A 1 429 ? 5.420 28.896 15.988 1.00 82.50 429 ASN A N 1
ATOM 3423 C CA . ASN A 1 429 ? 6.470 28.802 14.978 1.00 82.50 429 ASN A CA 1
ATOM 3424 C C . ASN A 1 429 ? 6.520 27.405 14.351 1.00 82.50 429 ASN A C 1
ATOM 3426 O O . ASN A 1 429 ? 6.697 27.274 13.140 1.00 82.50 429 ASN A O 1
ATOM 3430 N N . MET A 1 430 ? 6.352 26.359 15.162 1.00 83.56 430 MET A N 1
ATOM 3431 C CA . MET A 1 430 ? 6.384 24.987 14.662 1.00 83.56 430 MET A CA 1
ATOM 3432 C C . MET A 1 430 ? 5.171 24.695 13.775 1.00 83.56 430 MET A C 1
ATOM 3434 O O . MET A 1 430 ? 5.329 24.111 12.707 1.00 83.56 430 MET A O 1
ATOM 3438 N N . LEU A 1 431 ? 3.981 25.172 14.149 1.00 75.44 431 LEU A N 1
ATOM 3439 C CA . LEU A 1 431 ? 2.785 25.080 13.309 1.00 75.44 431 LEU A CA 1
ATOM 3440 C C . LEU A 1 431 ? 2.958 25.806 11.980 1.00 75.44 431 LEU A C 1
ATOM 3442 O O . LEU A 1 431 ? 2.586 25.259 10.946 1.00 75.44 431 LEU A O 1
ATOM 3446 N N . ASN A 1 432 ? 3.556 26.998 11.989 1.00 77.81 432 ASN A N 1
ATOM 3447 C CA . ASN A 1 432 ? 3.824 27.739 10.759 1.00 77.81 432 ASN A CA 1
ATOM 3448 C C . ASN A 1 432 ? 4.774 26.968 9.839 1.00 77.81 432 ASN A C 1
ATOM 3450 O O . ASN A 1 432 ? 4.529 26.882 8.637 1.00 77.81 432 ASN A O 1
ATOM 3454 N N . ALA A 1 433 ? 5.816 26.352 10.399 1.00 83.81 433 ALA A N 1
ATOM 3455 C CA . ALA A 1 433 ? 6.762 25.569 9.617 1.00 83.81 433 ALA A CA 1
ATOM 3456 C C . ALA A 1 433 ? 6.158 24.273 9.065 1.00 83.81 433 ALA A C 1
ATOM 3458 O O . ALA A 1 433 ? 6.329 23.963 7.887 1.00 83.81 433 ALA A O 1
ATOM 3459 N N . ILE A 1 434 ? 5.396 23.551 9.889 1.00 80.62 434 ILE A N 1
ATOM 3460 C CA . ILE A 1 434 ? 4.650 22.365 9.461 1.00 80.62 434 ILE A CA 1
ATOM 3461 C C . ILE A 1 434 ? 3.654 22.746 8.370 1.00 80.62 434 ILE A C 1
ATOM 3463 O O . ILE A 1 434 ? 3.578 22.092 7.339 1.00 80.62 434 ILE A O 1
ATOM 3467 N N . SER A 1 435 ? 2.921 23.839 8.553 1.00 75.94 435 SER A N 1
ATOM 3468 C CA . SER A 1 435 ? 1.972 24.295 7.550 1.00 75.94 435 SER A CA 1
ATOM 3469 C C . SER A 1 435 ? 2.644 24.668 6.232 1.00 75.94 435 SER A C 1
ATOM 3471 O O . SER A 1 435 ? 2.048 24.430 5.189 1.00 75.94 435 SER A O 1
ATOM 3473 N N . PHE A 1 436 ? 3.839 25.258 6.271 1.00 82.19 436 PHE A N 1
ATOM 3474 C CA . PHE A 1 436 ? 4.590 25.584 5.063 1.00 82.19 436 PHE A CA 1
ATOM 3475 C C . PHE A 1 436 ? 4.995 24.320 4.301 1.00 82.19 436 PHE A C 1
ATOM 3477 O O . PHE A 1 436 ? 4.821 24.253 3.090 1.00 82.19 436 PHE A O 1
ATOM 3484 N N . VAL A 1 437 ? 5.497 23.293 4.998 1.00 85.00 437 VAL A N 1
ATOM 3485 C CA . VAL A 1 437 ? 5.923 22.056 4.328 1.00 85.00 437 VAL A CA 1
ATOM 3486 C C . VAL A 1 437 ? 4.749 21.202 3.855 1.00 85.00 437 VAL A C 1
ATOM 3488 O O . VAL A 1 437 ? 4.902 20.467 2.889 1.00 85.00 437 VAL A O 1
ATOM 3491 N N . LEU A 1 438 ? 3.582 21.284 4.502 1.00 78.00 438 LEU A N 1
ATOM 3492 C CA . LEU A 1 438 ? 2.378 20.553 4.089 1.00 78.00 438 LEU A CA 1
ATOM 3493 C C . LEU A 1 438 ? 1.786 21.061 2.763 1.00 78.00 438 LEU A C 1
ATOM 3495 O O . LEU A 1 438 ? 1.105 20.290 2.101 1.00 78.00 438 LEU A O 1
ATOM 3499 N N . ASP A 1 439 ? 2.079 22.303 2.362 1.00 77.12 439 ASP A N 1
ATOM 3500 C CA . ASP A 1 439 ? 1.616 22.898 1.094 1.00 77.12 439 ASP A CA 1
ATOM 3501 C C . ASP A 1 439 ? 2.387 22.367 -0.136 1.00 77.12 439 ASP A C 1
ATOM 3503 O O . ASP A 1 439 ? 2.032 22.633 -1.285 1.00 77.12 439 ASP A O 1
ATOM 3507 N N . SER A 1 440 ? 3.463 21.603 0.082 1.00 83.00 440 SER A N 1
ATOM 3508 C CA . SER A 1 440 ? 4.220 20.980 -1.002 1.00 83.00 440 SER A CA 1
ATOM 3509 C C . SER A 1 440 ? 3.469 19.795 -1.613 1.00 83.00 440 SER A C 1
ATOM 3511 O O . SER A 1 440 ? 2.952 18.920 -0.923 1.00 83.00 440 SER A O 1
ATOM 3513 N N . SER A 1 441 ? 3.513 19.671 -2.940 1.00 78.38 441 SER A N 1
ATOM 3514 C CA . SER A 1 441 ? 3.023 18.470 -3.629 1.00 78.38 441 SER A CA 1
ATOM 3515 C C . SER A 1 441 ? 3.827 17.208 -3.291 1.00 78.38 441 SER A C 1
ATOM 3517 O O . SER A 1 441 ? 3.351 16.100 -3.523 1.00 78.38 441 SER A O 1
ATOM 3519 N N . TYR A 1 442 ? 5.035 17.362 -2.739 1.00 82.44 442 TYR A N 1
ATOM 3520 C CA . TYR A 1 442 ? 5.951 16.266 -2.411 1.00 82.44 442 TYR A CA 1
ATOM 3521 C C . TYR A 1 442 ? 5.899 15.847 -0.940 1.00 82.44 442 TYR A C 1
ATOM 3523 O O . TYR A 1 442 ? 6.653 14.973 -0.516 1.00 82.44 442 TYR A O 1
ATOM 3531 N N . THR A 1 443 ? 5.019 16.441 -0.131 1.00 76.19 443 THR A N 1
ATOM 3532 C CA . THR A 1 443 ? 4.938 16.155 1.308 1.00 76.19 443 THR A CA 1
ATOM 3533 C C . THR A 1 443 ? 4.717 14.673 1.587 1.00 76.19 443 THR A C 1
ATOM 3535 O O . THR A 1 443 ? 5.362 14.112 2.468 1.00 76.19 443 THR A O 1
ATOM 3538 N N . ARG A 1 444 ? 3.846 14.020 0.808 1.00 68.31 444 ARG A N 1
ATOM 3539 C CA . ARG A 1 444 ? 3.525 12.596 0.982 1.00 68.31 444 ARG A CA 1
ATOM 3540 C C . ARG A 1 444 ? 4.700 11.668 0.677 1.00 68.31 444 ARG A C 1
ATOM 3542 O O . ARG A 1 444 ? 4.786 10.609 1.289 1.00 68.31 444 ARG A O 1
ATOM 3549 N N . SER A 1 445 ? 5.568 12.037 -0.265 1.00 70.19 445 SER A N 1
ATOM 3550 C CA . SER A 1 445 ? 6.704 11.205 -0.677 1.00 70.19 445 SER A CA 1
ATOM 3551 C C . SER A 1 445 ? 7.968 11.492 0.131 1.00 70.19 445 SER A C 1
ATOM 3553 O O . SER A 1 445 ? 8.716 10.568 0.433 1.00 70.19 445 SER A O 1
ATOM 3555 N N . GLU A 1 446 ? 8.203 12.753 0.509 1.00 80.81 446 GLU A N 1
ATOM 3556 C CA . GLU A 1 446 ? 9.490 13.192 1.063 1.00 80.81 446 GLU A CA 1
ATOM 3557 C C . GLU A 1 446 ? 9.482 13.458 2.573 1.00 80.81 446 GLU A C 1
ATOM 3559 O O . GLU A 1 446 ? 10.551 13.521 3.187 1.00 80.81 446 GLU A O 1
ATOM 3564 N N . ILE A 1 447 ? 8.313 13.634 3.201 1.00 80.31 447 ILE A N 1
ATOM 3565 C CA . ILE A 1 447 ? 8.234 13.954 4.630 1.00 80.31 447 ILE A CA 1
ATOM 3566 C C . ILE A 1 447 ? 7.883 12.719 5.451 1.00 80.31 447 ILE A C 1
ATOM 3568 O O . ILE A 1 447 ? 6.896 12.029 5.209 1.00 80.31 447 ILE A O 1
ATOM 3572 N N . SER A 1 448 ? 8.661 12.486 6.511 1.00 72.25 448 SER A N 1
ATOM 3573 C CA . SER A 1 448 ? 8.326 11.476 7.513 1.00 72.25 448 SER A CA 1
ATOM 3574 C C . SER A 1 448 ? 7.050 11.864 8.266 1.00 72.25 448 SER A C 1
ATOM 3576 O O . SER A 1 448 ? 7.044 12.796 9.076 1.00 72.25 448 SER A O 1
ATOM 3578 N N . GLY A 1 449 ? 5.976 11.103 8.042 1.00 65.56 449 GLY A N 1
ATOM 3579 C CA . GLY A 1 449 ? 4.723 11.251 8.785 1.00 65.56 449 GLY A CA 1
ATOM 3580 C C . GLY A 1 449 ? 4.883 11.017 10.292 1.00 65.56 449 GLY A C 1
ATOM 3581 O O . GLY A 1 449 ? 4.166 11.624 11.081 1.00 65.56 449 GLY A O 1
ATOM 3582 N N . GLU A 1 450 ? 5.856 10.198 10.711 1.00 66.81 450 GLU A N 1
ATOM 3583 C CA . GLU A 1 450 ? 6.175 9.964 12.127 1.00 66.81 450 GLU A CA 1
ATOM 3584 C C . GLU A 1 450 ? 6.712 11.233 12.801 1.00 66.81 450 GLU A C 1
ATOM 3586 O O . GLU A 1 450 ? 6.233 11.624 13.867 1.00 66.81 450 GLU A O 1
ATOM 3591 N N . MET A 1 451 ? 7.654 11.920 12.145 1.00 75.94 451 MET A N 1
ATOM 3592 C CA . MET A 1 451 ? 8.214 13.181 12.634 1.00 75.94 451 MET A CA 1
ATOM 3593 C C . MET A 1 451 ? 7.130 14.258 12.743 1.00 75.94 451 MET A C 1
ATOM 3595 O O . MET A 1 451 ? 6.965 14.861 13.806 1.00 75.94 451 MET A O 1
ATOM 3599 N N . LEU A 1 452 ? 6.340 14.453 11.678 1.00 69.00 452 LEU A N 1
ATOM 3600 C CA . LEU A 1 452 ? 5.244 15.423 11.696 1.00 69.00 452 LEU A CA 1
ATOM 3601 C C . LEU A 1 452 ? 4.236 15.102 12.801 1.00 69.00 452 LEU A C 1
ATOM 3603 O O . LEU A 1 452 ? 3.803 16.005 13.517 1.00 69.00 452 LEU A O 1
ATOM 3607 N N . ARG A 1 453 ? 3.891 13.820 12.978 1.00 66.31 453 ARG A N 1
ATOM 3608 C CA . ARG A 1 453 ? 2.988 13.378 14.042 1.00 66.31 453 ARG A CA 1
ATOM 3609 C C . ARG A 1 453 ? 3.503 13.774 15.417 1.00 66.31 453 ARG A C 1
ATOM 3611 O O . ARG A 1 453 ? 2.749 14.383 16.169 1.00 66.31 453 ARG A O 1
ATOM 3618 N N . ALA A 1 454 ? 4.766 13.491 15.723 1.00 69.31 454 ALA A N 1
ATOM 3619 C CA . ALA A 1 454 ? 5.356 13.819 17.018 1.00 69.31 454 ALA A CA 1
ATOM 3620 C C . ALA A 1 454 ? 5.305 15.329 17.320 1.00 69.31 454 ALA A C 1
ATOM 3622 O O . ALA A 1 454 ? 4.947 15.735 18.429 1.00 69.31 454 ALA A O 1
ATOM 3623 N N . HIS A 1 455 ? 5.614 16.182 16.337 1.00 73.31 455 HIS A N 1
ATOM 3624 C CA . HIS A 1 455 ? 5.543 17.633 16.527 1.00 73.31 455 HIS A CA 1
ATOM 3625 C C . HIS A 1 455 ? 4.108 18.142 16.668 1.00 73.31 455 HIS A C 1
ATOM 3627 O O . HIS A 1 455 ? 3.839 18.928 17.578 1.00 73.31 455 HIS A O 1
ATOM 3633 N N . ILE A 1 456 ? 3.185 17.693 15.812 1.00 69.00 456 ILE A N 1
ATOM 3634 C CA . ILE A 1 456 ? 1.780 18.110 15.891 1.00 69.00 456 ILE A CA 1
ATOM 3635 C C . ILE A 1 456 ? 1.188 17.676 17.229 1.00 69.00 456 ILE A C 1
ATOM 3637 O O . ILE A 1 456 ? 0.542 18.484 17.887 1.00 69.00 456 ILE A O 1
ATOM 3641 N N . GLU A 1 457 ? 1.450 16.449 17.680 1.00 66.25 457 GLU A N 1
ATOM 3642 C CA . GLU A 1 457 ? 1.032 15.998 19.004 1.00 66.25 457 GLU A CA 1
ATOM 3643 C C . GLU A 1 457 ? 1.534 16.977 20.086 1.00 66.25 457 GLU A C 1
ATOM 3645 O O . GLU A 1 457 ? 0.724 17.589 20.784 1.00 66.25 457 GLU A O 1
ATOM 3650 N N . ASN A 1 458 ? 2.837 17.257 20.159 1.00 68.00 458 ASN A N 1
ATOM 3651 C CA . ASN A 1 458 ? 3.397 18.176 21.162 1.00 68.00 458 ASN A CA 1
ATOM 3652 C C . ASN A 1 458 ? 2.741 19.573 21.183 1.00 68.00 458 ASN A C 1
ATOM 3654 O O . ASN A 1 458 ? 2.441 20.103 22.259 1.00 68.00 458 ASN A O 1
ATOM 3658 N N . ILE A 1 459 ? 2.477 20.162 20.015 1.00 64.31 459 ILE A N 1
ATOM 3659 C CA . ILE A 1 459 ? 1.839 21.483 19.893 1.00 64.31 459 ILE A CA 1
ATOM 3660 C C . ILE A 1 459 ? 0.390 21.431 20.399 1.00 64.31 459 ILE A C 1
ATOM 3662 O O . ILE A 1 459 ? -0.040 22.246 21.216 1.00 64.31 459 ILE A O 1
ATOM 3666 N N . MET A 1 460 ? -0.364 20.432 19.951 1.00 57.12 460 MET A N 1
ATOM 3667 C CA . MET A 1 460 ? -1.799 20.299 20.207 1.00 57.12 460 MET A CA 1
ATOM 3668 C C . MET A 1 460 ? -2.124 19.972 21.672 1.00 57.12 460 MET A C 1
ATOM 3670 O O . MET A 1 460 ? -3.256 20.159 22.142 1.00 57.12 460 MET A O 1
ATOM 3674 N N . PHE A 1 461 ? -1.147 19.453 22.420 1.00 54.12 461 PHE A N 1
ATOM 3675 C CA . PHE A 1 461 ? -1.306 19.107 23.834 1.00 54.12 461 PHE A CA 1
ATOM 3676 C C . PHE A 1 461 ? -0.858 20.198 24.807 1.00 54.12 461 PHE A C 1
ATOM 3678 O O . PHE A 1 461 ? -1.261 20.145 25.967 1.00 54.12 461 PHE A O 1
ATOM 3685 N N . THR A 1 462 ? -0.116 21.209 24.356 1.00 57.47 462 THR A N 1
ATOM 3686 C CA . THR A 1 462 ? 0.451 22.246 25.233 1.00 57.47 462 THR A CA 1
ATOM 3687 C C . THR A 1 462 ? -0.381 23.534 25.303 1.00 57.47 462 THR A C 1
ATOM 3689 O O . THR A 1 462 ? -0.310 24.241 26.310 1.00 57.47 462 THR A O 1
ATOM 3692 N N . GLU A 1 463 ? -1.240 23.836 24.321 1.00 49.47 463 GLU A N 1
ATOM 3693 C CA . GLU A 1 463 ? -2.111 25.021 24.390 1.00 49.47 463 GLU A CA 1
ATOM 3694 C C . GLU A 1 463 ? -3.278 24.853 25.384 1.00 49.47 463 GLU A C 1
ATOM 3696 O O . GLU A 1 463 ? -4.343 24.312 25.079 1.00 49.47 463 GLU A O 1
ATOM 3701 N N . LYS A 1 464 ? -3.090 25.396 26.595 1.00 46.97 464 LYS A N 1
ATOM 3702 C CA . LYS A 1 464 ? -4.121 25.562 27.641 1.00 46.97 464 LYS A CA 1
ATOM 3703 C C . LYS A 1 464 ? -5.346 26.374 27.189 1.00 46.97 464 LYS A C 1
ATOM 3705 O O . LYS A 1 464 ? -6.403 26.247 27.799 1.00 46.97 464 LYS A O 1
ATOM 3710 N N . ALA A 1 465 ? -5.226 27.223 26.168 1.00 42.75 465 ALA A N 1
ATOM 3711 C CA . ALA A 1 465 ? -6.237 28.238 25.856 1.00 42.75 465 ALA A CA 1
ATOM 3712 C C . ALA A 1 465 ? -7.547 27.657 25.299 1.00 42.75 465 ALA A C 1
ATOM 3714 O O . ALA A 1 465 ? -8.626 28.161 25.603 1.00 42.75 465 ALA A O 1
ATOM 3715 N N . ILE A 1 466 ? -7.493 26.541 24.567 1.00 43.06 466 ILE A N 1
ATOM 3716 C CA . ILE A 1 466 ? -8.691 25.975 23.930 1.00 43.06 466 ILE A CA 1
ATOM 3717 C C . ILE A 1 466 ? -9.578 25.179 24.923 1.00 43.06 466 ILE A C 1
ATOM 3719 O O . ILE A 1 466 ? -10.589 24.586 24.542 1.00 43.06 466 ILE A O 1
ATOM 3723 N N . TYR A 1 467 ? -9.193 25.127 26.202 1.00 49.28 467 TYR A N 1
ATOM 3724 C CA . TYR A 1 467 ? -9.694 24.185 27.206 1.00 49.28 467 TYR A CA 1
ATOM 3725 C C . TYR A 1 467 ? -11.071 24.538 27.807 1.00 49.28 467 TYR A C 1
ATOM 3727 O O . TYR A 1 467 ? -11.805 23.627 28.172 1.00 49.28 467 TYR A O 1
ATOM 3735 N N . PHE A 1 468 ? -11.465 25.814 27.923 1.00 50.72 468 PHE A N 1
ATOM 3736 C CA . PHE A 1 468 ? -12.505 26.165 28.910 1.00 50.72 468 PHE A CA 1
ATOM 3737 C C . PHE A 1 468 ? -13.963 26.237 28.419 1.00 50.72 468 PHE A C 1
ATOM 3739 O O . PHE A 1 468 ? -14.832 25.731 29.124 1.00 50.72 468 PHE A O 1
ATOM 3746 N N . LYS A 1 469 ? -14.282 26.818 27.251 1.00 51.12 469 LYS A N 1
ATOM 3747 C CA . LYS A 1 469 ? -15.699 27.066 26.890 1.00 51.12 469 LYS A CA 1
ATOM 3748 C C . LYS A 1 469 ? -16.428 25.838 26.313 1.00 51.12 469 LYS A C 1
ATOM 3750 O O . LYS A 1 469 ? -17.499 25.495 26.803 1.00 51.12 469 LYS A O 1
ATOM 3755 N N . ASN A 1 470 ? -15.843 25.116 25.349 1.00 53.47 470 ASN A N 1
ATOM 3756 C CA . ASN A 1 470 ? -16.509 23.973 24.687 1.00 53.47 470 ASN A CA 1
ATOM 3757 C C . ASN A 1 470 ? -16.744 22.784 25.626 1.00 53.47 470 ASN A C 1
ATOM 3759 O O . ASN A 1 470 ? -17.738 22.074 25.503 1.00 53.47 470 ASN A O 1
ATOM 3763 N N . ILE A 1 471 ? -15.789 22.523 26.525 1.00 57.09 471 ILE A N 1
ATOM 3764 C CA . ILE A 1 471 ? -15.824 21.341 27.393 1.00 57.09 471 ILE A CA 1
ATOM 3765 C C . ILE A 1 471 ? -16.940 21.476 28.429 1.00 57.09 471 ILE A C 1
ATOM 3767 O O . ILE A 1 471 ? -17.604 20.486 28.715 1.00 57.09 471 ILE A O 1
ATOM 3771 N N . ALA A 1 472 ? -17.182 22.685 28.944 1.00 62.44 472 ALA A N 1
ATOM 3772 C CA . ALA A 1 472 ? -18.225 22.936 29.935 1.00 62.44 472 ALA A CA 1
ATOM 3773 C C . ALA A 1 472 ? -19.628 22.581 29.408 1.00 62.44 472 ALA A C 1
ATOM 3775 O O . ALA A 1 472 ? -20.401 21.951 30.125 1.00 62.44 472 ALA A O 1
ATOM 3776 N N . VAL A 1 473 ? -19.926 22.898 28.139 1.00 63.16 473 VAL A N 1
ATOM 3777 C CA . VAL A 1 473 ? -21.206 22.540 27.494 1.00 63.16 473 VAL A CA 1
ATOM 3778 C C . VAL A 1 473 ? -21.387 21.021 27.445 1.00 63.16 473 VAL A C 1
ATOM 3780 O O . VAL A 1 473 ? -22.415 20.497 27.865 1.00 63.16 473 VAL A O 1
ATOM 3783 N N . CYS A 1 474 ? -20.357 20.294 27.007 1.00 61.19 474 CYS A N 1
ATOM 3784 C CA . CYS A 1 474 ? -20.385 18.833 26.979 1.00 61.19 474 CYS A CA 1
ATOM 3785 C C . CYS A 1 474 ? -20.434 18.196 28.373 1.00 61.19 474 CYS A C 1
ATOM 3787 O O . CYS A 1 474 ? -21.101 17.183 28.550 1.00 61.19 474 CYS A O 1
ATOM 3789 N N . GLN A 1 475 ? -19.733 18.763 29.361 1.00 65.19 475 GLN A N 1
ATOM 3790 C CA . GLN A 1 475 ? -19.792 18.296 30.750 1.00 65.19 475 GLN A CA 1
ATOM 3791 C C . GLN A 1 475 ? -21.201 18.454 31.314 1.00 65.19 475 GLN A C 1
ATOM 3793 O O . GLN A 1 475 ? -21.714 17.511 31.902 1.00 65.19 475 GLN A O 1
ATOM 3798 N N . SER A 1 476 ? -21.844 19.599 31.078 1.00 65.38 476 SER A N 1
ATOM 3799 C CA . SER A 1 476 ? -23.230 19.845 31.486 1.00 65.38 476 SER A CA 1
ATOM 3800 C C . SER A 1 476 ? -24.203 18.837 30.856 1.00 65.38 476 SER A C 1
ATOM 3802 O O . SER A 1 476 ? -25.031 18.240 31.546 1.00 65.38 476 SER A O 1
ATOM 3804 N N . MET A 1 477 ? -24.049 18.553 29.556 1.00 63.25 477 MET A N 1
ATOM 3805 C CA . MET A 1 477 ? -24.841 17.522 28.871 1.00 63.25 477 MET A CA 1
ATOM 3806 C C . MET A 1 477 ? -24.586 16.106 29.400 1.00 63.25 477 MET A C 1
ATOM 3808 O O . MET A 1 477 ? -25.511 15.308 29.500 1.00 63.25 477 MET A O 1
ATOM 3812 N N . LEU A 1 478 ? -23.339 15.777 29.743 1.00 61.94 478 LEU A N 1
ATOM 3813 C CA . LEU A 1 478 ? -23.003 14.477 30.318 1.00 61.94 478 LEU A CA 1
ATOM 3814 C C . LEU A 1 478 ? -23.623 14.316 31.714 1.00 61.94 478 LEU A C 1
ATOM 3816 O O . LEU A 1 478 ? -24.212 13.278 31.987 1.00 61.94 478 LEU A O 1
ATOM 3820 N N . ILE A 1 479 ? -23.506 15.332 32.576 1.00 63.34 479 ILE A N 1
ATOM 3821 C CA . ILE A 1 479 ? -24.059 15.316 33.939 1.00 63.34 479 ILE A CA 1
ATOM 3822 C C . ILE A 1 479 ? -25.582 15.156 33.888 1.00 63.34 479 ILE A C 1
ATOM 3824 O O . ILE A 1 479 ? -26.114 14.254 34.524 1.00 63.34 479 ILE A O 1
ATOM 3828 N N . SER A 1 480 ? -26.267 15.939 33.049 1.00 63.28 480 SER A N 1
ATOM 3829 C CA . SER A 1 480 ? -27.723 15.810 32.865 1.00 63.28 480 SER A CA 1
ATOM 3830 C C . SER A 1 480 ? -28.146 14.451 32.300 1.00 63.28 480 SER A C 1
ATOM 3832 O O . SER A 1 480 ? -29.193 13.935 32.677 1.00 63.28 480 SER A O 1
ATOM 3834 N N . ALA A 1 481 ? -27.339 13.828 31.434 1.00 59.75 481 ALA A N 1
ATOM 3835 C CA . ALA A 1 481 ? -27.601 12.467 30.970 1.00 59.75 481 ALA A CA 1
ATOM 3836 C C . ALA A 1 481 ? -27.403 11.414 32.076 1.00 59.75 481 ALA A C 1
ATOM 3838 O O . ALA A 1 481 ? -28.130 10.425 32.094 1.00 59.75 481 ALA A O 1
ATOM 3839 N N . PHE A 1 482 ? -26.445 11.615 32.989 1.00 56.09 482 PHE A N 1
ATOM 3840 C CA . PHE A 1 482 ? -26.227 10.732 34.140 1.00 56.09 482 PHE A CA 1
ATOM 3841 C C . PHE A 1 482 ? -27.339 10.848 35.186 1.00 56.09 482 PHE A C 1
ATOM 3843 O O . PHE A 1 482 ? -27.773 9.816 35.684 1.00 56.09 482 PHE A O 1
ATOM 3850 N N . ASP A 1 483 ? -27.847 12.053 35.463 1.00 56.09 483 ASP A N 1
ATOM 3851 C CA . ASP A 1 483 ? -28.977 12.249 36.389 1.00 56.09 483 ASP A CA 1
ATOM 3852 C C . ASP A 1 483 ? -30.263 11.543 35.910 1.00 56.09 483 ASP A C 1
ATOM 3854 O O . ASP A 1 483 ? -31.132 11.217 36.712 1.00 56.09 483 ASP A O 1
ATOM 3858 N N . MET A 1 484 ? -30.372 11.266 34.606 1.00 50.59 484 MET A N 1
ATOM 3859 C CA . MET A 1 484 ? -31.498 10.547 33.995 1.00 50.59 484 MET A CA 1
ATOM 3860 C C . MET A 1 484 ? -31.313 9.020 33.967 1.00 50.59 484 MET A C 1
ATOM 3862 O O . MET A 1 484 ? -32.258 8.297 33.652 1.00 50.59 484 MET A O 1
ATOM 3866 N N . LEU A 1 485 ? -30.104 8.513 34.236 1.00 47.34 485 LEU A N 1
ATOM 3867 C CA . LEU A 1 485 ? -29.790 7.087 34.171 1.00 47.34 485 LEU A CA 1
ATOM 3868 C C . LEU A 1 485 ? -29.904 6.465 35.563 1.00 47.34 485 LEU A C 1
ATOM 3870 O O . LEU A 1 485 ? -28.967 6.482 36.359 1.00 47.34 485 LEU A O 1
ATOM 3874 N N . ASP A 1 486 ? -31.074 5.885 35.822 1.00 45.78 486 ASP A N 1
ATOM 3875 C CA . ASP A 1 486 ? -31.342 5.038 36.982 1.00 45.78 486 ASP A CA 1
ATOM 3876 C C . ASP A 1 486 ? -30.254 3.959 37.145 1.00 45.78 486 ASP A C 1
ATOM 3878 O O . ASP A 1 486 ? -29.838 3.306 36.182 1.00 45.78 486 ASP A O 1
ATOM 3882 N N . TYR A 1 487 ? -29.807 3.761 38.386 1.00 41.03 487 TYR A N 1
ATOM 3883 C CA . TYR A 1 487 ? -28.566 3.086 38.812 1.00 41.03 487 TYR A CA 1
ATOM 3884 C C . TYR A 1 487 ? -28.457 1.569 38.501 1.00 41.03 487 TYR A C 1
ATOM 3886 O O . TYR A 1 487 ? -27.668 0.862 39.127 1.00 41.03 487 TYR A O 1
ATOM 3894 N N . SER A 1 488 ? -29.244 1.025 37.570 1.00 41.25 488 SER A N 1
ATOM 3895 C CA . SER A 1 488 ? -29.431 -0.425 37.397 1.00 41.25 488 SER A CA 1
ATOM 3896 C C . SER A 1 488 ? -28.766 -1.053 36.167 1.00 41.25 488 SER A C 1
ATOM 3898 O O . SER A 1 488 ? -28.705 -2.280 36.085 1.00 41.25 488 SER A O 1
ATOM 3900 N N . SER A 1 489 ? -28.200 -0.279 35.235 1.00 44.09 489 SER A N 1
ATOM 3901 C CA . SER A 1 489 ? -27.534 -0.851 34.055 1.00 44.09 489 SER A CA 1
ATOM 3902 C C . SER A 1 489 ? -26.009 -0.747 34.148 1.00 44.09 489 SER A C 1
ATOM 3904 O O . SER A 1 489 ? -25.405 0.306 33.982 1.00 44.09 489 SER A O 1
ATOM 3906 N N . ASN A 1 490 ? -25.353 -1.892 34.356 1.00 40.88 490 ASN A N 1
ATOM 3907 C CA . ASN A 1 490 ? -23.896 -2.059 34.233 1.00 40.88 490 ASN A CA 1
ATOM 3908 C C . ASN A 1 490 ? -23.403 -1.974 32.767 1.00 40.88 490 ASN A C 1
ATOM 3910 O O . ASN A 1 490 ? -22.297 -2.421 32.442 1.00 40.88 490 ASN A O 1
ATOM 3914 N N . GLU A 1 491 ? -24.212 -1.428 31.855 1.00 42.03 491 GLU A N 1
ATOM 3915 C CA . GLU A 1 491 ? -23.787 -1.194 30.486 1.00 42.03 491 GLU A CA 1
ATOM 3916 C C . GLU A 1 491 ? -22.727 -0.096 30.489 1.00 42.03 491 GLU A C 1
ATOM 3918 O O . GLU A 1 491 ? -22.959 1.038 30.905 1.00 42.03 491 GLU A O 1
ATOM 3923 N N . LYS A 1 492 ? -21.523 -0.434 30.011 1.00 45.00 492 LYS A N 1
ATOM 3924 C CA . LYS A 1 492 ? -20.510 0.564 29.664 1.00 45.00 492 LYS A CA 1
ATOM 3925 C C . LYS A 1 492 ? -21.112 1.466 28.599 1.00 45.00 492 LYS A C 1
ATOM 3927 O O . LYS A 1 492 ? -21.086 1.147 27.413 1.00 45.00 492 LYS A O 1
ATOM 3932 N N . LEU A 1 493 ? -21.662 2.578 29.054 1.00 44.56 493 LEU A N 1
ATOM 3933 C CA . LEU A 1 493 ? -22.361 3.563 28.261 1.00 44.56 493 LEU A CA 1
ATOM 3934 C C . LEU A 1 493 ? -21.353 4.253 27.334 1.00 44.56 493 LEU A C 1
ATOM 3936 O O . LEU A 1 493 ? -20.937 5.353 27.637 1.00 44.56 493 LEU A O 1
ATOM 3940 N N . ASN A 1 494 ? -20.871 3.621 26.258 1.00 49.66 494 ASN A N 1
ATOM 3941 C CA . ASN A 1 494 ? -19.847 4.166 25.352 1.00 49.66 494 ASN A CA 1
ATOM 3942 C C . ASN A 1 494 ? -20.386 5.383 24.574 1.00 49.66 494 ASN A C 1
ATOM 3944 O O . ASN A 1 494 ? -20.672 5.305 23.382 1.00 49.66 494 ASN A O 1
ATOM 3948 N N . ILE A 1 495 ? -20.566 6.514 25.251 1.00 48.47 495 ILE A N 1
ATOM 3949 C CA . ILE A 1 495 ? -21.065 7.742 24.654 1.00 48.47 495 ILE A CA 1
ATOM 3950 C C . ILE A 1 495 ? -19.877 8.611 24.253 1.00 48.47 495 ILE A C 1
ATOM 3952 O O . ILE A 1 495 ? -19.285 9.317 25.059 1.00 48.47 495 ILE A O 1
ATOM 3956 N N . GLY A 1 496 ? -19.516 8.561 22.975 1.00 52.09 496 GLY A N 1
ATOM 3957 C CA . GLY A 1 496 ? -18.673 9.592 22.385 1.00 52.09 496 GLY A CA 1
ATOM 3958 C C . GLY A 1 496 ? -19.500 10.857 22.171 1.00 52.09 496 GLY A C 1
ATOM 3959 O O . GLY A 1 496 ? -20.502 10.834 21.450 1.00 52.09 496 GLY A O 1
ATOM 3960 N N . PHE A 1 497 ? -19.082 11.961 22.783 1.00 57.00 497 PHE A N 1
ATOM 3961 C CA . PHE A 1 497 ? -19.623 13.281 22.482 1.00 57.00 497 PHE A CA 1
ATOM 3962 C C . PHE A 1 497 ? -18.654 14.039 21.576 1.00 57.00 497 PHE A C 1
ATOM 3964 O O . PHE A 1 497 ? -17.433 13.939 21.708 1.00 57.00 497 PHE A O 1
ATOM 3971 N N . ILE A 1 498 ? -19.195 14.818 20.649 1.00 56.91 498 ILE A N 1
ATOM 3972 C CA . ILE A 1 498 ? -18.409 15.671 19.761 1.00 56.91 498 ILE A CA 1
ATOM 3973 C C . ILE A 1 498 ? -18.771 17.112 20.063 1.00 56.91 498 ILE A C 1
ATOM 3975 O O . ILE A 1 498 ? -19.953 17.454 20.077 1.00 56.91 498 ILE A O 1
ATOM 3979 N N . SER A 1 499 ? -17.753 17.938 20.310 1.00 60.25 499 SER A N 1
ATOM 3980 C CA . SER A 1 499 ? -17.926 19.372 20.520 1.00 60.25 499 SER A CA 1
ATOM 3981 C C . SER A 1 499 ? -17.629 20.152 19.243 1.00 60.25 499 SER A C 1
ATOM 3983 O O . SER A 1 499 ? -16.675 19.855 18.518 1.00 60.25 499 SER A O 1
ATOM 3985 N N . GLY A 1 500 ? -18.457 21.157 18.979 1.00 58.75 500 GLY A N 1
ATOM 3986 C CA . GLY A 1 500 ? -18.338 22.048 17.830 1.00 58.75 500 GLY A CA 1
ATOM 3987 C C . GLY A 1 500 ? -18.511 23.510 18.207 1.00 58.75 500 GLY A C 1
ATOM 3988 O O . GLY A 1 500 ? -18.946 23.820 19.317 1.00 58.75 500 GLY A O 1
ATOM 3989 N N . TYR A 1 501 ? -18.143 24.396 17.284 1.00 55.41 501 TYR A N 1
ATOM 3990 C CA . TYR A 1 501 ? -18.421 25.829 17.365 1.00 55.41 501 TYR A CA 1
ATOM 3991 C C . TYR A 1 501 ? -19.071 26.277 16.061 1.00 55.41 501 TYR A C 1
ATOM 3993 O O . TYR A 1 501 ? -18.438 26.215 15.009 1.00 55.41 501 TYR A O 1
ATOM 4001 N N . TYR A 1 502 ? -20.330 26.696 16.126 1.00 55.94 502 TYR A N 1
ATOM 4002 C CA . TYR A 1 502 ? -21.098 27.127 14.964 1.00 55.94 502 TYR A CA 1
ATOM 4003 C C . TYR A 1 502 ? -21.998 28.299 15.347 1.00 55.94 502 TYR A C 1
ATOM 4005 O O . TYR A 1 502 ? -22.593 28.277 16.419 1.00 55.94 502 TYR A O 1
ATOM 4013 N N . ALA A 1 503 ? -22.091 29.303 14.467 1.00 63.94 503 ALA A N 1
ATOM 4014 C CA . ALA A 1 503 ? -22.921 30.497 14.662 1.00 63.94 503 ALA A CA 1
ATOM 4015 C C . ALA A 1 503 ? -22.733 31.161 16.045 1.00 63.94 503 ALA A C 1
ATOM 4017 O O . ALA A 1 503 ? -23.697 31.495 16.721 1.00 63.94 503 ALA A O 1
ATOM 4018 N N . ASP A 1 504 ? -21.474 31.310 16.464 1.00 61.81 504 ASP A N 1
ATOM 4019 C CA . ASP A 1 504 ? -21.059 31.858 17.763 1.00 61.81 504 ASP A CA 1
ATOM 4020 C C . ASP A 1 504 ? -21.499 31.086 19.021 1.00 61.81 504 ASP A C 1
ATOM 4022 O O . ASP A 1 504 ? -21.246 31.521 20.147 1.00 61.81 504 ASP A O 1
ATOM 4026 N N . GLU A 1 505 ? -22.030 29.873 18.856 1.00 56.66 505 GLU A N 1
ATOM 4027 C CA . GLU A 1 505 ? -22.410 28.987 19.953 1.00 56.66 505 GLU A CA 1
ATOM 4028 C C . GLU A 1 505 ? -21.570 27.702 19.984 1.00 56.66 505 GLU A C 1
ATOM 4030 O O . GLU A 1 505 ? -21.212 27.101 18.964 1.00 56.66 505 GLU A O 1
ATOM 4035 N N . TYR A 1 506 ? -21.243 27.255 21.199 1.00 61.62 506 TYR A N 1
ATOM 4036 C CA . TYR A 1 506 ? -20.639 25.945 21.426 1.00 61.62 506 TYR A CA 1
ATOM 4037 C C . TYR A 1 506 ? -21.734 24.907 21.621 1.00 61.62 506 TYR A C 1
ATOM 4039 O O . TYR A 1 506 ? -22.580 25.061 22.497 1.00 61.62 506 TYR A O 1
ATOM 4047 N N . PHE A 1 507 ? -21.668 23.812 20.873 1.00 59.84 507 PHE A N 1
ATOM 4048 C CA . PHE A 1 507 ? -22.618 22.710 21.000 1.00 59.84 507 PHE A CA 1
ATOM 4049 C C . PHE A 1 507 ? -21.900 21.387 21.264 1.00 59.84 507 PHE A C 1
ATOM 4051 O O . PHE A 1 507 ? -20.702 21.234 21.001 1.00 59.84 507 PHE A O 1
ATOM 4058 N N . CYS A 1 508 ? -22.651 20.422 21.791 1.00 64.56 508 CYS A N 1
ATOM 4059 C CA . CYS A 1 508 ? -22.179 19.071 22.038 1.00 64.56 508 CYS A CA 1
ATOM 4060 C C . CYS A 1 508 ? -23.218 18.056 21.554 1.00 64.56 508 CYS A C 1
ATOM 4062 O O . CYS A 1 508 ? -24.398 18.191 21.862 1.00 64.56 508 CYS A O 1
ATOM 4064 N N . GLN A 1 509 ? -22.806 17.049 20.780 1.00 64.19 509 GLN A N 1
ATOM 4065 C CA . GLN A 1 509 ? -23.732 16.054 20.231 1.00 64.19 509 GLN A CA 1
ATOM 4066 C C . GLN A 1 509 ? -23.177 14.633 20.351 1.00 64.19 509 GLN A C 1
ATOM 4068 O O . GLN A 1 509 ? -22.000 14.386 20.078 1.00 64.19 509 GLN A O 1
ATOM 4073 N N . LYS A 1 510 ? -24.040 13.684 20.730 1.00 61.91 510 LYS A N 1
ATOM 4074 C CA . LYS A 1 510 ? -23.735 12.246 20.743 1.00 61.91 510 LYS A CA 1
ATOM 4075 C C . LYS A 1 510 ? -23.588 11.728 19.312 1.00 61.91 510 LYS A C 1
ATOM 4077 O O . LYS A 1 510 ? -24.496 11.916 18.501 1.00 61.91 510 LYS A O 1
ATOM 4082 N N . ARG A 1 511 ? -22.475 11.057 18.991 1.00 58.94 511 ARG A N 1
ATOM 4083 C CA . ARG A 1 511 ? -22.242 10.486 17.652 1.00 58.94 511 ARG A CA 1
ATOM 4084 C C . ARG A 1 511 ? -21.490 9.158 17.700 1.00 58.94 511 ARG A C 1
ATOM 4086 O O . ARG A 1 511 ? -20.561 8.979 18.477 1.00 58.94 511 ARG A O 1
ATOM 4093 N N . ASN A 1 512 ? -21.872 8.266 16.785 1.00 57.31 512 ASN A N 1
ATOM 4094 C CA . ASN A 1 512 ? -21.267 6.943 16.598 1.00 57.31 512 ASN A CA 1
ATOM 4095 C C . ASN A 1 512 ? -20.097 6.981 15.584 1.00 57.31 512 ASN A C 1
ATOM 4097 O O . ASN A 1 512 ? -19.195 6.149 15.614 1.00 57.31 512 ASN A O 1
ATOM 4101 N N . ALA A 1 513 ? -20.093 7.932 14.649 1.00 55.75 513 ALA A N 1
ATOM 4102 C CA . ALA A 1 513 ? -19.026 8.092 13.663 1.00 55.75 513 ALA A CA 1
ATOM 4103 C C . ALA A 1 513 ? -18.904 9.555 13.226 1.00 55.75 513 ALA A C 1
ATOM 4105 O O . ALA A 1 513 ? -19.851 10.326 13.384 1.00 55.75 513 ALA A O 1
ATOM 4106 N N . VAL A 1 514 ? -17.754 9.905 12.643 1.00 55.94 514 VAL A N 1
ATOM 4107 C CA . VAL A 1 514 ? -17.507 11.215 12.027 1.00 55.94 514 VAL A CA 1
ATOM 4108 C C . VAL A 1 514 ? -17.091 11.021 10.585 1.00 55.94 514 VAL A C 1
ATOM 4110 O O . VAL A 1 514 ? -16.210 10.211 10.292 1.00 55.94 514 VAL A O 1
ATOM 4113 N N . GLU A 1 515 ? -17.730 11.777 9.706 1.00 58.72 515 GLU A N 1
ATOM 4114 C CA . GLU A 1 515 ? -17.415 11.852 8.290 1.00 58.72 515 GLU A CA 1
ATOM 4115 C C . GLU A 1 515 ? -17.076 13.303 7.956 1.00 58.72 515 GLU A C 1
ATOM 4117 O O . GLU A 1 515 ? -17.877 14.211 8.193 1.00 58.72 515 GLU A O 1
ATOM 4122 N N . PHE A 1 516 ? -15.851 13.511 7.482 1.00 58.47 516 PHE A N 1
ATOM 4123 C CA . PHE A 1 516 ? -15.355 14.793 7.008 1.00 58.47 516 PHE A CA 1
ATOM 4124 C C . PHE A 1 516 ? -15.522 14.831 5.507 1.00 58.47 516 PHE A C 1
ATOM 4126 O O . PHE A 1 516 ? -14.929 14.007 4.822 1.00 58.47 516 PHE A O 1
ATOM 4133 N N . LEU A 1 517 ? -16.308 15.769 5.008 1.00 52.72 517 LEU A N 1
ATOM 4134 C CA . LEU A 1 517 ? -16.471 16.010 3.585 1.00 52.72 517 LEU A CA 1
ATOM 4135 C C . LEU A 1 517 ? -15.658 17.238 3.206 1.00 52.72 517 LEU A C 1
ATOM 4137 O O . LEU A 1 517 ? -15.678 18.240 3.919 1.00 52.72 517 LEU A O 1
ATOM 4141 N N . THR A 1 518 ? -14.963 17.195 2.079 1.00 54.06 518 THR A N 1
ATOM 4142 C CA . THR A 1 518 ? -14.445 18.417 1.462 1.00 54.06 518 THR A CA 1
ATOM 4143 C C . THR A 1 518 ? -15.599 19.325 1.030 1.00 54.06 518 THR A C 1
ATOM 4145 O O . THR A 1 518 ? -16.702 18.856 0.757 1.00 54.06 518 THR A O 1
ATOM 4148 N N . ALA A 1 519 ? -15.359 20.635 0.920 1.00 49.62 519 ALA A N 1
ATOM 4149 C CA . ALA A 1 519 ? -16.379 21.605 0.492 1.00 49.62 519 ALA A CA 1
ATOM 4150 C C . ALA A 1 519 ? -17.035 21.280 -0.863 1.00 49.62 519 ALA A C 1
ATOM 4152 O O . ALA A 1 519 ? -18.167 21.679 -1.110 1.00 49.62 519 ALA A O 1
ATOM 4153 N N . ASN A 1 520 ? -16.328 20.561 -1.737 1.00 54.09 520 ASN A N 1
ATOM 4154 C CA . ASN A 1 520 ? -16.843 20.103 -3.029 1.00 54.09 520 ASN A CA 1
ATOM 4155 C C . ASN A 1 520 ? -17.583 18.749 -2.957 1.00 54.09 520 ASN A C 1
ATOM 4157 O O . ASN A 1 520 ? -18.053 18.273 -3.982 1.00 54.09 520 ASN A O 1
ATOM 4161 N N . GLY A 1 521 ? -17.645 18.103 -1.787 1.00 52.25 521 GLY A N 1
ATOM 4162 C CA . GLY A 1 521 ? -18.290 16.804 -1.573 1.00 52.25 521 GLY A CA 1
ATOM 4163 C C . GLY A 1 521 ? -17.605 15.605 -2.239 1.00 52.25 521 GLY A C 1
ATOM 4164 O O . GLY A 1 521 ? -18.099 14.490 -2.107 1.00 52.25 521 GLY A O 1
ATOM 4165 N N . MET A 1 522 ? -16.485 15.800 -2.944 1.00 45.88 522 MET A N 1
ATOM 4166 C CA . MET A 1 522 ? -15.865 14.744 -3.756 1.00 45.88 522 MET A CA 1
ATOM 4167 C C . MET A 1 522 ? -15.030 13.752 -2.945 1.00 45.88 522 MET A C 1
ATOM 4169 O O . MET A 1 522 ? -14.837 12.619 -3.381 1.00 45.88 522 MET A O 1
ATOM 4173 N N . SER A 1 523 ? -14.507 14.157 -1.787 1.00 46.97 523 SER A N 1
ATOM 4174 C CA . SER A 1 523 ? -13.724 13.275 -0.928 1.00 46.97 523 SER A CA 1
ATOM 4175 C C . SER A 1 523 ? -14.219 13.321 0.510 1.00 46.97 523 SER A C 1
ATOM 4177 O O . SER A 1 523 ? -14.492 14.377 1.085 1.00 46.97 523 SER A O 1
ATOM 4179 N N . SER A 1 524 ? -14.353 12.125 1.085 1.00 54.25 524 SER A N 1
ATOM 4180 C CA . SER A 1 524 ? -14.786 11.935 2.461 1.00 54.25 524 SER A CA 1
ATOM 4181 C C . SER A 1 524 ? -13.722 11.200 3.264 1.00 54.25 524 SER A C 1
ATOM 4183 O O . SER A 1 524 ? -13.283 10.116 2.869 1.00 54.25 524 SER A O 1
ATOM 4185 N N . VAL A 1 525 ? -13.370 11.722 4.430 1.00 51.91 525 VAL A N 1
ATOM 4186 C CA . VAL A 1 525 ? -12.600 10.990 5.430 1.00 51.91 525 VAL A CA 1
ATOM 4187 C C . VAL A 1 525 ? -13.558 10.530 6.511 1.00 51.91 525 VAL A C 1
ATOM 4189 O O . VAL A 1 525 ? -14.109 11.339 7.253 1.00 51.91 525 VAL A O 1
ATOM 4192 N N . ARG A 1 526 ? -13.718 9.217 6.660 1.00 57.47 526 ARG A N 1
ATOM 4193 C CA . ARG A 1 526 ? -14.523 8.649 7.740 1.00 57.47 526 ARG A CA 1
ATOM 4194 C C . ARG A 1 526 ? -13.627 8.123 8.844 1.00 57.47 526 ARG A C 1
ATOM 4196 O O . ARG A 1 526 ? -12.811 7.238 8.607 1.00 57.47 526 ARG A O 1
ATOM 4203 N N . VAL A 1 527 ? -13.832 8.604 10.065 1.00 56.22 527 VAL A N 1
ATOM 4204 C CA . VAL A 1 527 ? -13.261 7.982 11.262 1.00 56.22 527 VAL A CA 1
ATOM 4205 C C . VAL A 1 527 ? -14.162 6.795 11.622 1.00 56.22 527 VAL A C 1
ATOM 4207 O O . VAL A 1 527 ? -15.353 6.997 11.883 1.00 56.22 527 VAL A O 1
ATOM 4210 N N . PRO A 1 528 ? -13.664 5.545 11.599 1.00 52.84 528 PRO A N 1
ATOM 4211 C CA . PRO A 1 528 ? -14.492 4.378 11.894 1.00 52.84 528 PRO A CA 1
ATOM 4212 C C . PRO A 1 528 ? -15.019 4.390 13.336 1.00 52.84 528 PRO A C 1
ATOM 4214 O O . PRO A 1 528 ? -14.303 4.801 14.244 1.00 52.84 528 PRO A O 1
ATOM 4217 N N . HIS A 1 529 ? -16.222 3.846 13.574 1.00 54.59 529 HIS A N 1
ATOM 4218 C CA . HIS A 1 529 ? -16.798 3.651 14.923 1.00 54.59 529 HIS A CA 1
ATOM 4219 C C . HIS A 1 529 ? -15.813 2.987 15.900 1.00 54.59 529 HIS A C 1
ATOM 4221 O O . HIS A 1 529 ? -15.687 3.390 17.051 1.00 54.59 529 HIS A O 1
ATOM 4227 N N . ALA A 1 530 ? -15.048 2.002 15.417 1.00 53.19 530 ALA A N 1
ATOM 4228 C CA . ALA A 1 530 ? -14.052 1.296 16.216 1.00 53.19 530 ALA A CA 1
ATOM 4229 C C . ALA A 1 530 ? -12.962 2.220 16.789 1.00 53.19 530 ALA A C 1
ATOM 4231 O O . ALA A 1 530 ? -12.395 1.903 17.830 1.00 53.19 530 ALA A O 1
ATOM 4232 N N . THR A 1 531 ? -12.686 3.355 16.139 1.00 54.34 531 THR A N 1
ATOM 4233 C CA . THR A 1 531 ? -11.790 4.392 16.661 1.00 54.34 531 THR A CA 1
ATOM 4234 C C . THR A 1 531 ? -12.407 5.091 17.871 1.00 54.34 531 THR A C 1
ATOM 4236 O O . THR A 1 531 ? -11.693 5.397 18.818 1.00 54.34 531 THR A O 1
ATOM 4239 N N . PHE A 1 532 ? -13.728 5.299 17.879 1.00 53.66 532 PHE A N 1
ATOM 4240 C CA . PHE A 1 532 ? -14.447 5.910 19.000 1.00 53.66 532 PHE A CA 1
ATOM 4241 C C . PHE A 1 532 ? -14.572 4.965 20.198 1.00 53.66 532 PHE A C 1
ATOM 4243 O O . PHE A 1 532 ? -14.475 5.425 21.330 1.00 53.66 532 PHE A O 1
ATOM 4250 N N . GLU A 1 533 ? -14.677 3.649 19.968 1.00 54.34 533 GLU A N 1
ATOM 4251 C CA . GLU A 1 533 ? -14.652 2.624 21.032 1.00 54.34 533 GLU A CA 1
ATOM 4252 C C . GLU A 1 533 ? -13.353 2.627 21.862 1.00 54.34 533 GLU A C 1
ATOM 4254 O O . GLU A 1 533 ? -13.319 2.054 22.950 1.00 54.34 533 GLU A O 1
ATOM 4259 N N . LEU A 1 534 ? -12.270 3.236 21.360 1.00 52.88 534 LEU A N 1
ATOM 4260 C CA . LEU A 1 534 ? -11.010 3.395 22.099 1.00 52.88 534 LEU A CA 1
ATOM 4261 C C . LEU A 1 534 ? -11.099 4.489 23.174 1.00 52.88 534 LEU A C 1
ATOM 4263 O O . LEU A 1 534 ? -10.248 4.572 24.064 1.00 52.88 534 LEU A O 1
ATOM 4267 N N . PHE A 1 535 ? -12.111 5.350 23.091 1.00 51.12 535 PHE A N 1
ATOM 4268 C CA . PHE A 1 535 ? -12.306 6.471 23.990 1.00 51.12 535 PHE A CA 1
ATOM 4269 C C . PHE A 1 535 ? -13.397 6.132 25.014 1.00 51.12 535 PHE A C 1
ATOM 4271 O O . PHE A 1 535 ? -14.405 5.512 24.695 1.00 51.12 535 PHE A O 1
ATOM 4278 N N . SER A 1 536 ? -13.171 6.492 26.280 1.00 50.97 536 SER A N 1
ATOM 4279 C CA . SER A 1 536 ? -14.146 6.272 27.350 1.00 50.97 536 SER A CA 1
ATOM 4280 C C . SER A 1 536 ? -15.432 7.052 27.076 1.00 50.97 536 SER A C 1
ATOM 4282 O O . SER A 1 536 ? -15.401 8.096 26.432 1.00 50.97 536 SER A O 1
ATOM 4284 N N . SER A 1 537 ? -16.536 6.572 27.642 1.00 50.69 537 SER A N 1
ATOM 4285 C CA . SER A 1 537 ? -17.885 7.164 27.643 1.00 50.69 537 SER A CA 1
ATOM 4286 C C . SER A 1 537 ? -17.988 8.640 28.026 1.00 50.69 537 SER A C 1
ATOM 4288 O O . SER A 1 537 ? -19.016 9.283 27.856 1.00 50.69 537 SER A O 1
ATOM 4290 N N . THR A 1 538 ? -16.921 9.166 28.603 1.00 47.59 538 THR A N 1
ATOM 4291 C CA . THR A 1 538 ? -16.798 10.537 29.060 1.00 47.59 538 THR A CA 1
ATOM 4292 C C . THR A 1 538 ? -15.790 11.301 28.213 1.00 47.59 538 THR A C 1
ATOM 4294 O O . THR A 1 538 ? -15.166 12.214 28.718 1.00 47.59 538 THR A O 1
ATOM 4297 N N . ALA A 1 539 ? -15.545 10.940 26.952 1.00 49.50 539 ALA A N 1
ATOM 4298 C CA . ALA A 1 539 ? -14.539 11.604 26.127 1.00 49.50 539 ALA A CA 1
ATOM 4299 C C . ALA A 1 539 ? -15.153 12.517 25.054 1.00 49.50 539 ALA A C 1
ATOM 4301 O O . ALA A 1 539 ? -16.004 12.084 24.279 1.00 49.50 539 ALA A O 1
ATOM 4302 N N . ILE A 1 540 ? -14.657 13.757 24.954 1.00 51.44 540 ILE A N 1
ATOM 4303 C CA . ILE A 1 540 ? -14.860 14.600 23.766 1.00 51.44 540 ILE A CA 1
ATOM 4304 C C . ILE A 1 540 ? -13.792 14.251 22.737 1.00 51.44 540 ILE A C 1
ATOM 4306 O O . ILE A 1 540 ? -12.603 14.270 23.072 1.00 51.44 540 ILE A O 1
ATOM 4310 N N . LEU A 1 541 ? -14.204 13.996 21.492 1.00 51.94 541 LEU A N 1
ATOM 4311 C CA . LEU A 1 541 ? -13.290 13.904 20.356 1.00 51.94 541 LEU A CA 1
ATOM 4312 C C . LEU A 1 541 ? -13.195 15.256 19.646 1.00 51.94 541 LEU A C 1
ATOM 4314 O O . LEU A 1 541 ? -14.154 15.694 19.011 1.00 51.94 541 LEU A O 1
ATOM 4318 N N . ARG A 1 542 ? -12.040 15.917 19.746 1.00 52.09 542 ARG A N 1
ATOM 4319 C CA . ARG A 1 542 ? -11.806 17.189 19.052 1.00 52.09 542 ARG A CA 1
ATOM 4320 C C . ARG A 1 542 ? -11.054 16.957 17.755 1.00 52.09 542 ARG A C 1
ATOM 4322 O O . ARG A 1 542 ? -10.014 16.303 17.772 1.00 52.09 542 ARG A O 1
ATOM 4329 N N . VAL A 1 543 ? -11.604 17.497 16.674 1.00 53.09 543 VAL A N 1
ATOM 4330 C CA . VAL A 1 543 ? -11.061 17.411 15.321 1.00 53.09 543 VAL A CA 1
ATOM 4331 C C . VAL A 1 543 ? -10.337 18.707 15.022 1.00 53.09 543 VAL A C 1
ATOM 4333 O O . VAL A 1 543 ? -10.907 19.782 15.186 1.00 53.09 543 VAL A O 1
ATOM 4336 N N . PHE A 1 544 ? -9.106 18.596 14.554 1.00 53.59 544 PHE A N 1
ATOM 4337 C CA . PHE A 1 544 ? -8.341 19.737 14.090 1.00 53.59 544 PHE A CA 1
ATOM 4338 C C . PHE A 1 544 ? -7.813 19.460 12.697 1.00 53.59 544 PHE A C 1
ATOM 4340 O O . PHE A 1 544 ? -7.305 18.364 12.457 1.00 53.59 544 PHE A O 1
ATOM 4347 N N . TRP A 1 545 ? -7.898 20.449 11.816 1.00 58.38 545 TRP A N 1
ATOM 4348 C CA . TRP A 1 545 ? -7.315 20.374 10.486 1.00 58.38 545 TRP A CA 1
ATOM 4349 C C . TRP A 1 545 ? -6.323 21.506 10.252 1.00 58.38 545 TRP A C 1
ATOM 4351 O O . TRP A 1 545 ? -6.519 22.632 10.709 1.00 58.38 545 TRP A O 1
ATOM 4361 N N . LEU A 1 546 ? -5.243 21.182 9.543 1.00 53.12 546 LEU A N 1
ATOM 4362 C CA . LEU A 1 546 ? -4.164 22.108 9.214 1.00 53.12 546 LEU A CA 1
ATOM 4363 C C . LEU A 1 546 ? -4.357 22.640 7.792 1.00 53.12 546 LEU A C 1
ATOM 4365 O O . LEU A 1 546 ? -4.212 21.891 6.822 1.00 53.12 546 LEU A O 1
ATOM 4369 N N . LYS A 1 547 ? -4.629 23.942 7.669 1.00 47.34 547 LYS A N 1
ATOM 4370 C CA . LYS A 1 547 ? -4.471 24.678 6.410 1.00 47.34 547 LYS A CA 1
ATOM 4371 C C . LYS A 1 547 ? -3.791 26.018 6.690 1.00 47.34 547 LYS A C 1
ATOM 4373 O O . LYS A 1 547 ? -4.247 26.770 7.545 1.00 47.34 547 LYS A O 1
ATOM 4378 N N . THR A 1 548 ? -2.689 26.278 5.982 1.00 45.72 548 THR A N 1
ATOM 4379 C CA . THR A 1 548 ? -1.972 27.570 5.934 1.00 45.72 548 THR A CA 1
ATOM 4380 C C . THR A 1 548 ? -2.017 28.360 7.252 1.00 45.72 548 THR A C 1
ATOM 4382 O O . THR A 1 548 ? -2.603 29.433 7.292 1.00 45.72 548 THR A O 1
ATOM 4385 N N . THR A 1 549 ? -1.423 27.789 8.308 1.00 46.16 549 THR A N 1
ATOM 4386 C CA . THR A 1 549 ? -1.257 28.293 9.693 1.00 46.16 549 THR A CA 1
ATOM 4387 C C . THR A 1 549 ? -2.472 28.310 10.622 1.00 46.16 549 THR A C 1
ATOM 4389 O O . THR A 1 549 ? -2.279 28.368 11.837 1.00 46.16 549 THR A O 1
ATOM 4392 N N . ASN A 1 550 ? -3.700 28.165 10.122 1.00 43.25 550 ASN A N 1
ATOM 4393 C CA . ASN A 1 550 ? -4.887 28.196 10.974 1.00 43.25 550 ASN A CA 1
ATOM 4394 C C . ASN A 1 550 ? -5.416 26.788 11.272 1.00 43.25 550 ASN A C 1
ATOM 4396 O O . ASN A 1 550 ? -5.712 25.992 10.381 1.00 43.25 550 ASN A O 1
ATOM 4400 N N . ILE A 1 551 ? -5.566 26.501 12.562 1.00 49.38 551 ILE A N 1
ATOM 4401 C CA . ILE A 1 551 ? -6.420 25.430 13.067 1.00 49.38 551 ILE A CA 1
ATOM 4402 C C . ILE A 1 551 ? -7.857 25.958 12.941 1.00 49.38 551 ILE A C 1
ATOM 4404 O O . ILE A 1 551 ? -8.236 26.827 13.726 1.00 49.38 551 ILE A O 1
ATOM 4408 N N . PHE A 1 552 ? -8.647 25.537 11.943 1.00 43.47 552 PHE A N 1
ATOM 4409 C CA . PHE A 1 552 ? -9.978 26.145 11.770 1.00 43.47 552 PHE A CA 1
ATOM 4410 C C . PHE A 1 552 ? -11.037 25.521 12.678 1.00 43.47 552 PHE A C 1
ATOM 4412 O O . PHE A 1 552 ? -10.977 24.347 13.052 1.00 43.47 552 PHE A O 1
ATOM 4419 N N . ASN A 1 553 ? -12.048 26.345 12.959 1.00 48.97 553 ASN A N 1
ATOM 4420 C CA . ASN A 1 553 ? -13.324 25.917 13.500 1.00 48.97 553 ASN A CA 1
ATOM 4421 C C . ASN A 1 553 ? -14.109 25.146 12.456 1.00 48.97 553 ASN A C 1
ATOM 4423 O O . ASN A 1 553 ? -14.018 25.386 11.251 1.00 48.97 553 ASN A O 1
ATOM 4427 N N . ASN A 1 554 ? -14.890 24.213 12.957 1.00 51.72 554 ASN A N 1
ATOM 4428 C CA . ASN A 1 554 ? -15.499 23.191 12.166 1.00 51.72 554 ASN A CA 1
ATOM 4429 C C . ASN A 1 554 ? -16.947 23.547 11.807 1.00 51.72 554 ASN A C 1
ATOM 4431 O O . ASN A 1 554 ? -17.693 23.999 12.667 1.00 51.72 554 ASN A O 1
ATOM 4435 N N . ILE A 1 555 ? -17.340 23.400 10.532 1.00 51.00 555 ILE A N 1
ATOM 4436 C CA . ILE A 1 555 ? -18.721 23.665 10.105 1.00 51.00 555 ILE A CA 1
ATOM 4437 C C . ILE A 1 555 ? -19.483 22.346 10.096 1.00 51.00 555 ILE A C 1
ATOM 4439 O O . ILE A 1 555 ? -19.099 21.375 9.440 1.00 51.00 555 ILE A O 1
ATOM 4443 N N . TYR A 1 556 ? -20.557 22.327 10.871 1.00 49.78 556 TYR A N 1
ATOM 4444 C CA . TYR A 1 556 ? -21.446 21.193 11.038 1.00 49.78 556 TYR A CA 1
ATOM 4445 C C . TYR A 1 556 ? -22.651 21.346 10.106 1.00 49.78 556 TYR A C 1
ATOM 4447 O O . TYR A 1 556 ? -23.311 22.385 10.123 1.00 49.78 556 TYR A O 1
ATOM 4455 N N . SER A 1 557 ? -22.950 20.325 9.302 1.00 53.41 557 SER A N 1
ATOM 4456 C CA . SER A 1 557 ? -24.215 20.240 8.569 1.00 53.41 557 SER A CA 1
ATOM 4457 C C . SER A 1 557 ? -25.276 19.513 9.397 1.00 53.41 557 SER A C 1
ATOM 4459 O O . SER A 1 557 ? -24.968 18.658 10.226 1.00 53.41 557 SER A O 1
ATOM 4461 N N . ILE A 1 558 ? -26.550 19.850 9.167 1.00 49.41 558 ILE A N 1
ATOM 4462 C CA . ILE A 1 558 ? -27.715 19.365 9.935 1.00 49.41 558 ILE A CA 1
ATOM 4463 C C . ILE A 1 558 ? -27.750 17.826 10.050 1.00 49.41 558 ILE A C 1
ATOM 4465 O O . ILE A 1 558 ? -28.139 17.292 11.089 1.00 49.41 558 ILE A O 1
ATOM 4469 N N . ASP A 1 559 ? -27.271 17.107 9.034 1.00 57.25 559 ASP A N 1
ATOM 4470 C CA . ASP A 1 559 ? -27.210 15.640 8.976 1.00 57.25 559 ASP A CA 1
ATOM 4471 C C . ASP A 1 559 ? -26.083 15.008 9.821 1.00 57.25 559 ASP A C 1
ATOM 4473 O O . ASP A 1 559 ? -26.018 13.784 9.961 1.00 57.25 559 ASP A O 1
ATOM 4477 N N . GLY A 1 560 ? -25.226 15.804 10.463 1.00 52.66 560 GLY A N 1
ATOM 4478 C CA . GLY A 1 560 ? -24.137 15.304 11.303 1.00 52.66 560 GLY A CA 1
ATOM 4479 C C . GLY A 1 560 ? -22.790 15.172 10.620 1.00 52.66 560 GLY A C 1
ATOM 4480 O O . GLY A 1 560 ? -21.868 14.610 11.221 1.00 52.66 560 GLY A O 1
ATOM 4481 N N . LYS A 1 561 ? -22.675 15.645 9.379 1.00 55.88 561 LYS A N 1
ATOM 4482 C CA . LYS A 1 561 ? -21.426 15.616 8.623 1.00 55.88 561 LYS A CA 1
ATOM 4483 C C . LYS A 1 561 ? -20.637 16.899 8.865 1.00 55.88 561 LYS A C 1
ATOM 4485 O O . LYS A 1 561 ? -21.188 17.975 9.088 1.00 55.88 561 LYS A O 1
ATOM 4490 N N . TRP A 1 562 ? -19.318 16.768 8.871 1.00 56.84 562 TRP A N 1
ATOM 4491 C CA . TRP A 1 562 ? -18.422 17.902 9.043 1.00 56.84 562 TRP A CA 1
ATOM 4492 C C . TRP A 1 562 ? -17.930 18.326 7.675 1.00 56.84 562 TRP A C 1
ATOM 4494 O O . TRP A 1 562 ? -17.188 17.588 7.029 1.00 56.84 562 TRP A O 1
ATOM 4504 N N . ILE A 1 563 ? -18.357 19.500 7.227 1.00 55.56 563 ILE A N 1
ATOM 4505 C CA . ILE A 1 563 ? -17.924 20.039 5.943 1.00 55.56 563 ILE A CA 1
ATOM 4506 C C . ILE A 1 563 ? -16.674 20.864 6.204 1.00 55.56 563 ILE A C 1
ATOM 4508 O O . ILE A 1 563 ? -16.707 21.891 6.886 1.00 55.56 563 ILE A O 1
ATOM 4512 N N . VAL A 1 564 ? -15.552 20.395 5.674 1.00 56.00 564 VAL A N 1
ATOM 4513 C CA . VAL A 1 564 ? -14.291 21.113 5.756 1.00 56.00 564 VAL A CA 1
ATOM 4514 C C . VAL A 1 564 ? -14.189 22.068 4.577 1.00 56.00 564 VAL A C 1
ATOM 4516 O O . VAL A 1 564 ? -14.154 21.672 3.410 1.00 56.00 564 VAL A O 1
ATOM 4519 N N . THR A 1 565 ? -14.135 23.359 4.888 1.00 53.22 565 THR A N 1
ATOM 4520 C CA . THR A 1 565 ? -13.964 24.418 3.897 1.00 53.22 565 THR A CA 1
ATOM 4521 C C . THR A 1 565 ? -12.490 24.558 3.513 1.00 53.22 565 THR A C 1
ATOM 4523 O O . THR A 1 565 ? -11.761 25.374 4.079 1.00 53.22 565 THR A O 1
ATOM 4526 N N . GLY A 1 566 ? -12.041 23.757 2.544 1.00 52.50 566 GLY A N 1
ATOM 4527 C CA . GLY A 1 566 ? -10.707 23.840 1.937 1.00 52.50 566 GLY A CA 1
ATOM 4528 C C . GLY A 1 566 ? -9.908 22.538 1.992 1.00 52.50 566 GLY A C 1
ATOM 4529 O O . GLY A 1 566 ? -10.434 21.495 2.372 1.00 52.50 566 GLY A O 1
ATOM 4530 N N . ASP A 1 567 ? -8.635 22.623 1.604 1.00 56.38 567 ASP A N 1
ATOM 4531 C CA . ASP A 1 567 ? -7.722 21.479 1.572 1.00 56.38 567 ASP A CA 1
ATOM 4532 C C . ASP A 1 567 ? -7.330 21.036 2.986 1.00 56.38 567 ASP A C 1
ATOM 4534 O O . ASP A 1 567 ? -6.968 21.854 3.837 1.00 56.38 567 ASP A O 1
ATOM 4538 N N . VAL A 1 568 ? -7.420 19.730 3.239 1.00 55.91 568 VAL A N 1
ATOM 4539 C CA . VAL A 1 568 ? -7.129 19.113 4.538 1.00 55.91 568 VAL A CA 1
ATOM 4540 C C . VAL A 1 568 ? -5.890 18.249 4.413 1.00 55.91 568 VAL A C 1
ATOM 4542 O O . VAL A 1 568 ? -5.941 17.177 3.820 1.00 55.91 568 VAL A O 1
ATOM 4545 N N . HIS A 1 569 ? -4.789 18.691 5.016 1.00 56.47 569 HIS A N 1
ATOM 4546 C CA . HIS A 1 569 ? -3.529 17.941 4.996 1.00 56.47 569 HIS A CA 1
ATOM 4547 C C . HIS A 1 569 ? -3.463 16.870 6.095 1.00 56.47 569 HIS A C 1
ATOM 4549 O O . HIS A 1 569 ? -2.893 15.796 5.910 1.00 56.47 569 HIS A O 1
ATOM 4555 N N . ALA A 1 570 ? -4.046 17.153 7.263 1.00 56.38 570 ALA A N 1
ATOM 4556 C CA . ALA A 1 570 ? -4.079 16.228 8.389 1.00 56.38 570 ALA A CA 1
ATOM 4557 C C . ALA A 1 570 ? -5.304 16.470 9.271 1.00 56.38 570 ALA A C 1
ATOM 4559 O O . ALA A 1 570 ? -5.770 17.605 9.386 1.00 56.38 570 ALA A O 1
ATOM 4560 N N . ILE A 1 571 ? -5.774 15.410 9.929 1.00 58.81 571 ILE A N 1
ATOM 4561 C CA . ILE A 1 571 ? -6.804 15.451 10.964 1.00 58.81 571 ILE A CA 1
ATOM 4562 C C . ILE A 1 571 ? -6.221 14.909 12.265 1.00 58.81 571 ILE A C 1
ATOM 4564 O O . ILE A 1 571 ? -5.818 13.748 12.345 1.00 58.81 571 ILE A O 1
ATOM 4568 N N . ALA A 1 572 ? -6.208 15.746 13.299 1.00 57.09 572 ALA A N 1
ATOM 4569 C CA . ALA A 1 572 ? -5.867 15.330 14.652 1.00 57.09 572 ALA A CA 1
ATOM 4570 C C . ALA A 1 572 ? -7.145 15.067 15.448 1.00 57.09 572 ALA A C 1
ATOM 4572 O O . ALA A 1 572 ? -8.023 15.928 15.516 1.00 57.09 572 ALA A O 1
ATOM 4573 N N . LEU A 1 573 ? -7.226 13.895 16.073 1.00 58.69 573 LEU A N 1
ATOM 4574 C CA . LEU A 1 573 ? -8.298 13.499 16.974 1.00 58.69 573 LEU A CA 1
ATOM 4575 C C . LEU A 1 573 ? -7.753 13.441 18.400 1.00 58.69 573 LEU A C 1
ATOM 4577 O O . LEU A 1 573 ? -6.886 12.620 18.713 1.00 58.69 573 LEU A O 1
ATOM 4581 N N . LYS A 1 574 ? -8.264 14.315 19.268 1.00 57.94 574 LYS A N 1
ATOM 4582 C CA . LYS A 1 574 ? -7.867 14.393 20.681 1.00 57.94 574 LYS A CA 1
ATOM 4583 C C . LYS A 1 574 ? -8.982 13.891 21.586 1.00 57.94 574 LYS A C 1
ATOM 4585 O O . LYS A 1 574 ? -10.071 14.460 21.560 1.00 57.94 574 LYS A O 1
ATOM 4590 N N . LYS A 1 575 ? -8.676 12.891 22.422 1.00 59.53 575 LYS A N 1
ATOM 4591 C CA . LYS A 1 575 ? -9.525 12.442 23.535 1.00 59.53 575 LYS A CA 1
ATOM 4592 C C . LYS A 1 575 ? -9.446 13.429 24.698 1.00 59.53 575 LYS A C 1
ATOM 4594 O O . LYS A 1 575 ? -8.349 13.710 25.182 1.00 59.53 575 LYS A O 1
ATOM 4599 N N . ILE A 1 576 ? -10.587 13.897 25.201 1.00 57.69 576 ILE A N 1
ATOM 4600 C CA . ILE A 1 576 ? -10.644 14.708 26.426 1.00 57.69 576 ILE A CA 1
ATOM 4601 C C . ILE A 1 576 ? -11.635 14.102 27.414 1.00 57.69 576 ILE A C 1
ATOM 4603 O O . ILE A 1 576 ? -12.836 14.171 27.174 1.00 57.69 576 ILE A O 1
ATOM 4607 N N . ASN A 1 577 ? -11.137 13.541 28.521 1.00 59.06 577 ASN A N 1
ATOM 4608 C CA . ASN A 1 577 ? -11.983 13.001 29.588 1.00 59.06 577 ASN A CA 1
ATOM 4609 C C . ASN A 1 577 ? -12.762 14.133 30.286 1.00 59.06 577 ASN A C 1
ATOM 4611 O O . ASN A 1 577 ? -12.187 15.125 30.739 1.00 59.06 577 ASN A O 1
ATOM 4615 N N . LEU A 1 578 ? -14.075 13.970 30.375 1.00 56.41 578 LEU A N 1
ATOM 4616 C CA . LEU A 1 578 ? -15.034 14.849 31.019 1.00 56.41 578 LEU A CA 1
ATOM 4617 C C . LEU A 1 578 ? -15.101 14.524 32.510 1.00 56.41 578 LEU A C 1
ATOM 4619 O O . LEU A 1 578 ? -14.962 13.373 32.927 1.00 56.41 578 LEU A O 1
ATOM 4623 N N . ARG A 1 579 ? -15.297 15.567 33.316 1.00 58.56 579 ARG A N 1
ATOM 4624 C CA . ARG A 1 579 ? -15.449 15.465 34.766 1.00 58.56 579 ARG A CA 1
ATOM 4625 C C . ARG A 1 579 ? -16.839 14.920 35.083 1.00 58.56 579 ARG A C 1
ATOM 4627 O O . ARG A 1 579 ? -17.816 15.475 34.597 1.00 58.56 579 ARG A O 1
ATOM 4634 N N . LEU A 1 580 ? -16.908 13.895 35.930 1.00 57.47 580 LEU A N 1
ATOM 4635 C CA . LEU A 1 580 ? -18.147 13.492 36.609 1.00 57.47 580 LEU A CA 1
ATOM 4636 C C . LEU A 1 580 ? -18.253 14.106 38.019 1.00 57.47 580 LEU A C 1
ATOM 4638 O O . LEU A 1 580 ? -19.303 14.034 38.640 1.00 57.47 580 LEU A O 1
ATOM 4642 N N . SER A 1 581 ? -17.179 14.723 38.534 1.00 48.34 581 SER A N 1
ATOM 4643 C CA . SER A 1 581 ? -17.175 15.411 39.831 1.00 48.34 581 SER A CA 1
ATOM 4644 C C . SER A 1 581 ? -16.190 16.589 39.859 1.00 48.34 581 SER A C 1
ATOM 4646 O O . SER A 1 581 ? -15.214 16.631 39.104 1.00 48.34 581 SER A O 1
ATOM 4648 N N . TYR A 1 582 ? -16.446 17.566 40.734 1.00 49.94 582 TYR A N 1
ATOM 4649 C CA . TYR A 1 582 ? -15.716 18.841 40.799 1.00 49.94 582 TYR A CA 1
ATOM 4650 C C . TYR A 1 582 ? -14.244 18.739 41.273 1.00 49.94 582 TYR A C 1
ATOM 4652 O O . TYR A 1 582 ? -13.519 19.723 41.144 1.00 49.94 582 TYR A O 1
ATOM 4660 N N . ALA A 1 583 ? -13.767 17.592 41.784 1.00 38.00 583 ALA A N 1
ATOM 4661 C CA . ALA A 1 583 ? -12.570 17.546 42.644 1.00 38.00 583 ALA A CA 1
ATOM 4662 C C . ALA A 1 583 ? -11.322 16.785 42.123 1.00 38.00 583 ALA A C 1
ATOM 4664 O O . ALA A 1 583 ? -10.327 16.737 42.841 1.00 38.00 583 ALA A O 1
ATOM 4665 N N . ALA A 1 584 ? -11.302 16.215 40.910 1.00 37.44 584 ALA A N 1
ATOM 4666 C CA . ALA A 1 584 ? -10.148 15.428 40.432 1.00 37.44 584 ALA A CA 1
ATOM 4667 C C . ALA A 1 584 ? -9.395 16.077 39.242 1.00 37.44 584 ALA A C 1
ATOM 4669 O O . ALA A 1 584 ? -10.035 16.526 38.282 1.00 37.44 584 ALA A O 1
ATOM 4670 N N . PRO A 1 585 ? -8.044 16.118 39.250 1.00 37.31 585 PRO A N 1
ATOM 4671 C CA . PRO A 1 585 ? -7.253 16.572 38.108 1.00 37.31 585 PRO A CA 1
ATOM 4672 C C . PRO A 1 585 ? -7.278 15.549 36.951 1.00 37.31 585 PRO A C 1
ATOM 4674 O O . PRO A 1 585 ? -7.397 14.346 37.187 1.00 37.31 585 PRO A O 1
ATOM 4677 N N . PRO A 1 586 ? -7.181 16.005 35.687 1.00 40.09 586 PRO A N 1
ATOM 4678 C CA . PRO A 1 586 ? -7.316 15.149 34.509 1.00 40.09 586 PRO A CA 1
ATOM 4679 C C . PRO A 1 586 ? -6.178 14.124 34.397 1.00 40.09 586 PRO A C 1
ATOM 4681 O O . PRO A 1 586 ? -5.005 14.480 34.488 1.00 40.09 586 PRO A O 1
ATOM 4684 N N . SER A 1 587 ? -6.526 12.863 34.130 1.00 35.97 587 SER A N 1
ATOM 4685 C CA . SER A 1 587 ? -5.585 11.766 33.881 1.00 35.97 587 SER A CA 1
ATOM 4686 C C . SER A 1 587 ? -5.686 11.257 32.434 1.00 35.97 587 SER A C 1
ATOM 4688 O O . SER A 1 587 ? -6.779 10.982 31.940 1.00 35.97 587 SER A O 1
ATOM 4690 N N . GLY A 1 588 ? -4.529 11.136 31.768 1.00 40.56 588 GLY A N 1
ATOM 4691 C CA . GLY A 1 588 ? -4.299 10.374 30.527 1.00 40.56 588 GLY A CA 1
ATOM 4692 C C . GLY A 1 588 ? -4.951 10.894 29.232 1.00 40.56 588 GLY A C 1
ATOM 4693 O O . GLY A 1 588 ? -6.173 10.958 29.112 1.00 40.56 588 GLY A O 1
ATOM 4694 N N . PHE A 1 589 ? -4.134 11.166 28.207 1.00 43.03 589 PHE A N 1
ATOM 4695 C CA . PHE A 1 589 ? -4.576 11.538 26.853 1.00 43.03 589 PHE A CA 1
ATOM 4696 C C . PHE A 1 589 ? -4.231 10.428 25.848 1.00 43.03 589 PHE A C 1
ATOM 4698 O O . PHE A 1 589 ? -3.154 9.846 25.926 1.00 43.03 589 PHE A O 1
ATOM 4705 N N . VAL A 1 590 ? -5.134 10.150 24.901 1.00 40.53 590 VAL A N 1
ATOM 4706 C CA . VAL A 1 590 ? -4.889 9.256 23.751 1.00 40.53 590 VAL A CA 1
ATOM 4707 C C . VAL A 1 590 ? -5.236 10.021 22.478 1.00 40.53 590 VAL A C 1
ATOM 4709 O O . VAL A 1 590 ? -6.280 10.680 22.418 1.00 40.53 590 VAL A O 1
ATOM 4712 N N . SER A 1 591 ? -4.358 9.940 21.481 1.00 44.00 591 SER A N 1
ATOM 4713 C CA . SER A 1 591 ? -4.340 10.844 20.330 1.00 44.00 591 SER A CA 1
ATOM 4714 C C . SER A 1 591 ? -4.126 10.070 19.040 1.00 44.00 591 SER A C 1
ATOM 4716 O O . SER A 1 591 ? -3.273 9.185 18.973 1.00 44.00 591 SER A O 1
ATOM 4718 N N . ILE A 1 592 ? -4.913 10.394 18.016 1.00 47.12 592 ILE A N 1
ATOM 4719 C CA . ILE A 1 592 ? -4.825 9.752 16.703 1.00 47.12 592 ILE A CA 1
ATOM 4720 C C . ILE A 1 592 ? -4.670 10.850 15.661 1.00 47.12 592 ILE A C 1
ATOM 4722 O O . ILE A 1 592 ? -5.528 11.723 15.555 1.00 47.12 592 ILE A O 1
ATOM 4726 N N . LEU A 1 593 ? -3.576 10.805 14.903 1.00 46.66 593 LEU A N 1
ATOM 4727 C CA . LEU A 1 593 ? -3.326 11.712 13.790 1.00 46.66 593 LEU A CA 1
ATOM 4728 C C . LEU A 1 593 ? -3.451 10.953 12.469 1.00 46.66 593 LEU A C 1
ATOM 4730 O O . LEU A 1 593 ? -2.835 9.900 12.306 1.00 46.66 593 LEU A O 1
ATOM 4734 N N . LEU A 1 594 ? -4.247 11.485 11.547 1.00 48.72 594 LEU A N 1
ATOM 4735 C CA . LEU A 1 594 ? -4.452 10.948 10.203 1.00 48.72 594 LEU A CA 1
ATOM 4736 C C . LEU A 1 594 ? -3.905 11.963 9.193 1.00 48.72 594 LEU A C 1
ATOM 4738 O O . LEU A 1 594 ? -4.378 13.096 9.170 1.00 48.72 594 LEU A O 1
ATOM 4742 N N . PHE A 1 595 ? -2.913 11.575 8.391 1.00 44.28 595 PHE A N 1
ATOM 4743 C CA . PHE A 1 595 ? -2.426 12.369 7.254 1.00 44.28 595 PHE A CA 1
ATOM 4744 C C . PHE A 1 595 ? -3.146 11.925 5.980 1.00 44.28 595 PHE A C 1
ATOM 4746 O O . PHE A 1 595 ? -3.343 10.720 5.805 1.00 44.28 595 PHE A O 1
ATOM 4753 N N . PHE A 1 596 ? -3.542 12.883 5.133 1.00 43.38 596 PHE A N 1
ATOM 4754 C CA . PHE A 1 596 ? -4.270 12.612 3.888 1.00 43.38 596 PHE A CA 1
ATOM 4755 C C . PHE A 1 596 ? -3.388 12.653 2.667 1.00 43.38 596 PHE A C 1
ATOM 4757 O O . PHE A 1 596 ? -2.667 13.655 2.447 1.00 43.38 596 PHE A O 1
#

InterPro domains:
  IPR000483 Cysteine-rich flanking region, C-terminal [SM00082] (152-205)
  IPR001611 Leucine-rich repeat [PF13855] (96-153)
  IPR001611 Leucine-rich repeat [PS51450] (95-116)
  IPR001611 Leucine-rich repeat [PS51450] (119-140)
  IPR001879 GPCR, family 2, extracellular hormone receptor domain [PS50227] (289-371)
  IPR003591 Leucine-rich repeat, typical subtype [SM00369] (90-116)
  IPR003591 Leucine-rich repeat, typical subtype [SM00369] (117-140)
  IPR007110 Immunoglobulin-like domain [PS50835] (211-300)
  IPR013098 Immunoglobulin I-set [PF07679] (216-293)
  IPR013783 Immunoglobulin-like fold [G3DSA:2.60.40.10] (209-305)
  IPR032675 Leucine-rich repeat domain superfamily [G3DSA:3.80.10.10] (23-208)
  IPR036179 Immunoglobulin-like domain superfamily [SSF48726] (217-301)
  IPR051963 Adhesion G protein-coupled receptor A [PTHR45930] (69-384)

Organism: Dracunculus medinensis (NCBI:txid318479)

Foldseek 3Di:
DCPPPPPPPPPPPPPPDPPVVPPQWDWDADPVRAIAIANAQQQAAEQDCDDDPCDPSNYHYQLSDPGHHQEYAHENYAYAEQDLCRQVNHD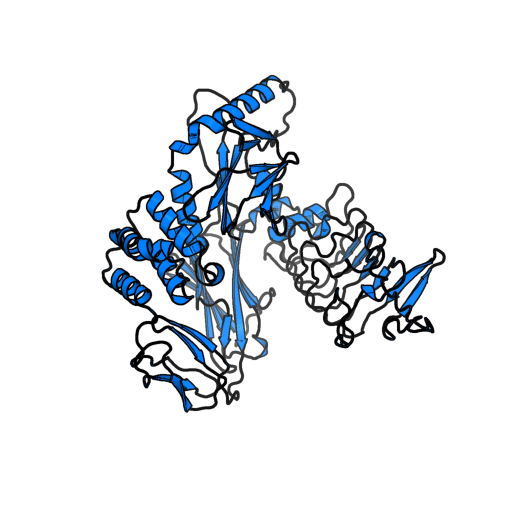QLCNHAYYAHEHYAYAYYDLNRCQRPQNHAYYEHYHYAYQAYAANSCVSPPNHQEYEHANYLHELALRRLNVLCVQPDPRHHHYDQNQAHCDDPVRHRPHSPPDHSVLRNQAAVLPPPDFPDWAKPPHDLEDEDEFQQKDKIKTKTQQDPQKDKFKAFSSHGDDDDPQWDWDWDADPRIIMIMIMGRGDDQVSFGKIKIKMDHDSYIHIGIHGYDYDYLQLQWADWDWDQDQLGIDTDHTGGAAKDWDQGLAAPRPFIKIWGDDSNDIDDIDRVRGDGNDPLSVQLVVLVVVVPLQCLLVSNCVSCVVVVVVVNADDLHRLLSLLVSLLSHDNDDLLSSLLSLQVSLSYPNCVPRHDPVSSVVSVVVSVPPDPPVPPDQQVQLLVVVLVVVVVDDPPDPPQQLWEKEWFADPNDIHIDTDQWAWEAELVRPDIDIDHSVNSVVAGSQWYWYKFFRHNSDRDGWDADPVGYTYDHDDGQKIKTKTDGHDNDDDDDDDDIDIDMDGD

pLDDT: mean 75.45, std 18.16, range [24.41, 98.38]

Sequence (596 aa):
MDERICIIILVMFNITNTLNEYLRCLSNLNDNGYIHIDCSNQRFKQISSVARLDAPTYDFMPNTISGNVISLNLSANEFTVINSNSFATLRHPEILESLDLSSNNLHTINRLSFVDLENLEFLNLNHNYFSSFPDRTFSSLNKLKFISIASNQMICDCQLTDFLKFINKEIPIEVSNETVCIFPKSLRNQQISAIKAKSLKRTCGKGDFNPKIFSIEPPPQSLIVYPGEKRQITCKVSNIKGLSMEWLKNDIPIQRTSRLFINASIENNIQSLTLSLNPILWEDEGDWTCYIELQDASLRKVIRLMPISIHTEKCVQEWQANEKGEVTWPVSERGIVSMNCPNGPSNAKVYRECKQGKWGEINSNECAFASSLTKQLLMLISNQKRSTYLLNFLNITTSLSSLKYKLSAYETRLVGWIIGNATHFSNANMLNAISFVLDSSYTRSEISGEMLRAHIENIMFTEKAIYFKNIAVCQSMLISAFDMLDYSSNEKLNIGFISGYYADEYFCQKRNAVEFLTANGMSSVRVPHATFELFSSTAILRVFWLKTTNIFNNIYSIDGKWIVTGDVHAIALKKINLRLSYAAPPSGFVSILLFF

Secondary structure (DSSP, 8-state):
----------------------TTSEEEE-TTSPEEEE-TTS---EE-SS--TT--TTEE-GGG--S-EEEEE--SS---EE-TTSSTTSSSGGG--EEE--SS---EE-TTTTTT-TT--EEE--SS--S---TTTTTT-TT--EEE-TTS--B-SGGGHHHHHHHTSSSPPEE-TT-B--BSGGGTT-BGGG--HHHHTTTTS-SS---S-EEEES-SSEEEE-TT--EEEEEEEE--TT-EEEEEETTEEPPP-SSEEEEEEEETTEEEEEEEESS--GGG-EEEEEEEEETTEEEEEEEEEEE--TT--SBPPEEEEETTEEEEEPSB-SEEEEEE-SSSSTT-EEEEEEETTEEEEEE-TTPPPS-HHHHHHHHHHHT--GGGHHHHHHHHHHHHHTTTPPPPHHHHHHHHHHHHH--S--HHHHHHHHHHHHTSTTHHHHS-HHHHHHHHHHHHHH-GGGGSHHHHHHHHHHHHHHHTS-TT--------EEEEEETTEEEEEE-S-EEEEETTSS-EEEEPHHHHTTS-TTEEEEEEEEETTEEPPPEEPTTS-EEE-S--SEEEEEEEEPPSSTT-------EEEEE-